Protein AF-A0A956TMH4-F1 (afdb_monomer)

Foldseek 3Di:
DDDDDDDDDDDDDDDDDDDDDDDDDDDDDDDDDDDDDDDDDDDDDDDDDDDDDDDDDDDDDDDDDDYDDDDDDDDDDDDDDDDDDDDDDDDDDDDDDDDDDDDDDDADADPQRQGLEGDPVRLVVLVVQLPDPVHDLVSVVVSLVSCVSNVNQWDDDDQKIKGWDWDDDDQKIKIWIWIAGNDRPDIDTPHIDIDGDDDDDDDDDDDDDDDDDDDDDDDDDDDDDDDDDDDDDALLCLQLDLQHDLLSNQLSLVVCVVVVHQWDQYPVRWIKGWDWDDDDQKIWIWIWTADPVRDIDTQFIFIQHPVRGTHFDADPVRDGDDRGGPCCVPPPCVPSNNNHDNDPPPPPDPDDPDDDPDQQQLVVLLVLLLVLLVVQVVDPVLSVLLNVLLVLLVVLCVVLPHDSSLNSLLSNLLSLLSPQPAALADNVVSSQLSSLLSNCSNPVLQQFPALDLLQLLSLLLSLCSNARSSLLSNQLSCCGHPQWDQFPVRDIQHQDSQLNDDDPQQPDPPGRFNGHHNSSSSSSQHLVSVLQCPDVPRWHWHAADAPDPPQRSIFTDDPPDDSVVGDGDLYDDQQSSQVSSCRRPVDAQLEEADPVPDDDHRHHHCPDLVSLLVSQVVCVVVSNDFGKYKFQCCQVLNPNPDDDSPRIGIWTFGHADSVQQWTWIRGSSGPVSTDTDHSVSSSVGRDDDDPVNVVVD

pLDDT: mean 77.73, std 26.44, range [22.72, 98.94]

Sequence (697 aa):
MAANGQGSEHVENRPPAEVASGGAAADISTHAWSAIGDGALKVEPARTDLSSGTLDLGQGNLYGDNQPRTLAGSVRPDHVASKDLAEPYLSSDRSVQVAQLEPGYTGALDRNGVPTKLDPAGIKATQDIALDETVSATDRTRSLDVLLKNGIQTFQREDQSYRIDTIENGDLKTLSLKKSGPTDTESVELFRSQVENQPSDNPTRSVNPPGEPVSDVIQNEKDGQPTQPEQEKTPQEKLFDPSVSPEDKLKAAEELAKQGTTEVTGPDGKKYQISTQKVGNRDLVSIFGADDAGKSHPMLRGIVNQDGTVSKQKDSKGNEVDYQGTWAQKHAQDNPMVKYEPKPETEERPDQPGEPTEKPDVDKSREHLRESAEQNITDPEARKEFLENMRKFEARARQQGLSEEEIAKTFDQTSRLLDAKEGKVSPENRVLAARGLARELADPSSTDQGYHNTCGATSLGERTFTRNPARAAEMIASVAIDGKWTAPDGKVIEIPPQNLTPGVEERTYPPVDDDRTFATQLLNSAMINDSTQRRMPPEYYVQGRPTGDGDTGERLIYKGQKPEEGRAFDGQTAPELAEEAKRINGDQNAILQDPDIDSGDNVVRITSREDLDRALADAKKNGNMPLIVFVDTADPIFGGDSTGPNRYHFVSITDYDPATGQVKMSNQWGAQNDKTVSLDDLFRAIKHRTPEEKKED

Solvent-accessible surface area (backbone atoms only — not comparable to full-atom values): 42073 Å² total; per-residue (Å²): 140,78,91,83,89,87,83,90,88,91,88,88,83,91,88,88,87,84,90,89,88,86,88,86,88,83,84,90,82,90,82,87,83,86,83,90,82,88,82,88,83,88,84,84,87,84,86,78,90,84,89,87,84,89,83,88,81,79,87,85,87,80,88,86,84,84,89,83,90,82,89,88,83,91,82,85,85,91,86,87,89,80,88,89,87,82,90,87,88,87,87,78,91,77,85,76,85,76,78,82,79,80,92,78,87,87,54,60,57,44,100,77,68,46,55,59,43,63,52,76,67,47,48,49,53,36,53,50,47,47,68,36,86,90,50,54,72,66,59,25,49,52,27,50,52,51,34,46,69,59,71,45,47,62,52,75,58,93,82,35,44,36,35,58,46,77,48,76,62,85,62,36,35,32,45,31,39,30,41,31,53,89,62,87,81,58,71,48,76,79,47,77,49,79,45,78,73,82,91,88,86,87,88,89,88,88,88,86,90,90,90,86,90,89,90,90,87,88,89,89,87,85,89,87,87,90,88,87,91,86,87,88,83,53,50,75,55,43,38,51,35,35,59,41,51,74,56,56,26,47,50,25,48,49,51,39,42,76,74,69,44,44,65,48,73,46,97,86,73,47,61,32,39,48,46,77,44,79,58,86,85,26,37,37,32,35,34,29,36,54,50,98,86,67,50,75,41,51,36,37,39,32,31,38,40,84,87,71,50,66,43,64,40,60,48,101,84,66,47,77,39,67,43,55,21,78,60,27,72,76,76,32,63,86,35,50,76,63,26,66,50,71,59,76,89,69,82,84,63,86,84,72,92,76,81,75,96,60,80,62,48,41,70,59,25,49,50,49,31,51,52,32,38,64,72,60,37,78,52,66,66,61,33,52,50,35,54,51,23,45,52,42,19,52,54,50,39,53,74,73,63,52,51,60,53,49,54,13,44,26,31,44,26,48,25,52,36,48,63,46,89,68,47,65,26,55,71,70,56,31,46,49,22,48,46,31,42,25,46,31,44,41,40,29,77,72,42,21,30,33,85,43,64,37,35,50,42,27,40,50,44,28,34,29,32,68,74,39,38,27,57,47,30,39,45,33,28,34,33,37,38,70,31,28,39,71,45,82,89,68,53,74,34,78,52,50,75,59,52,53,47,66,57,81,54,27,67,43,78,81,54,50,83,26,36,21,35,33,25,51,49,41,39,34,50,51,48,51,20,50,58,35,50,68,42,89,74,45,30,43,58,41,58,48,76,53,87,53,91,94,44,63,20,41,16,40,23,50,89,90,58,52,68,92,76,26,47,76,52,88,50,72,52,69,33,54,51,22,52,44,41,28,56,78,70,66,45,70,59,47,30,37,34,29,67,91,46,88,72,48,68,51,47,35,64,43,84,46,68,68,48,45,52,48,53,47,50,50,28,57,75,68,69,55,55,45,32,36,36,41,31,38,32,41,27,69,96,64,68,42,74,48,79,62,93,72,23,60,46,38,31,25,37,64,46,67,40,85,90,80,37,38,31,35,35,35,31,39,69,12,71,90,58,39,44,78,42,47,51,67,56,51,46,55,24,29,43,84,71,53,81,69,68,63,72,77,116

Nearest PDB structures (foldseek):
  4r80-assembly2_B  TM=4.918E-01  e=2.644E+00  synthetic construct
  7ega-assembly1_R  TM=3.076E-01  e=6.094E-01  Homo sapiens
  5iya-assembly1_M  TM=3.128E-01  e=7.364E-01  Homo sapiens
  7ena-assembly1_BA  TM=2.996E-01  e=1.727E+00  Homo sapiens
  8tqb-assembly1_B  TM=1.406E-01  e=9.953E+00  Rattus norvegicus

Structure (mmCIF, N/CA/C/O backbone):
data_AF-A0A956TMH4-F1
#
_entry.id   AF-A0A956TMH4-F1
#
loop_
_atom_site.group_PDB
_atom_site.id
_atom_site.type_symbol
_atom_site.label_atom_id
_atom_site.label_alt_id
_atom_site.label_comp_id
_atom_site.label_asym_id
_atom_site.label_entity_id
_atom_site.label_seq_id
_atom_site.pdbx_PDB_ins_code
_atom_site.Cartn_x
_atom_site.Cartn_y
_atom_site.Cartn_z
_atom_site.occupancy
_atom_site.B_iso_or_equiv
_atom_site.auth_seq_id
_atom_site.auth_comp_id
_atom_site.auth_asym_id
_atom_site.auth_atom_id
_atom_site.pdbx_PDB_model_num
ATOM 1 N N . MET A 1 1 ? 32.586 -60.293 -0.365 1.00 35.09 1 MET A N 1
ATOM 2 C CA . MET A 1 1 ? 32.339 -61.568 0.350 1.00 35.09 1 MET A CA 1
ATOM 3 C C . MET A 1 1 ? 31.321 -61.270 1.437 1.00 35.09 1 MET A C 1
ATOM 5 O O . MET A 1 1 ? 31.618 -60.394 2.227 1.00 35.09 1 MET A O 1
ATOM 9 N N . ALA A 1 2 ? 30.133 -61.846 1.561 1.00 35.12 2 ALA A N 1
ATOM 10 C CA . ALA A 1 2 ? 29.280 -62.749 0.786 1.00 35.12 2 ALA A CA 1
ATOM 11 C C . ALA A 1 2 ? 27.844 -62.472 1.327 1.00 35.12 2 ALA A C 1
ATOM 13 O O . ALA A 1 2 ? 27.731 -62.120 2.496 1.00 35.12 2 ALA A O 1
ATOM 14 N N . ALA A 1 3 ? 26.825 -62.350 0.462 1.00 39.06 3 ALA A N 1
ATOM 15 C CA . ALA A 1 3 ? 25.704 -63.307 0.285 1.00 39.06 3 ALA A CA 1
ATOM 16 C C . ALA A 1 3 ? 24.756 -63.450 1.507 1.00 39.06 3 ALA A C 1
ATOM 18 O O . ALA A 1 3 ? 25.232 -63.529 2.627 1.00 39.06 3 ALA A O 1
ATOM 19 N N . ASN A 1 4 ? 23.427 -63.590 1.424 1.00 41.44 4 ASN A N 1
ATOM 20 C CA . ASN A 1 4 ? 22.422 -63.717 0.352 1.00 41.44 4 ASN A CA 1
ATOM 21 C C . ASN A 1 4 ? 21.030 -63.539 1.012 1.00 41.44 4 ASN A C 1
ATOM 23 O O . ASN A 1 4 ? 20.870 -63.938 2.161 1.00 41.44 4 ASN A O 1
ATOM 27 N N . GLY A 1 5 ? 20.041 -62.924 0.350 1.00 33.50 5 GLY A N 1
ATOM 28 C CA . GLY A 1 5 ? 18.898 -63.606 -0.309 1.00 33.50 5 GLY A CA 1
ATOM 29 C C . GLY A 1 5 ? 17.586 -63.203 0.401 1.00 33.50 5 GLY A C 1
ATOM 30 O O . GLY A 1 5 ? 17.649 -62.919 1.588 1.00 33.50 5 GLY A O 1
ATOM 31 N N . GLN A 1 6 ? 16.376 -63.092 -0.159 1.00 37.97 6 GLN A N 1
ATOM 32 C CA . GLN A 1 6 ? 15.673 -63.347 -1.439 1.00 37.97 6 GLN A CA 1
ATOM 33 C C . GLN A 1 6 ? 14.461 -62.353 -1.452 1.00 37.97 6 GLN A C 1
ATOM 35 O O . GLN A 1 6 ? 14.150 -61.819 -0.395 1.00 37.97 6 GLN A O 1
ATOM 40 N N . GLY A 1 7 ? 13.682 -62.023 -2.491 1.00 36.75 7 GLY A N 1
ATOM 41 C CA . GLY A 1 7 ? 13.467 -62.487 -3.866 1.00 36.75 7 GLY A CA 1
ATOM 42 C C . GLY A 1 7 ? 12.063 -62.046 -4.361 1.00 36.75 7 GLY A C 1
ATOM 43 O O . GLY A 1 7 ? 11.200 -61.745 -3.540 1.00 36.75 7 GLY A O 1
ATOM 44 N N . SER A 1 8 ? 11.864 -62.114 -5.691 1.00 35.78 8 SER A N 1
ATOM 45 C CA . SER A 1 8 ? 10.626 -62.037 -6.520 1.00 35.78 8 SER A CA 1
ATOM 46 C C . SER A 1 8 ? 10.027 -60.647 -6.840 1.00 35.78 8 SER A C 1
ATOM 48 O O . SER A 1 8 ? 9.998 -59.787 -5.973 1.00 35.78 8 SER A O 1
ATOM 50 N N . GLU A 1 9 ? 9.523 -60.319 -8.043 1.00 36.16 9 GLU A N 1
ATOM 51 C CA . GLU A 1 9 ? 9.438 -60.983 -9.366 1.00 36.16 9 GLU A CA 1
ATOM 52 C C . GLU A 1 9 ? 8.934 -59.954 -10.415 1.00 36.16 9 GLU A C 1
ATOM 54 O O . GLU A 1 9 ? 7.959 -59.259 -10.143 1.00 36.16 9 GLU A O 1
ATOM 59 N N . HIS A 1 10 ? 9.534 -59.875 -11.615 1.00 34.47 10 HIS A N 1
ATOM 60 C CA . HIS A 1 10 ? 8.922 -59.266 -12.819 1.00 34.47 10 HIS A CA 1
ATOM 61 C C . HIS A 1 10 ? 9.770 -59.514 -14.078 1.00 34.47 10 HIS A C 1
ATOM 63 O O . HIS A 1 10 ? 10.866 -58.968 -14.144 1.00 34.47 10 HIS A O 1
ATOM 69 N N . VAL A 1 11 ? 9.261 -60.270 -15.070 1.00 39.56 11 VAL A N 1
ATOM 70 C CA . VAL A 1 11 ? 9.594 -60.179 -16.516 1.00 39.56 11 VAL A CA 1
ATOM 71 C C . VAL A 1 11 ? 8.509 -60.897 -17.342 1.00 39.56 11 VAL A C 1
ATOM 73 O O . VAL A 1 11 ? 8.255 -62.066 -17.085 1.00 39.56 11 VAL A O 1
ATOM 76 N N . GLU A 1 12 ? 7.970 -60.243 -18.380 1.00 39.62 12 GLU A N 1
ATOM 77 C CA . GLU A 1 12 ? 7.501 -60.827 -19.660 1.00 39.62 12 GLU A CA 1
ATOM 78 C C . GLU A 1 12 ? 7.296 -59.691 -20.700 1.00 39.62 12 GLU A C 1
ATOM 80 O O . GLU A 1 12 ? 7.321 -58.516 -20.352 1.00 39.62 12 GLU A O 1
ATOM 85 N N . ASN A 1 13 ? 7.051 -59.982 -21.980 1.00 40.34 13 ASN A N 1
ATOM 86 C CA . ASN A 1 13 ? 8.003 -59.995 -23.100 1.00 40.34 13 ASN A CA 1
ATOM 87 C C . ASN A 1 13 ? 7.284 -59.536 -24.410 1.00 40.34 13 ASN A C 1
ATOM 89 O O . ASN A 1 13 ? 6.204 -60.050 -24.673 1.00 40.34 13 ASN A O 1
ATOM 93 N N . ARG A 1 14 ? 7.945 -58.712 -25.265 1.00 32.03 14 ARG A N 1
ATOM 94 C CA . ARG A 1 14 ? 7.801 -58.530 -26.762 1.00 32.03 14 ARG A CA 1
ATOM 95 C C . ARG A 1 14 ? 6.464 -58.015 -27.393 1.00 32.03 14 ARG A C 1
ATOM 97 O O . ARG A 1 14 ? 5.460 -58.047 -26.699 1.00 32.03 14 ARG A O 1
ATOM 104 N N . PRO A 1 15 ? 6.354 -57.679 -28.723 1.00 50.38 15 PRO A N 1
ATOM 105 C CA . PRO A 1 15 ? 7.294 -57.280 -29.821 1.00 50.38 15 PRO A CA 1
ATOM 106 C C . PRO A 1 15 ? 6.810 -56.027 -30.670 1.00 50.38 15 PRO A C 1
ATOM 108 O O . PRO A 1 15 ? 5.864 -55.368 -30.245 1.00 50.38 15 PRO A O 1
ATOM 111 N N . PRO A 1 16 ? 7.427 -55.653 -31.837 1.00 58.44 16 PRO A N 1
ATOM 112 C CA . PRO A 1 16 ? 7.202 -54.382 -32.566 1.00 58.44 16 PRO A CA 1
ATOM 113 C C . PRO A 1 16 ? 6.290 -54.494 -33.814 1.00 58.44 16 PRO A C 1
ATOM 115 O O . PRO A 1 16 ? 6.018 -55.598 -34.283 1.00 58.44 16 PRO A O 1
ATOM 118 N N . ALA A 1 17 ? 5.875 -53.354 -34.392 1.00 43.38 17 ALA A N 1
ATOM 119 C CA . ALA A 1 17 ? 5.078 -53.276 -35.627 1.00 43.38 17 ALA A CA 1
ATOM 120 C C . ALA A 1 17 ? 5.749 -52.433 -36.735 1.00 43.38 17 ALA A C 1
ATOM 122 O O . ALA A 1 17 ? 6.303 -51.364 -36.476 1.00 43.38 17 ALA A O 1
ATOM 123 N N . GLU A 1 18 ? 5.670 -52.952 -37.964 1.00 40.88 18 GLU A N 1
ATOM 124 C CA . GLU A 1 18 ? 6.159 -52.421 -39.244 1.00 40.88 18 GLU A CA 1
ATOM 125 C C . GLU A 1 18 ? 5.118 -51.561 -40.001 1.00 40.88 18 GLU A C 1
ATOM 127 O O . GLU A 1 18 ? 3.930 -51.863 -39.996 1.00 40.88 18 GLU A O 1
ATOM 132 N N . VAL A 1 19 ? 5.639 -50.545 -40.707 1.00 40.28 19 VAL A N 1
ATOM 133 C CA . VAL A 1 19 ? 5.398 -50.098 -42.106 1.00 40.28 19 VAL A CA 1
ATOM 134 C C . VAL A 1 19 ? 3.966 -49.913 -42.656 1.00 40.28 19 VAL A C 1
ATOM 136 O O . VAL A 1 19 ? 3.251 -50.869 -42.935 1.00 40.28 19 VAL A O 1
ATOM 139 N N . ALA A 1 20 ? 3.678 -48.675 -43.091 1.00 37.34 20 ALA A N 1
ATOM 140 C CA . ALA A 1 20 ? 3.059 -48.398 -44.395 1.00 37.34 20 ALA A CA 1
ATOM 141 C C . ALA A 1 20 ? 3.593 -47.071 -44.971 1.00 37.34 20 ALA A C 1
ATOM 143 O O . ALA A 1 20 ? 3.620 -46.043 -44.296 1.00 37.34 20 ALA A O 1
ATOM 144 N N . SER A 1 21 ? 4.056 -47.131 -46.217 1.00 37.56 21 SER A N 1
ATOM 145 C CA . SER A 1 21 ? 4.696 -46.079 -47.005 1.00 37.56 21 SER A CA 1
ATOM 146 C C . SER A 1 21 ? 3.800 -45.614 -48.160 1.00 37.56 21 SER A C 1
ATOM 148 O O . SER A 1 21 ? 2.957 -46.361 -48.651 1.00 37.56 21 SER A O 1
ATOM 150 N N . GLY A 1 22 ? 4.044 -44.385 -48.624 1.00 29.16 22 GLY A N 1
ATOM 151 C CA . GLY A 1 22 ? 3.494 -43.776 -49.843 1.00 29.16 22 GLY A CA 1
ATOM 152 C C . GLY A 1 22 ? 3.265 -42.280 -49.597 1.00 29.16 22 GLY A C 1
ATOM 153 O O . GLY A 1 22 ? 2.398 -41.931 -48.815 1.00 29.16 22 GLY A O 1
ATOM 154 N N . GLY A 1 23 ? 4.020 -41.313 -50.117 1.00 30.50 23 GLY A N 1
ATOM 155 C CA . GLY A 1 23 ? 4.883 -41.278 -51.291 1.00 30.50 23 GLY A CA 1
ATOM 156 C C . GLY A 1 23 ? 4.253 -40.353 -52.333 1.00 30.50 23 GLY A C 1
ATOM 157 O O . GLY A 1 23 ? 3.359 -40.799 -53.038 1.00 30.50 23 GLY A O 1
ATOM 158 N N . ALA A 1 24 ? 4.705 -39.095 -52.407 1.00 29.52 24 ALA A N 1
ATOM 159 C CA . ALA A 1 24 ? 4.856 -38.304 -53.639 1.00 29.52 24 ALA A CA 1
ATOM 160 C C . ALA A 1 24 ? 5.332 -36.878 -53.305 1.00 29.52 24 ALA A C 1
ATOM 162 O O . ALA A 1 24 ? 4.594 -36.069 -52.749 1.00 29.52 24 ALA A O 1
ATOM 163 N N . ALA A 1 25 ? 6.577 -36.597 -53.680 1.00 32.47 25 ALA A N 1
ATOM 164 C CA . ALA A 1 25 ? 7.134 -35.267 -53.873 1.00 32.47 25 ALA A CA 1
ATOM 165 C C . ALA A 1 25 ? 7.100 -34.928 -55.375 1.00 32.47 25 ALA A C 1
ATOM 167 O O . ALA A 1 25 ? 7.279 -35.829 -56.194 1.00 32.47 25 ALA A O 1
ATOM 168 N N . ALA A 1 26 ? 6.900 -33.651 -55.707 1.00 29.06 26 ALA A N 1
ATOM 169 C CA . ALA A 1 26 ? 7.400 -32.954 -56.903 1.00 29.06 26 ALA A CA 1
ATOM 170 C C . ALA A 1 26 ? 7.076 -31.455 -56.704 1.00 29.06 26 ALA A C 1
ATOM 172 O O . ALA A 1 26 ? 5.916 -31.105 -56.514 1.00 29.06 26 ALA A O 1
ATOM 173 N N . ASP A 1 27 ? 8.040 -30.592 -56.397 1.00 28.00 27 ASP A N 1
ATOM 174 C CA . ASP A 1 27 ? 9.055 -29.960 -57.261 1.00 28.00 27 ASP A CA 1
ATOM 175 C C . ASP A 1 27 ? 8.573 -28.731 -58.063 1.00 28.00 27 ASP A C 1
ATOM 177 O O . ASP A 1 27 ? 7.746 -28.824 -58.962 1.00 28.00 27 ASP A O 1
ATOM 181 N N . ILE A 1 28 ? 9.236 -27.611 -57.732 1.00 26.92 28 ILE A N 1
ATOM 182 C CA . ILE A 1 28 ? 9.815 -26.569 -58.600 1.00 26.92 28 ILE A CA 1
ATOM 183 C C . ILE A 1 28 ? 8.871 -25.670 -59.416 1.00 26.92 28 ILE A C 1
ATOM 185 O O . ILE A 1 28 ? 8.252 -26.090 -60.386 1.00 26.92 28 ILE A O 1
ATOM 189 N N . SER A 1 29 ? 8.952 -24.359 -59.137 1.00 26.00 29 SER A N 1
ATOM 190 C CA . SER A 1 29 ? 9.051 -23.311 -60.171 1.00 26.00 29 SER A CA 1
ATOM 191 C C . SER A 1 29 ? 9.351 -21.936 -59.549 1.00 26.00 29 SER A C 1
ATOM 193 O O . SER A 1 29 ? 8.450 -21.175 -59.203 1.00 26.00 29 SER A O 1
ATOM 195 N N . THR A 1 30 ? 10.631 -21.578 -59.473 1.00 33.06 30 THR A N 1
ATOM 196 C CA . THR A 1 30 ? 11.085 -20.195 -59.678 1.00 33.06 30 THR A CA 1
ATOM 197 C C . THR A 1 30 ? 10.926 -19.854 -61.158 1.00 33.06 30 THR A C 1
ATOM 199 O O . THR A 1 30 ? 11.344 -20.667 -61.970 1.00 33.06 30 THR A O 1
ATOM 202 N N . HIS A 1 31 ? 10.396 -18.676 -61.512 1.00 27.17 31 HIS A N 1
ATOM 203 C CA . HIS A 1 31 ? 10.794 -17.884 -62.692 1.00 27.17 31 HIS A CA 1
ATOM 204 C C . HIS A 1 31 ? 10.298 -16.435 -62.553 1.00 27.17 31 HIS A C 1
ATOM 206 O O . HIS A 1 31 ? 9.140 -16.174 -62.236 1.00 27.17 31 HIS A O 1
ATOM 212 N N . ALA A 1 32 ? 11.224 -15.510 -62.787 1.00 29.52 32 ALA A N 1
ATOM 213 C CA . ALA A 1 32 ? 11.043 -14.068 -62.845 1.00 29.52 32 ALA A CA 1
ATOM 214 C C . ALA A 1 32 ? 10.450 -13.626 -64.189 1.00 29.52 32 ALA A C 1
ATOM 216 O O . ALA A 1 32 ? 10.786 -14.228 -65.204 1.00 29.52 32 ALA A O 1
ATOM 217 N N . TRP A 1 33 ? 9.702 -12.516 -64.207 1.00 25.03 33 TRP A N 1
ATOM 218 C CA . TRP A 1 33 ? 9.629 -11.597 -65.350 1.00 25.03 33 TRP A CA 1
ATOM 219 C C . TRP A 1 33 ? 9.567 -10.146 -64.857 1.00 25.03 33 TRP A C 1
ATOM 221 O O . TRP A 1 33 ? 8.705 -9.762 -64.071 1.00 25.03 33 TRP A O 1
ATOM 231 N N . SER A 1 34 ? 10.522 -9.361 -65.342 1.00 27.64 34 SER A N 1
ATOM 232 C CA . SER A 1 34 ? 10.583 -7.901 -65.318 1.00 27.64 34 SER A CA 1
ATOM 233 C C . SER A 1 34 ? 9.837 -7.346 -66.540 1.00 27.64 34 SER A C 1
ATOM 235 O O . SER A 1 34 ? 9.952 -7.954 -67.601 1.00 27.64 34 SER A O 1
ATOM 237 N N . ALA A 1 35 ? 9.163 -6.190 -66.433 1.00 27.81 35 ALA A N 1
ATOM 238 C CA . ALA A 1 35 ? 9.227 -5.098 -67.426 1.00 27.81 35 ALA A CA 1
ATOM 239 C C . ALA A 1 35 ? 8.286 -3.908 -67.109 1.00 27.81 35 ALA A C 1
ATOM 241 O O . ALA A 1 35 ? 7.071 -4.034 -67.181 1.00 27.81 35 ALA A O 1
ATOM 242 N N . ILE A 1 36 ? 8.928 -2.758 -66.863 1.00 29.31 36 ILE A N 1
ATOM 243 C CA . ILE A 1 36 ? 8.738 -1.433 -67.496 1.00 29.31 36 ILE A CA 1
ATOM 244 C C . ILE A 1 36 ? 7.395 -0.696 -67.329 1.00 29.31 36 ILE A C 1
ATOM 246 O O . ILE A 1 36 ? 6.353 -1.111 -67.824 1.00 29.31 36 ILE A O 1
ATOM 250 N N . GLY A 1 37 ? 7.508 0.525 -66.790 1.00 27.16 37 GLY A N 1
ATOM 251 C CA . GLY A 1 37 ? 6.523 1.599 -66.903 1.00 27.16 37 GLY A CA 1
ATOM 252 C C . GLY A 1 37 ? 6.981 2.883 -66.207 1.00 27.16 37 GLY A C 1
ATOM 253 O O . GLY A 1 37 ? 6.513 3.183 -65.116 1.00 27.16 37 GLY A O 1
ATOM 254 N N . ASP A 1 38 ? 7.919 3.598 -66.836 1.00 29.94 38 ASP A N 1
ATOM 255 C CA . ASP A 1 38 ? 8.410 4.933 -66.468 1.00 29.94 38 ASP A CA 1
ATOM 256 C C . ASP A 1 38 ? 7.298 5.987 -66.317 1.00 29.94 38 ASP A C 1
ATOM 258 O O . ASP A 1 38 ? 6.318 5.998 -67.062 1.00 29.94 38 ASP A O 1
ATOM 262 N N . GLY A 1 39 ? 7.520 6.954 -65.421 1.00 28.06 39 GLY A N 1
ATOM 263 C CA . GLY A 1 39 ? 6.679 8.142 -65.263 1.00 28.06 39 GLY A CA 1
ATOM 264 C C . GLY A 1 39 ? 7.300 9.181 -64.330 1.00 28.06 39 GLY A C 1
ATOM 265 O O . GLY A 1 39 ? 6.846 9.372 -63.209 1.00 28.06 39 GLY A O 1
ATOM 266 N N . ALA A 1 40 ? 8.376 9.815 -64.793 1.00 30.64 40 ALA A N 1
ATOM 267 C CA . ALA A 1 40 ? 9.131 10.858 -64.108 1.00 30.64 40 ALA A CA 1
ATOM 268 C C . ALA A 1 40 ? 8.325 12.140 -63.821 1.00 30.64 40 ALA A C 1
ATOM 270 O O . ALA A 1 40 ? 7.565 12.591 -64.673 1.00 30.64 40 ALA A O 1
ATOM 271 N N . LEU A 1 41 ? 8.637 12.816 -62.708 1.00 29.19 41 LEU A N 1
ATOM 272 C CA . LEU A 1 41 ? 8.698 14.283 -62.649 1.00 29.19 41 LEU A CA 1
ATOM 273 C C . LEU A 1 41 ? 9.683 14.728 -61.555 1.00 29.19 41 LEU A C 1
ATOM 275 O O . LEU A 1 41 ? 9.442 14.590 -60.360 1.00 29.19 41 LEU A O 1
ATOM 279 N N . LYS A 1 42 ? 10.827 15.236 -62.022 1.00 31.92 42 LYS A N 1
ATOM 280 C CA . LYS A 1 42 ? 11.837 15.982 -61.266 1.00 31.92 42 LYS A CA 1
ATOM 281 C C . LYS A 1 42 ? 11.336 17.402 -61.002 1.00 31.92 42 LYS A C 1
ATOM 283 O O . LYS A 1 42 ? 10.875 18.039 -61.946 1.00 31.92 42 LYS A O 1
ATOM 288 N N . VAL A 1 43 ? 11.590 17.940 -59.809 1.00 32.00 43 VAL A N 1
ATOM 289 C CA . VAL A 1 43 ? 11.867 19.374 -59.618 1.00 32.00 43 VAL A CA 1
ATOM 290 C C . VAL A 1 43 ? 13.015 19.506 -58.612 1.00 32.00 43 VAL A C 1
ATOM 292 O O . VAL A 1 43 ? 12.953 18.971 -57.510 1.00 32.00 43 VAL A O 1
ATOM 295 N N . GLU A 1 44 ? 14.089 20.157 -59.055 1.00 33.66 44 GLU A N 1
ATOM 296 C CA . GLU A 1 44 ? 15.317 20.468 -58.312 1.00 33.66 44 GLU A CA 1
ATOM 297 C C . GLU A 1 44 ? 15.194 21.774 -57.491 1.00 33.66 44 GLU A C 1
ATOM 299 O O . GLU A 1 44 ? 14.250 22.541 -57.698 1.00 33.66 44 GLU A O 1
ATOM 304 N N . PRO A 1 45 ? 16.136 22.044 -56.561 1.00 43.50 45 PRO A N 1
ATOM 305 C CA . PRO A 1 45 ? 15.994 23.059 -55.523 1.00 43.50 45 PRO A CA 1
ATOM 306 C C . PRO A 1 45 ? 16.508 24.439 -55.958 1.00 43.50 45 PRO A C 1
ATOM 308 O O . PRO A 1 45 ? 17.525 24.561 -56.640 1.00 43.50 45 PRO A O 1
ATOM 311 N N . ALA A 1 46 ? 15.856 25.500 -55.480 1.00 32.56 46 ALA A N 1
ATOM 312 C CA . ALA A 1 46 ? 16.349 26.866 -55.615 1.00 32.56 46 ALA A CA 1
ATOM 313 C C . ALA A 1 46 ? 17.069 27.311 -54.332 1.00 32.56 46 ALA A C 1
ATOM 315 O O . ALA A 1 46 ? 16.469 27.430 -53.266 1.00 32.56 46 ALA A O 1
ATOM 316 N N . ARG A 1 47 ? 18.371 27.582 -54.471 1.00 33.66 47 ARG A N 1
ATOM 317 C CA . ARG A 1 47 ? 19.152 28.451 -53.583 1.00 33.66 47 ARG A CA 1
ATOM 318 C C . ARG A 1 47 ? 18.842 29.913 -53.899 1.00 33.66 47 ARG A C 1
ATOM 320 O O . ARG A 1 47 ? 18.893 30.289 -55.066 1.00 33.66 47 ARG A O 1
ATOM 327 N N . THR A 1 48 ? 18.736 30.740 -52.864 1.00 31.81 48 THR A N 1
ATOM 328 C CA . THR A 1 48 ? 19.179 32.143 -52.898 1.00 31.81 48 THR A CA 1
ATOM 329 C C . THR A 1 48 ? 19.732 32.528 -51.531 1.00 31.81 48 THR A C 1
ATOM 331 O O . THR A 1 48 ? 19.002 32.529 -50.544 1.00 31.81 48 THR A O 1
ATOM 334 N N . ASP A 1 49 ? 21.026 32.847 -51.508 1.00 33.03 49 ASP A N 1
ATOM 335 C CA . ASP A 1 49 ? 21.655 33.728 -50.523 1.00 33.03 49 ASP A CA 1
ATOM 336 C C . ASP A 1 49 ? 20.992 35.113 -50.559 1.00 33.03 49 ASP A C 1
ATOM 338 O O . ASP A 1 49 ? 20.648 35.590 -51.641 1.00 33.03 49 ASP A O 1
ATOM 342 N N . LEU A 1 50 ? 20.914 35.786 -49.406 1.00 31.00 50 LEU A N 1
ATOM 343 C CA . LEU A 1 50 ? 21.434 37.147 -49.229 1.00 31.00 50 LEU A CA 1
ATOM 344 C C . LEU A 1 50 ? 21.459 37.543 -47.742 1.00 31.00 50 LEU A C 1
ATOM 346 O O . LEU A 1 50 ? 20.534 37.315 -46.970 1.00 31.00 50 LEU A O 1
ATOM 350 N N . SER A 1 51 ? 22.587 38.146 -47.394 1.00 30.83 51 SER A N 1
ATOM 351 C CA . SER A 1 51 ? 23.089 38.621 -46.108 1.00 30.83 51 SER A CA 1
ATOM 352 C C . SER A 1 51 ? 22.298 39.750 -45.435 1.00 30.83 51 SER A C 1
ATOM 354 O O . SER A 1 51 ? 21.803 40.643 -46.120 1.00 30.83 51 SER A O 1
ATOM 356 N N . SER A 1 52 ? 22.397 39.827 -44.102 1.00 31.33 52 SER A N 1
ATOM 357 C CA . SER A 1 52 ? 23.005 40.930 -43.312 1.00 31.33 52 SER A CA 1
ATOM 358 C C . SER A 1 52 ? 22.267 41.163 -41.985 1.00 31.33 52 SER A C 1
ATOM 360 O O . SER A 1 52 ? 21.042 41.187 -41.957 1.00 31.33 52 SER A O 1
ATOM 362 N N . GLY A 1 53 ? 23.009 41.352 -40.886 1.00 27.23 53 GLY A N 1
ATOM 363 C CA . GLY A 1 53 ? 22.423 41.784 -39.611 1.00 27.23 53 GLY A CA 1
ATOM 364 C C . GLY A 1 53 ? 23.146 41.294 -38.361 1.00 27.23 53 GLY A C 1
ATOM 365 O O . GLY A 1 53 ? 22.655 40.431 -37.651 1.00 27.23 53 GLY A O 1
ATOM 366 N N . THR A 1 54 ? 24.319 41.858 -38.119 1.00 29.84 54 THR A N 1
ATOM 367 C CA . THR A 1 54 ? 25.204 41.725 -36.958 1.00 29.84 54 THR A CA 1
ATOM 368 C C . THR A 1 54 ? 24.522 42.028 -35.614 1.00 29.84 54 THR A C 1
ATOM 370 O O . THR A 1 54 ? 23.878 43.066 -35.490 1.00 29.84 54 THR A O 1
ATOM 373 N N . LEU A 1 55 ? 24.792 41.223 -34.579 1.00 27.36 55 LEU A N 1
ATOM 374 C CA . LEU A 1 55 ? 25.095 41.716 -33.225 1.00 27.36 55 LEU A CA 1
ATOM 375 C C . LEU A 1 55 ? 25.841 40.634 -32.431 1.00 27.36 55 LEU A C 1
ATOM 377 O O . LEU A 1 55 ? 25.280 39.663 -31.935 1.00 27.36 55 LEU A O 1
ATOM 381 N N . ASP A 1 56 ? 27.152 40.833 -32.408 1.00 29.72 56 ASP A N 1
ATOM 382 C CA . ASP A 1 56 ? 28.150 40.246 -31.525 1.00 29.72 56 ASP A CA 1
ATOM 383 C C . ASP A 1 56 ? 28.044 40.910 -30.148 1.00 29.72 56 ASP A C 1
ATOM 385 O O . ASP A 1 56 ? 28.020 42.137 -30.098 1.00 29.72 56 ASP A O 1
ATOM 389 N N . LEU A 1 57 ? 28.007 40.120 -29.071 1.00 30.86 57 LEU A N 1
ATOM 390 C CA . LEU A 1 57 ? 28.757 40.391 -27.840 1.00 30.86 57 LEU A CA 1
ATOM 391 C C . LEU A 1 57 ? 29.016 39.074 -27.082 1.00 30.86 57 LEU A C 1
ATOM 393 O O . LEU A 1 57 ? 28.132 38.554 -26.409 1.00 30.86 57 LEU A O 1
ATOM 397 N N . GLY A 1 58 ? 30.260 38.592 -27.197 1.00 26.89 58 GLY A N 1
ATOM 398 C CA . GLY A 1 58 ? 31.127 38.129 -26.092 1.00 26.89 58 GLY A CA 1
ATOM 399 C C . GLY A 1 58 ? 30.682 36.910 -25.271 1.00 26.89 58 GLY A C 1
ATOM 400 O O . GLY A 1 58 ? 29.739 36.975 -24.496 1.00 26.89 58 GLY A O 1
ATOM 401 N N . GLN A 1 59 ? 31.343 35.752 -25.409 1.00 29.69 59 GLN A N 1
ATOM 402 C CA . GLN A 1 59 ? 32.570 35.376 -24.665 1.00 29.69 59 GLN A CA 1
ATOM 403 C C . GLN A 1 59 ? 32.436 35.581 -23.143 1.00 29.69 59 GLN A C 1
ATOM 405 O O . GLN A 1 59 ? 32.270 36.702 -22.689 1.00 29.69 59 GLN A O 1
ATOM 410 N N . GLY A 1 60 ? 32.580 34.594 -22.265 1.00 26.78 60 GLY A N 1
ATOM 411 C CA . GLY A 1 60 ? 32.975 33.194 -22.369 1.00 26.78 60 GLY A CA 1
ATOM 412 C C . GLY A 1 60 ? 33.206 32.657 -20.946 1.00 26.78 60 GLY A C 1
ATOM 413 O O . GLY A 1 60 ? 33.229 33.439 -19.999 1.00 26.78 60 GLY A O 1
ATOM 414 N N . ASN A 1 61 ? 33.381 31.346 -20.780 1.00 28.92 61 ASN A N 1
ATOM 415 C CA . ASN A 1 61 ? 34.507 30.799 -20.015 1.00 28.92 61 ASN A CA 1
ATOM 416 C C . ASN A 1 61 ? 34.574 29.271 -20.089 1.00 28.92 61 ASN A C 1
ATOM 418 O O . ASN A 1 61 ? 33.572 28.563 -20.096 1.00 28.92 61 ASN A O 1
ATOM 422 N N . LEU A 1 62 ? 35.823 28.832 -20.185 1.00 29.81 62 LEU A N 1
ATOM 423 C CA . LEU A 1 62 ? 36.346 27.484 -20.341 1.00 29.81 62 LEU A CA 1
ATOM 424 C C . LEU A 1 62 ? 36.572 26.807 -18.974 1.00 29.81 62 LEU A C 1
ATOM 426 O O . LEU A 1 62 ? 36.945 27.481 -18.022 1.00 29.81 62 LEU A O 1
ATOM 430 N N . TYR A 1 63 ? 36.413 25.476 -18.968 1.00 30.69 63 TYR A N 1
ATOM 431 C CA . TYR A 1 63 ? 37.181 24.419 -18.274 1.00 30.69 63 TYR A CA 1
ATOM 432 C C . TYR A 1 63 ? 37.699 24.584 -16.825 1.00 30.69 63 TYR A C 1
ATOM 434 O O . TYR A 1 63 ? 38.477 25.484 -16.529 1.00 30.69 63 TYR A O 1
ATOM 442 N N . GLY A 1 64 ? 37.509 23.513 -16.031 1.00 27.92 64 GLY A N 1
ATOM 443 C CA . GLY A 1 64 ? 38.655 22.809 -15.420 1.00 27.92 64 GLY A CA 1
ATOM 444 C C . GLY A 1 64 ? 38.580 22.402 -13.936 1.00 27.92 64 GLY A C 1
ATOM 445 O O . GLY A 1 64 ? 38.808 23.228 -13.064 1.00 27.92 64 GLY A O 1
ATOM 446 N N . ASP A 1 65 ? 38.391 21.094 -13.712 1.00 29.20 65 ASP A N 1
ATOM 447 C CA . ASP A 1 65 ? 39.117 20.184 -12.795 1.00 29.20 65 ASP A CA 1
ATOM 448 C C . ASP A 1 65 ? 39.119 20.297 -11.242 1.00 29.20 65 ASP A C 1
ATOM 450 O O . ASP A 1 65 ? 39.703 21.179 -10.626 1.00 29.20 65 ASP A O 1
ATOM 454 N N . ASN A 1 66 ? 38.564 19.234 -10.629 1.00 30.19 66 ASN A N 1
ATOM 455 C CA . ASN A 1 66 ? 39.140 18.271 -9.659 1.00 30.19 66 ASN A CA 1
ATOM 456 C C . ASN A 1 66 ? 40.031 18.684 -8.441 1.00 30.19 66 ASN A C 1
ATOM 458 O O . ASN A 1 66 ? 41.237 18.848 -8.585 1.00 30.19 66 ASN A O 1
ATOM 462 N N . GLN A 1 67 ? 39.443 18.501 -7.231 1.00 27.34 67 GLN A N 1
ATOM 463 C CA . GLN A 1 67 ? 39.946 17.793 -6.003 1.00 27.34 67 GLN A CA 1
ATOM 464 C C . GLN A 1 67 ? 41.158 18.382 -5.192 1.00 27.34 67 GLN A C 1
ATOM 466 O O . GLN A 1 67 ? 41.932 19.161 -5.729 1.00 27.34 67 GLN A O 1
ATOM 471 N N . PRO A 1 68 ? 41.504 17.898 -3.960 1.00 45.59 68 PRO A N 1
ATOM 472 C CA . PRO A 1 68 ? 40.746 17.787 -2.686 1.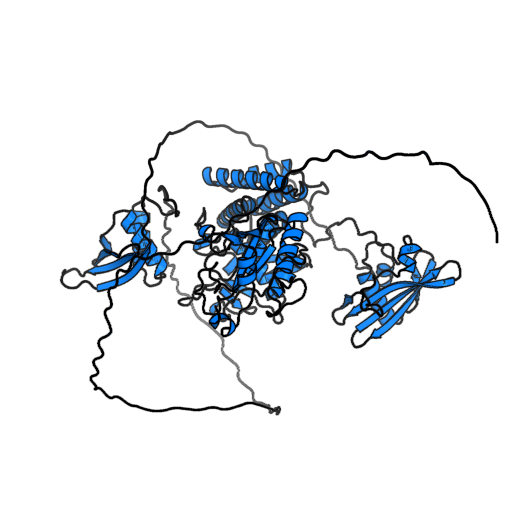00 45.59 68 PRO A CA 1
ATOM 473 C C . PRO A 1 68 ? 41.550 18.196 -1.393 1.00 45.59 68 PRO A C 1
ATOM 475 O O . PRO A 1 68 ? 42.729 18.528 -1.475 1.00 45.59 68 PRO A O 1
ATOM 478 N N . ARG A 1 69 ? 40.944 17.990 -0.190 1.00 31.69 69 ARG A N 1
ATOM 479 C CA . ARG A 1 69 ? 41.519 17.949 1.207 1.00 31.69 69 ARG A CA 1
ATOM 480 C C . ARG A 1 69 ? 41.835 19.326 1.860 1.00 31.69 69 ARG A C 1
ATOM 482 O O . ARG A 1 69 ? 42.221 20.244 1.166 1.00 31.69 69 ARG A O 1
ATOM 489 N N . THR A 1 70 ? 41.703 19.610 3.171 1.00 28.20 70 THR A N 1
ATOM 490 C CA . THR A 1 70 ? 41.755 18.811 4.419 1.00 28.20 70 THR A CA 1
ATOM 491 C C . THR A 1 70 ? 41.241 19.604 5.647 1.00 28.20 70 THR A C 1
ATOM 493 O O . THR A 1 70 ? 41.260 20.828 5.660 1.00 28.20 70 THR A O 1
ATOM 496 N N . LEU A 1 71 ? 40.874 18.834 6.678 1.00 30.25 71 LEU A N 1
ATOM 497 C CA . LEU A 1 71 ? 40.662 19.068 8.122 1.00 30.25 71 LEU A CA 1
ATOM 498 C C . LEU A 1 71 ? 41.344 20.246 8.868 1.00 30.25 71 LEU A C 1
ATOM 500 O O . LEU A 1 71 ? 42.527 20.511 8.679 1.00 30.25 71 LEU A O 1
ATOM 504 N N . ALA A 1 72 ? 40.614 20.694 9.909 1.00 29.36 72 ALA A N 1
ATOM 505 C CA . ALA A 1 72 ? 41.022 20.908 11.318 1.00 29.36 72 ALA A CA 1
ATOM 506 C C . ALA A 1 72 ? 40.950 22.344 11.875 1.00 29.36 72 ALA A C 1
ATOM 508 O O . ALA A 1 72 ? 41.509 23.276 11.309 1.00 29.36 72 ALA A O 1
ATOM 509 N N . GLY A 1 73 ? 40.395 22.461 13.093 1.00 27.59 73 GLY A N 1
ATOM 510 C CA . GLY A 1 73 ? 40.918 23.398 14.096 1.00 27.59 73 GLY A CA 1
ATOM 511 C C . GLY A 1 73 ? 39.905 24.239 14.871 1.00 27.59 73 GLY A C 1
ATOM 512 O O . GLY A 1 73 ? 39.641 25.377 14.510 1.00 27.59 73 GLY A O 1
ATOM 513 N N . SER A 1 74 ? 39.418 23.696 15.988 1.00 30.47 74 SER A N 1
ATOM 514 C CA . SER A 1 74 ? 38.709 24.374 17.084 1.00 30.47 74 SER A CA 1
ATOM 515 C C . SER A 1 74 ? 39.351 25.680 17.564 1.00 30.47 74 SER A C 1
ATOM 517 O O . SER A 1 74 ? 40.552 25.669 17.803 1.00 30.47 74 SER A O 1
ATOM 519 N N . VAL A 1 75 ? 38.533 26.687 17.916 1.00 30.52 75 VAL A N 1
ATOM 520 C CA . VAL A 1 75 ? 38.688 27.520 19.135 1.00 30.52 75 VAL A CA 1
ATOM 521 C C . VAL A 1 75 ? 37.308 28.054 19.588 1.00 30.52 75 VAL A C 1
ATOM 523 O O . VAL A 1 75 ? 36.656 28.812 18.879 1.00 30.52 75 VAL A O 1
ATOM 526 N N . ARG A 1 76 ? 36.877 27.663 20.794 1.00 32.78 76 ARG A N 1
ATOM 527 C CA . ARG A 1 76 ? 36.037 28.437 21.747 1.00 32.78 76 ARG A CA 1
ATOM 528 C C . ARG A 1 76 ? 37.011 29.004 22.822 1.00 32.78 76 ARG A C 1
ATOM 530 O O . ARG A 1 76 ? 38.109 28.441 22.870 1.00 32.78 76 ARG A O 1
ATOM 537 N N . PRO A 1 77 ? 36.696 29.981 23.718 1.00 47.62 77 PRO A N 1
ATOM 538 C CA . PRO A 1 77 ? 35.370 30.207 24.322 1.00 47.62 77 PRO A CA 1
ATOM 539 C C . PRO A 1 77 ? 35.022 31.649 24.836 1.00 47.62 77 PRO A C 1
ATOM 541 O O . PRO A 1 77 ? 35.804 32.584 24.717 1.00 47.62 77 PRO A O 1
ATOM 544 N N . ASP A 1 78 ? 33.828 31.738 25.448 1.00 29.92 78 ASP A N 1
ATOM 545 C CA . ASP A 1 78 ? 33.371 32.583 26.582 1.00 29.92 78 ASP A CA 1
ATOM 546 C C . ASP A 1 78 ? 33.065 34.098 26.471 1.00 29.92 78 ASP A C 1
ATOM 548 O O . ASP A 1 78 ? 33.948 34.930 26.297 1.00 29.92 78 ASP A O 1
ATOM 552 N N . HIS A 1 79 ? 31.785 34.448 26.718 1.00 30.36 79 HIS A N 1
ATOM 553 C CA . HIS A 1 79 ? 31.250 35.268 27.845 1.00 30.36 79 HIS A CA 1
ATOM 554 C C . HIS A 1 79 ? 29.761 35.626 27.571 1.00 30.36 79 HIS A C 1
ATOM 556 O O . HIS A 1 79 ? 29.453 36.152 26.512 1.00 30.36 79 HIS A O 1
ATOM 562 N N . VAL A 1 80 ? 28.756 35.125 28.312 1.00 29.81 80 VAL A N 1
ATOM 563 C CA . VAL A 1 80 ? 28.200 35.486 29.649 1.00 29.81 80 VAL A CA 1
ATOM 564 C C . VAL A 1 80 ? 27.302 36.749 29.694 1.00 29.81 80 VAL A C 1
ATOM 566 O O . VAL A 1 80 ? 27.773 37.848 29.437 1.00 29.81 80 VAL A O 1
ATOM 569 N N . ALA A 1 81 ? 26.071 36.525 30.210 1.00 29.83 81 ALA A N 1
ATOM 570 C CA . ALA A 1 81 ? 25.054 37.435 30.801 1.00 29.83 81 ALA A CA 1
ATOM 571 C C . ALA A 1 81 ? 24.272 38.355 29.835 1.00 29.83 81 ALA A C 1
ATOM 573 O O . ALA A 1 81 ? 24.834 38.837 28.868 1.00 29.83 81 ALA A O 1
ATOM 574 N N . SER A 1 82 ? 22.971 38.648 29.984 1.00 28.84 82 SER A N 1
ATOM 575 C CA . SER A 1 82 ? 22.005 38.693 31.112 1.00 28.84 82 SER A CA 1
ATOM 576 C C . SER A 1 82 ? 20.570 38.526 30.553 1.00 28.84 82 SER A C 1
ATOM 578 O O . SER A 1 82 ? 20.311 38.982 29.447 1.00 28.84 82 SER A O 1
ATOM 580 N N . LYS A 1 83 ? 19.656 37.731 31.123 1.00 29.84 83 LYS A N 1
ATOM 581 C CA . LYS A 1 83 ? 18.720 37.976 32.248 1.00 29.84 83 LYS A CA 1
ATOM 582 C C . LYS A 1 83 ? 17.764 39.191 32.156 1.00 29.84 83 LYS A C 1
ATOM 584 O O . LYS A 1 83 ? 18.212 40.324 32.045 1.00 29.84 83 LYS A O 1
ATOM 589 N N . ASP A 1 84 ? 16.487 38.848 32.374 1.00 30.08 84 ASP A N 1
ATOM 590 C CA . ASP A 1 84 ? 15.317 39.611 32.849 1.00 30.08 84 ASP A CA 1
ATOM 591 C C . ASP A 1 84 ? 14.522 40.488 31.855 1.00 30.08 84 ASP A C 1
ATOM 593 O O . ASP A 1 84 ? 14.983 41.530 31.405 1.00 30.08 84 ASP A O 1
ATOM 597 N N . LEU A 1 85 ? 13.258 40.115 31.591 1.00 29.77 85 LEU A N 1
ATOM 598 C CA . LEU A 1 85 ? 12.079 40.687 32.273 1.00 29.77 85 LEU A CA 1
ATOM 599 C C . LEU A 1 85 ? 10.771 40.016 31.808 1.00 29.77 85 LEU A C 1
ATOM 601 O O . LEU A 1 85 ? 10.571 39.732 30.630 1.00 29.77 85 LEU A O 1
ATOM 605 N N . ALA A 1 86 ? 9.893 39.765 32.777 1.00 28.72 86 ALA A N 1
ATOM 606 C CA . ALA A 1 86 ? 8.594 39.124 32.635 1.00 28.72 86 ALA A CA 1
ATOM 607 C C . ALA A 1 86 ? 7.441 40.148 32.660 1.00 28.72 86 ALA A C 1
ATOM 609 O O . ALA A 1 86 ? 7.486 41.080 33.460 1.00 28.72 86 ALA A O 1
ATOM 610 N N . GLU A 1 87 ? 6.405 39.842 31.861 1.00 29.06 87 GLU A N 1
ATOM 611 C CA . GLU A 1 87 ? 4.959 40.081 32.079 1.00 29.06 87 GLU A CA 1
ATOM 612 C C . GLU A 1 87 ? 4.383 41.522 32.085 1.00 29.06 87 GLU A C 1
ATOM 614 O O . GLU A 1 87 ? 5.102 42.492 32.305 1.00 29.06 87 GLU A O 1
ATOM 619 N N . PRO A 1 88 ? 3.040 41.698 32.008 1.00 53.38 88 PRO A N 1
ATOM 620 C CA . PRO A 1 88 ? 2.023 41.089 31.121 1.00 53.38 88 PRO A CA 1
ATOM 621 C C . PRO A 1 88 ? 1.078 42.182 30.527 1.00 53.38 88 PRO A C 1
ATOM 623 O O . PRO A 1 88 ? 1.206 43.339 30.909 1.00 53.38 88 PRO A O 1
ATOM 626 N N . TYR A 1 89 ? 0.116 41.858 29.637 1.00 26.36 89 TYR A N 1
ATOM 627 C CA . TYR A 1 89 ? -1.293 42.351 29.672 1.00 26.36 89 TYR A CA 1
ATOM 628 C C . TYR A 1 89 ? -2.122 42.096 28.384 1.00 26.36 89 TYR A C 1
ATOM 630 O O . TYR A 1 89 ? -1.758 42.501 27.287 1.00 26.36 89 TYR A O 1
ATOM 638 N N . LEU A 1 90 ? -3.314 41.544 28.646 1.00 27.47 90 LEU A N 1
ATOM 639 C CA . LEU A 1 90 ? -4.657 41.771 28.087 1.00 27.47 90 LEU A CA 1
ATOM 640 C C . LEU A 1 90 ? -5.090 41.386 26.658 1.00 27.47 90 LEU A C 1
ATOM 642 O O . LEU A 1 90 ? -4.631 41.873 25.631 1.00 27.47 90 LEU A O 1
ATOM 646 N N . SER A 1 91 ? -6.176 40.611 26.718 1.00 30.53 91 SER A N 1
ATOM 647 C CA . SER A 1 91 ? -7.240 40.325 25.766 1.00 30.53 91 SER A CA 1
ATOM 648 C C . SER A 1 91 ? -7.683 41.475 24.861 1.00 30.53 91 SER A C 1
ATOM 650 O O . SER A 1 91 ? -7.943 42.585 25.329 1.00 30.53 91 SER A O 1
ATOM 652 N N . SER A 1 92 ? -8.024 41.124 23.623 1.00 29.81 92 SER A N 1
ATOM 653 C CA . SER A 1 92 ? -9.261 41.625 23.024 1.00 29.81 92 SER A CA 1
ATOM 654 C C . SER A 1 92 ? -9.894 40.565 22.124 1.00 29.81 92 SER A C 1
ATOM 656 O O . SER A 1 92 ? -9.243 39.981 21.261 1.00 29.81 92 SER A O 1
ATOM 658 N N . ASP A 1 93 ? -11.173 40.326 22.400 1.00 31.03 93 ASP A N 1
ATOM 659 C CA . ASP A 1 93 ? -12.151 39.640 21.569 1.00 31.03 93 ASP A CA 1
ATOM 660 C C . ASP A 1 93 ? -12.106 40.101 20.111 1.00 31.03 93 ASP A C 1
ATOM 662 O O . ASP A 1 93 ? -12.281 41.287 19.822 1.00 31.03 93 ASP A O 1
ATOM 666 N N . ARG A 1 94 ? -12.033 39.136 19.191 1.00 27.33 94 ARG A N 1
ATOM 667 C CA . ARG A 1 94 ? -12.756 39.189 17.916 1.00 27.33 94 ARG A CA 1
ATOM 668 C C . ARG A 1 94 ? -13.237 37.789 17.560 1.00 27.33 94 ARG A C 1
ATOM 670 O O . ARG A 1 94 ? -12.523 37.002 16.947 1.00 27.33 94 ARG A O 1
ATOM 677 N N . SER A 1 95 ? -14.475 37.503 17.939 1.00 25.70 95 SER A N 1
ATOM 678 C CA . SER A 1 95 ? -15.281 36.455 17.329 1.00 25.70 95 SER A CA 1
ATOM 679 C C . SER A 1 95 ? -15.531 36.814 15.861 1.00 25.70 95 SER A C 1
ATOM 681 O O . SER A 1 95 ? -16.302 37.715 15.539 1.00 25.70 95 SER A O 1
ATOM 683 N N . VAL A 1 96 ? -14.855 36.119 14.949 1.00 25.91 96 VAL A N 1
ATOM 684 C CA . VAL A 1 96 ? -15.264 36.067 13.544 1.00 25.91 96 VAL A CA 1
ATOM 685 C C . VAL A 1 96 ? -16.291 34.945 13.445 1.00 25.91 96 VAL A C 1
ATOM 687 O O . VAL A 1 96 ? -15.952 33.771 13.563 1.00 25.91 96 VAL A O 1
ATOM 690 N N . GLN A 1 97 ? -17.563 35.315 13.294 1.00 24.09 97 GLN A N 1
ATOM 691 C CA . GLN A 1 97 ? -18.607 34.380 12.887 1.00 24.09 97 GLN A CA 1
ATOM 692 C C . GLN A 1 97 ? -18.287 33.905 11.467 1.00 24.09 97 GLN A C 1
ATOM 694 O O . GLN A 1 97 ? -18.412 34.665 10.509 1.00 24.09 97 GLN A O 1
ATOM 699 N N . VAL A 1 98 ? -17.855 32.653 11.337 1.00 26.89 98 VAL A N 1
ATOM 700 C CA . VAL A 1 98 ? -17.854 31.948 10.055 1.00 26.89 98 VAL A CA 1
ATOM 701 C C . VAL A 1 98 ? -19.304 31.574 9.773 1.00 26.89 98 VAL A C 1
ATOM 703 O O . VAL A 1 98 ? -19.923 30.843 10.545 1.00 26.89 98 VAL A O 1
ATOM 706 N N . ALA A 1 99 ? -19.868 32.136 8.706 1.00 25.25 99 ALA A N 1
ATOM 707 C CA . ALA A 1 99 ? -21.186 31.759 8.223 1.00 25.25 99 ALA A CA 1
ATOM 708 C C . ALA A 1 99 ? -21.161 30.276 7.821 1.00 25.25 99 ALA A C 1
ATOM 710 O O . ALA A 1 99 ? -20.367 29.872 6.972 1.00 25.25 99 ALA A O 1
ATOM 711 N N . GLN A 1 100 ? -22.015 29.476 8.458 1.00 24.92 100 GLN A N 1
ATOM 712 C CA . GLN A 1 100 ? -22.319 28.114 8.036 1.00 24.92 100 GLN A CA 1
ATOM 713 C C . GLN A 1 100 ? -22.888 28.160 6.612 1.00 24.92 100 GLN A C 1
ATOM 715 O O . GLN A 1 100 ? -23.906 28.807 6.367 1.00 24.92 100 GLN A O 1
ATOM 720 N N . LEU A 1 101 ? -22.213 27.500 5.673 1.00 27.92 101 LEU A N 1
ATOM 721 C CA . LEU A 1 101 ? -22.774 27.162 4.370 1.00 27.92 101 LEU A CA 1
ATOM 722 C C . LEU A 1 101 ? -23.489 25.813 4.524 1.00 27.92 101 LEU A C 1
ATOM 724 O O . LEU A 1 101 ? -22.875 24.826 4.920 1.00 27.92 101 LEU A O 1
ATOM 728 N N . GLU A 1 102 ? -24.794 25.805 4.265 1.00 28.00 102 GLU A N 1
ATOM 729 C CA . GLU A 1 102 ? -25.646 24.609 4.239 1.00 28.00 102 GLU A CA 1
ATOM 730 C C . GLU A 1 102 ? -25.270 23.691 3.053 1.00 28.00 102 GLU A C 1
ATOM 732 O O . GLU A 1 102 ? -24.947 24.205 1.976 1.00 28.00 102 GLU A O 1
ATOM 737 N N . PRO A 1 103 ? -25.336 22.352 3.195 1.00 34.78 103 PRO A N 1
ATOM 738 C CA . PRO A 1 103 ? -25.033 21.430 2.110 1.00 34.78 103 PRO A CA 1
ATOM 739 C C . PRO A 1 103 ? -26.259 21.207 1.215 1.00 34.78 103 PRO A C 1
ATOM 741 O O . PRO A 1 103 ? -27.300 20.723 1.655 1.00 34.78 103 PRO A O 1
ATOM 744 N N . GLY A 1 104 ? -26.115 21.511 -0.073 1.00 33.56 104 GLY A N 1
ATOM 745 C CA . GLY A 1 104 ? -27.083 21.151 -1.104 1.00 33.56 104 GLY A CA 1
ATOM 746 C C . GLY A 1 104 ? -26.373 20.931 -2.432 1.00 33.56 104 GLY A C 1
ATOM 747 O O . GLY A 1 104 ? -25.941 21.886 -3.060 1.00 33.56 104 GLY A O 1
ATOM 748 N N . TYR A 1 105 ? -26.237 19.673 -2.844 1.00 40.53 105 TYR A N 1
ATOM 749 C CA . TYR A 1 105 ? -25.921 19.294 -4.219 1.00 40.53 105 TYR A CA 1
ATOM 750 C C . TYR A 1 105 ? -26.894 18.184 -4.615 1.00 40.53 105 TYR A C 1
ATOM 752 O O . TYR A 1 105 ? -26.863 17.092 -4.055 1.00 40.53 105 TYR A O 1
ATOM 760 N N . THR A 1 106 ? -27.791 18.467 -5.561 1.00 35.66 106 THR A N 1
ATOM 761 C CA . THR A 1 106 ? -28.692 17.467 -6.158 1.00 35.66 106 THR A CA 1
ATOM 762 C C . THR A 1 106 ? -28.703 17.649 -7.677 1.00 35.66 106 THR A C 1
ATOM 764 O O . THR A 1 106 ? -29.501 18.397 -8.232 1.00 35.66 106 THR A O 1
ATOM 767 N N . GLY A 1 107 ? -27.770 17.003 -8.379 1.00 38.12 107 GLY A N 1
ATOM 768 C CA . GLY A 1 107 ? -27.665 17.090 -9.838 1.00 38.12 107 GLY A CA 1
ATOM 769 C C . GLY A 1 107 ? -27.073 15.822 -10.446 1.00 38.12 107 GLY A C 1
ATOM 770 O O . GLY A 1 107 ? -26.219 15.183 -9.841 1.00 38.12 107 GLY A O 1
ATOM 771 N N . ALA A 1 108 ? -27.544 15.437 -11.636 1.00 38.69 108 ALA A N 1
ATOM 772 C CA . ALA A 1 108 ? -27.011 14.288 -12.368 1.00 38.69 108 ALA A CA 1
ATOM 773 C C . ALA A 1 108 ? -25.574 14.572 -12.837 1.00 38.69 108 ALA A C 1
ATOM 775 O O . ALA A 1 108 ? -25.321 15.643 -13.386 1.00 38.69 108 ALA A O 1
ATOM 776 N N . LEU A 1 109 ? -24.653 13.631 -12.647 1.00 44.25 109 LEU A N 1
ATOM 777 C CA . LEU A 1 109 ? -23.247 13.754 -13.050 1.00 44.25 109 LEU A CA 1
ATOM 778 C C . LEU A 1 109 ? -23.036 13.235 -14.489 1.00 44.25 109 LEU A C 1
ATOM 780 O O . LEU A 1 109 ? -23.748 12.327 -14.926 1.00 44.25 109 LEU A O 1
ATOM 784 N N . ASP A 1 110 ? -22.094 13.816 -15.240 1.00 50.28 110 ASP A N 1
ATOM 785 C CA . ASP A 1 110 ? -21.601 13.252 -16.504 1.00 50.28 110 ASP A CA 1
ATOM 786 C C . ASP A 1 110 ? -20.572 12.134 -16.245 1.00 50.28 110 ASP A C 1
ATOM 788 O O . ASP A 1 110 ? -20.289 11.781 -15.099 1.00 50.28 110 ASP A O 1
ATOM 792 N N . ARG A 1 111 ? -20.028 11.534 -17.316 1.00 33.72 111 ARG A N 1
ATOM 793 C CA . ARG A 1 111 ? -19.060 10.423 -17.220 1.00 33.72 111 ARG A CA 1
ATOM 794 C C . ARG A 1 111 ? -17.756 10.790 -16.496 1.00 33.72 111 ARG A C 1
ATOM 796 O O . ARG A 1 111 ? -17.038 9.876 -16.119 1.00 33.72 111 ARG A O 1
ATOM 803 N N . ASN A 1 112 ? -17.497 12.078 -16.265 1.00 46.34 112 ASN A N 1
ATOM 804 C CA . ASN A 1 112 ? -16.315 12.581 -15.568 1.00 46.34 112 ASN A CA 1
ATOM 805 C C . ASN A 1 112 ? -16.663 13.086 -14.155 1.00 46.34 112 ASN A C 1
ATOM 807 O O . ASN A 1 112 ? -15.916 13.873 -13.582 1.00 46.34 112 ASN A O 1
ATOM 811 N N . GLY A 1 113 ? -17.830 12.716 -13.612 1.00 47.09 113 GLY A N 1
ATOM 812 C CA . GLY A 1 113 ? -18.252 13.142 -12.275 1.00 47.09 113 GLY A CA 1
ATOM 813 C C . GLY A 1 113 ? -18.654 14.618 -12.189 1.00 47.09 113 GLY A C 1
ATOM 814 O O . GLY A 1 113 ? -18.865 15.132 -11.093 1.00 47.09 113 GLY A O 1
ATOM 815 N N . VAL A 1 114 ? -18.803 15.317 -13.322 1.00 51.31 114 VAL A N 1
ATOM 816 C CA . VAL A 1 114 ? -19.180 16.734 -13.339 1.00 51.31 114 VAL A CA 1
ATOM 817 C C . VAL A 1 114 ? -20.704 16.867 -13.326 1.00 51.31 114 VAL A C 1
ATOM 819 O O . VAL A 1 114 ? -21.363 16.289 -14.193 1.00 51.31 114 VAL A O 1
ATOM 822 N N . PRO A 1 115 ? -21.311 17.653 -12.416 1.00 57.75 115 PRO A N 1
ATOM 823 C CA . PRO A 1 115 ? -22.747 17.909 -12.454 1.00 57.75 115 PRO A CA 1
ATOM 824 C C . PRO A 1 115 ? -23.180 18.499 -13.806 1.00 57.75 115 PRO A C 1
ATOM 826 O O . PRO A 1 115 ? -22.835 19.627 -14.158 1.00 57.75 115 PRO A O 1
ATOM 829 N N . THR A 1 116 ? -23.988 17.747 -14.558 1.00 59.81 116 THR A N 1
ATOM 830 C CA . THR A 1 116 ? -24.583 18.174 -15.841 1.00 59.81 116 THR A CA 1
ATOM 831 C C . THR A 1 116 ? -25.557 19.337 -15.676 1.00 59.81 116 THR A C 1
ATOM 833 O O . THR A 1 116 ? -25.819 20.061 -16.636 1.00 59.81 116 THR A O 1
ATOM 836 N N . LYS A 1 117 ? -26.087 19.523 -14.459 1.00 80.75 117 LYS A N 1
ATOM 837 C CA . LYS A 1 117 ? -26.825 20.711 -14.026 1.00 80.75 117 LYS A CA 1
ATOM 838 C C . LYS A 1 117 ? -26.483 21.052 -12.581 1.00 80.75 117 LYS A C 1
ATOM 840 O O . LYS A 1 117 ? -26.791 20.281 -11.676 1.00 80.75 117 LYS A O 1
ATOM 845 N N . LEU A 1 118 ? -25.882 22.216 -12.387 1.00 81.88 118 LEU A N 1
ATOM 846 C CA . LEU A 1 118 ? -25.677 22.850 -11.097 1.00 81.88 118 LEU A CA 1
ATOM 847 C C . LEU A 1 118 ? -26.953 23.591 -10.683 1.00 81.88 118 LEU A C 1
ATOM 849 O O . LEU A 1 118 ? -27.621 24.225 -11.505 1.00 81.88 118 LEU A O 1
ATOM 853 N N . ASP A 1 119 ? -27.284 23.527 -9.397 1.00 83.75 119 ASP A N 1
ATOM 854 C CA . ASP A 1 119 ? -28.271 24.430 -8.812 1.00 83.75 119 ASP A CA 1
ATOM 855 C C . ASP A 1 119 ? -27.673 25.852 -8.659 1.00 83.75 119 ASP A C 1
ATOM 857 O O . ASP A 1 119 ? -26.482 26.066 -8.919 1.00 83.75 119 ASP A O 1
ATOM 861 N N . PRO A 1 120 ? -28.461 26.869 -8.264 1.00 89.56 120 PRO A N 1
ATOM 862 C CA . PRO A 1 120 ? -27.943 28.229 -8.122 1.00 89.56 120 PRO A CA 1
ATOM 863 C C . PRO A 1 120 ? -26.777 28.372 -7.128 1.00 89.56 120 PRO A C 1
ATOM 865 O O . PRO A 1 120 ? -25.943 29.261 -7.308 1.00 89.56 120 PRO A O 1
ATOM 868 N N . ALA A 1 121 ? -26.704 27.527 -6.094 1.00 77.38 121 ALA A N 1
ATOM 869 C CA . ALA A 1 121 ? -25.622 27.563 -5.113 1.00 77.38 121 ALA A CA 1
ATOM 870 C C . ALA A 1 121 ? -24.336 26.962 -5.696 1.00 77.38 121 ALA A C 1
ATOM 872 O O . ALA A 1 121 ? -23.273 27.574 -5.577 1.00 77.38 121 ALA A O 1
ATOM 873 N N . GLY A 1 122 ? -24.448 25.838 -6.407 1.00 77.94 122 GLY A N 1
ATOM 874 C CA . GLY A 1 122 ? -23.359 25.225 -7.161 1.00 77.94 122 GLY A CA 1
ATOM 875 C C . GLY A 1 122 ? -22.816 26.158 -8.242 1.00 77.94 122 GLY A C 1
ATOM 876 O O . GLY A 1 122 ? -21.611 26.371 -8.308 1.00 77.94 122 GLY A O 1
ATOM 877 N N . ILE A 1 123 ? -23.692 26.817 -9.014 1.00 89.62 123 ILE A N 1
ATOM 878 C CA . ILE A 1 123 ? -23.292 27.835 -10.003 1.00 89.62 123 ILE A CA 1
ATOM 879 C C . ILE A 1 123 ? -22.454 28.930 -9.341 1.00 89.62 123 ILE A C 1
ATOM 881 O O . ILE A 1 123 ? -21.399 29.299 -9.857 1.00 89.62 123 ILE A O 1
ATOM 885 N N . LYS A 1 124 ? -22.910 29.444 -8.195 1.00 89.06 124 LYS A N 1
ATOM 886 C CA . LYS A 1 124 ? -22.211 30.506 -7.470 1.00 89.06 124 LYS A CA 1
ATOM 887 C C . LYS A 1 124 ? -20.851 30.038 -6.946 1.00 89.06 124 LYS A C 1
ATOM 889 O O . LYS A 1 124 ? -19.873 30.754 -7.119 1.00 89.06 124 LYS A O 1
ATOM 894 N N . ALA A 1 125 ? -20.769 28.838 -6.373 1.00 82.50 125 ALA A N 1
ATOM 895 C CA . ALA A 1 125 ? -19.506 28.266 -5.911 1.00 82.50 125 ALA A CA 1
ATOM 896 C C . ALA A 1 125 ? -18.511 28.073 -7.068 1.00 82.50 125 ALA A C 1
ATOM 898 O O . ALA A 1 125 ? -17.350 28.455 -6.955 1.00 82.50 125 ALA A O 1
ATOM 899 N N . THR A 1 126 ? -18.964 27.565 -8.217 1.00 87.00 126 THR A N 1
ATOM 900 C CA . THR A 1 126 ? -18.115 27.406 -9.407 1.00 87.00 126 THR A CA 1
ATOM 901 C C . THR A 1 126 ? -17.658 28.756 -9.978 1.00 87.00 126 THR A C 1
ATOM 903 O O . THR A 1 126 ? -16.511 28.884 -10.402 1.00 87.00 126 THR A O 1
ATOM 906 N N . GLN A 1 127 ? -18.508 29.791 -9.952 1.00 94.06 127 GLN A N 1
ATOM 907 C CA . GLN A 1 127 ? -18.111 31.165 -10.300 1.00 94.06 127 GLN A CA 1
ATOM 908 C C . GLN A 1 127 ? -17.063 31.724 -9.330 1.00 94.06 127 GLN A C 1
ATOM 910 O O . GLN A 1 127 ? -16.120 32.383 -9.769 1.00 94.06 127 GLN A O 1
ATOM 915 N N . ASP A 1 128 ? -17.214 31.458 -8.028 1.00 90.31 128 ASP A N 1
ATOM 916 C CA . ASP A 1 128 ? -16.267 31.886 -6.999 1.00 90.31 128 ASP A CA 1
ATOM 917 C C . ASP A 1 128 ? -14.886 31.238 -7.235 1.00 90.31 128 ASP A C 1
ATOM 919 O O . ASP A 1 128 ? -13.892 31.962 -7.250 1.00 90.31 128 ASP A O 1
ATOM 923 N N . ILE A 1 129 ? -14.832 29.932 -7.535 1.00 82.62 129 ILE A N 1
ATOM 924 C CA . ILE A 1 129 ? -13.592 29.197 -7.859 1.00 82.62 129 ILE A CA 1
ATOM 925 C C . ILE A 1 129 ? -12.951 29.717 -9.154 1.00 82.62 129 ILE A C 1
ATOM 927 O O . ILE A 1 129 ? -11.751 29.969 -9.188 1.00 82.62 129 ILE A O 1
ATOM 931 N N . ALA A 1 130 ? -13.732 29.940 -10.219 1.00 89.88 130 ALA A N 1
ATOM 932 C CA . ALA A 1 130 ? -13.209 30.438 -11.498 1.00 89.88 130 ALA A CA 1
ATOM 933 C C . ALA A 1 130 ? -12.521 31.818 -11.379 1.00 89.88 130 ALA A C 1
ATOM 935 O O . ALA A 1 130 ? -11.614 32.145 -12.159 1.00 89.88 130 ALA A O 1
ATOM 936 N N . LEU A 1 131 ? -12.957 32.625 -10.406 1.00 93.19 131 LEU A N 1
ATOM 937 C CA . LEU A 1 131 ? -12.453 33.971 -10.132 1.00 93.19 131 LEU A CA 1
ATOM 938 C C . LEU A 1 131 ? -11.401 34.045 -9.023 1.00 93.19 131 LEU A C 1
ATOM 940 O O . LEU A 1 131 ? -10.807 35.107 -8.851 1.00 93.19 131 LEU A O 1
ATOM 944 N N . ASP A 1 132 ? -11.179 32.974 -8.267 1.00 86.25 132 ASP A N 1
ATOM 945 C CA . ASP A 1 132 ? -10.212 32.968 -7.176 1.00 86.25 132 ASP A CA 1
ATOM 946 C C . ASP A 1 132 ? -8.790 32.799 -7.728 1.00 86.25 132 ASP A C 1
ATOM 948 O O . ASP A 1 132 ? -8.382 31.717 -8.140 1.00 86.25 132 ASP A O 1
ATOM 952 N N . GLU A 1 133 ? -8.014 33.885 -7.744 1.00 82.00 133 GLU A N 1
ATOM 953 C CA . GLU A 1 133 ? -6.615 33.872 -8.196 1.00 82.00 133 GLU A CA 1
ATOM 954 C C . GLU A 1 133 ? -5.692 33.038 -7.292 1.00 82.00 133 GLU A C 1
ATOM 956 O O . GLU A 1 133 ? -4.552 32.774 -7.666 1.00 82.00 133 GLU A O 1
ATOM 961 N N . THR A 1 134 ? -6.168 32.609 -6.119 1.00 69.06 134 THR A N 1
ATOM 962 C CA . THR A 1 134 ? -5.430 31.717 -5.215 1.00 69.06 134 THR A CA 1
ATOM 963 C C . THR A 1 134 ? -5.660 30.231 -5.507 1.00 69.06 134 THR A C 1
ATOM 965 O O . THR A 1 134 ? -4.976 29.387 -4.920 1.00 69.06 134 THR A O 1
ATOM 968 N N . VAL A 1 135 ? -6.594 29.918 -6.413 1.00 69.75 135 VAL A N 1
ATOM 969 C CA . VAL A 1 135 ? -6.869 28.575 -6.937 1.00 69.75 135 VAL A CA 1
ATOM 970 C C . VAL A 1 135 ? -6.013 28.311 -8.183 1.00 69.75 135 VAL A C 1
ATOM 972 O O . VAL A 1 135 ? -5.720 29.225 -8.958 1.00 69.75 135 VAL A O 1
ATOM 975 N N . SER A 1 136 ? -5.613 27.050 -8.388 1.00 74.19 136 SER A N 1
ATOM 976 C CA . SER A 1 136 ? -4.762 26.640 -9.510 1.00 74.19 136 SER A CA 1
ATOM 977 C C . SER A 1 136 ? -5.369 27.000 -10.877 1.00 74.19 136 SER A C 1
ATOM 979 O O . SER A 1 136 ? -6.589 27.026 -11.067 1.00 74.19 136 SER A O 1
ATOM 981 N N . ALA A 1 137 ? -4.513 27.240 -11.874 1.00 74.25 137 ALA A N 1
ATOM 982 C CA . ALA A 1 137 ? -4.937 27.476 -13.257 1.00 74.25 137 ALA A CA 1
ATOM 983 C C . ALA A 1 137 ? -5.820 26.333 -13.802 1.00 74.25 137 ALA A C 1
ATOM 985 O O . ALA A 1 137 ? -6.804 26.575 -14.508 1.00 74.25 137 ALA A O 1
ATOM 986 N N . THR A 1 138 ? -5.501 25.090 -13.443 1.00 73.56 138 THR A N 1
ATOM 987 C CA . THR A 1 138 ? -6.241 23.892 -13.853 1.00 73.56 138 THR A CA 1
ATOM 988 C C . THR A 1 138 ? -7.655 23.878 -13.276 1.00 73.56 138 THR A C 1
ATOM 990 O O . THR A 1 138 ? -8.616 23.723 -14.028 1.00 73.56 138 THR A O 1
ATOM 993 N N . ASP A 1 139 ? -7.818 24.131 -11.977 1.00 71.19 139 ASP A N 1
ATOM 994 C CA . ASP A 1 139 ? -9.135 24.121 -11.323 1.00 71.19 139 ASP A CA 1
ATOM 995 C C . ASP A 1 139 ? -10.012 25.288 -11.776 1.00 71.19 139 ASP A C 1
ATOM 997 O O . ASP A 1 139 ? -11.227 25.144 -11.960 1.00 71.19 139 ASP A O 1
ATOM 1001 N N . ARG A 1 140 ? -9.392 26.440 -12.051 1.00 88.56 140 ARG A N 1
ATOM 1002 C CA . ARG A 1 140 ? -10.071 27.563 -12.703 1.00 88.56 140 ARG A CA 1
ATOM 1003 C C . ARG A 1 140 ? -10.539 27.179 -14.106 1.00 88.56 140 ARG A C 1
ATOM 1005 O O . ARG A 1 140 ? -11.687 27.448 -14.445 1.00 88.56 140 ARG A O 1
ATOM 1012 N N . THR A 1 141 ? -9.707 26.494 -14.897 1.00 85.19 141 THR A N 1
ATOM 1013 C CA . THR A 1 141 ? -10.083 25.988 -16.234 1.00 85.19 141 THR A CA 1
ATOM 1014 C C . THR A 1 141 ? -11.256 25.014 -16.156 1.00 85.19 141 THR A C 1
ATOM 1016 O O . THR A 1 141 ? -12.232 25.174 -16.888 1.00 85.19 141 THR A O 1
ATOM 1019 N N . ARG A 1 142 ? -11.191 24.039 -15.241 1.00 81.44 142 ARG A N 1
ATOM 1020 C CA . ARG A 1 142 ? -12.269 23.069 -15.004 1.00 81.44 142 ARG A CA 1
ATOM 1021 C C . ARG A 1 142 ? -13.561 23.783 -14.620 1.00 81.44 142 ARG A C 1
ATOM 1023 O O . ARG A 1 142 ? -14.601 23.511 -15.206 1.00 81.44 142 ARG A O 1
ATOM 1030 N N . SER A 1 143 ? -13.491 24.768 -13.727 1.00 86.19 143 SER A N 1
ATOM 1031 C CA . SER A 1 143 ? -14.650 25.576 -13.328 1.00 86.19 143 SER A CA 1
ATOM 1032 C C . SER A 1 143 ? -15.268 26.340 -14.505 1.00 86.19 143 SER A C 1
ATOM 1034 O O . SER A 1 143 ? -16.491 26.387 -14.632 1.00 86.19 143 SER A O 1
ATOM 1036 N N . LEU A 1 144 ? -14.451 26.895 -15.409 1.00 92.06 144 LEU A N 1
ATOM 1037 C CA . LEU A 1 144 ? -14.944 27.539 -16.632 1.00 92.06 144 LEU A CA 1
ATOM 1038 C C . LEU A 1 144 ? -15.649 26.546 -17.566 1.00 92.06 144 LEU A C 1
ATOM 1040 O O . LEU A 1 144 ? -16.707 26.872 -18.105 1.00 92.06 144 LEU A O 1
ATOM 1044 N N . ASP A 1 145 ? -15.110 25.336 -17.736 1.00 86.88 145 ASP A N 1
ATOM 1045 C CA . ASP A 1 145 ? -15.756 24.302 -18.552 1.00 86.88 145 ASP A CA 1
ATOM 1046 C C . ASP A 1 145 ? -17.090 23.841 -17.939 1.00 86.88 145 ASP A C 1
ATOM 1048 O O . ASP A 1 145 ? -18.097 23.741 -18.643 1.00 86.88 145 ASP A O 1
ATOM 1052 N N . VAL A 1 146 ? -17.141 23.668 -16.613 1.00 85.38 146 VAL A N 1
ATOM 1053 C CA . VAL A 1 146 ? -18.368 23.339 -15.867 1.00 85.38 146 VAL A CA 1
ATOM 1054 C C . VAL A 1 146 ? -19.441 24.417 -16.066 1.00 85.38 146 VAL A C 1
ATOM 1056 O O . VAL A 1 146 ? -20.601 24.090 -16.333 1.00 85.38 146 VAL A O 1
ATOM 1059 N N . LEU A 1 147 ? -19.079 25.704 -15.987 1.00 91.62 147 LEU A N 1
ATOM 1060 C CA . LEU A 1 147 ? -20.005 26.817 -16.234 1.00 91.62 147 LEU A CA 1
ATOM 1061 C C . LEU A 1 147 ? -20.546 26.798 -17.671 1.00 91.62 147 LEU A C 1
ATOM 1063 O O . LEU A 1 147 ? -21.753 26.952 -17.872 1.00 91.62 147 LEU A O 1
ATOM 1067 N N . LEU A 1 148 ? -19.693 26.531 -18.664 1.00 91.94 148 LEU A N 1
ATOM 1068 C CA . LEU A 1 148 ? -20.107 26.417 -20.065 1.00 91.94 148 LEU A CA 1
ATOM 1069 C C . LEU A 1 148 ? -21.051 25.234 -20.306 1.00 91.94 148 LEU A C 1
ATOM 1071 O O . LEU A 1 148 ? -22.066 25.406 -20.984 1.00 91.94 148 LEU A O 1
ATOM 1075 N N . LYS A 1 149 ? -20.776 24.065 -19.713 1.00 86.50 149 LYS A N 1
ATOM 1076 C CA . LYS A 1 149 ? -21.676 22.895 -19.747 1.00 86.50 149 LYS A CA 1
ATOM 1077 C C . LYS A 1 149 ? -23.047 23.198 -19.125 1.00 86.50 149 LYS A C 1
ATOM 1079 O O . LYS A 1 149 ? -24.054 22.639 -19.549 1.00 86.50 149 LYS A O 1
ATOM 1084 N N . ASN A 1 150 ? -23.097 24.142 -18.184 1.00 89.88 150 ASN A N 1
ATOM 1085 C CA . ASN A 1 150 ? -24.320 24.654 -17.562 1.00 89.88 150 ASN A CA 1
ATOM 1086 C C . ASN A 1 150 ? -24.971 25.828 -18.323 1.00 89.88 150 ASN A C 1
ATOM 1088 O O . ASN A 1 150 ? -25.936 26.423 -17.843 1.00 89.88 150 ASN A O 1
ATOM 1092 N N . GLY A 1 151 ? -24.473 26.167 -19.518 1.00 92.88 151 GLY A N 1
ATOM 1093 C CA . GLY A 1 151 ? -25.008 27.243 -20.355 1.00 92.88 151 GLY A CA 1
ATOM 1094 C C . GLY A 1 151 ? -24.652 28.655 -19.880 1.00 92.88 151 GLY A C 1
ATOM 1095 O O . GLY A 1 151 ? -25.261 29.623 -20.335 1.00 92.88 151 GLY A O 1
ATOM 1096 N N . ILE A 1 152 ? -23.678 28.798 -18.978 1.00 94.94 152 ILE A N 1
ATOM 1097 C CA . ILE A 1 152 ? -23.253 30.081 -18.412 1.00 94.94 152 ILE A CA 1
ATOM 1098 C C . ILE A 1 152 ? -22.026 30.577 -19.173 1.00 94.94 152 ILE A C 1
ATOM 1100 O O . ILE A 1 152 ? -20.892 30.236 -18.855 1.00 94.94 152 ILE A O 1
ATOM 1104 N N . GLN A 1 153 ? -22.260 31.405 -20.190 1.00 95.25 153 GLN A N 1
ATOM 1105 C CA . GLN A 1 153 ? -21.190 32.085 -20.935 1.00 95.25 153 GLN A CA 1
ATOM 1106 C C . GLN A 1 153 ? -20.840 33.454 -20.347 1.00 95.25 153 GLN A C 1
ATOM 1108 O O . GLN A 1 153 ? -19.740 33.960 -20.561 1.00 95.25 153 GLN A O 1
ATOM 1113 N N . THR A 1 154 ? -21.766 34.070 -19.612 1.00 94.62 154 THR A N 1
ATOM 1114 C CA . THR A 1 154 ? -21.562 35.354 -18.942 1.00 94.62 154 THR A CA 1
ATOM 1115 C C . THR A 1 154 ? -22.135 35.317 -17.535 1.00 94.62 154 THR A C 1
ATOM 1117 O O . THR A 1 154 ? -23.152 34.671 -17.281 1.00 94.62 154 THR A O 1
ATOM 1120 N N . PHE A 1 155 ? -21.484 36.013 -16.608 1.00 95.06 155 PHE A N 1
ATOM 1121 C CA . PHE A 1 155 ? -21.976 36.174 -15.243 1.00 95.06 155 PHE A CA 1
ATOM 1122 C C . PHE A 1 155 ? -21.506 37.497 -14.630 1.00 95.06 155 PHE A C 1
ATOM 1124 O O . PHE A 1 155 ? -20.565 38.124 -15.116 1.00 95.06 155 PHE A O 1
ATOM 1131 N N . GLN A 1 156 ? -22.206 37.942 -13.587 1.00 92.44 156 GLN A N 1
ATOM 1132 C CA . GLN A 1 156 ? -21.906 39.175 -12.859 1.00 92.44 156 GLN A CA 1
ATOM 1133 C C . GLN A 1 156 ? -21.379 38.832 -11.474 1.00 92.44 156 GLN A C 1
ATOM 1135 O O . GLN A 1 156 ? -21.949 37.977 -10.792 1.00 92.44 156 GLN A O 1
ATOM 1140 N N . ARG A 1 157 ? -20.353 39.552 -11.029 1.00 89.50 157 ARG A N 1
ATOM 1141 C CA . ARG A 1 157 ? -19.957 39.582 -9.621 1.00 89.50 157 ARG A CA 1
ATOM 1142 C C . ARG A 1 157 ? -19.706 41.032 -9.252 1.00 89.50 157 ARG A C 1
ATOM 1144 O O . ARG A 1 157 ? -18.885 41.689 -9.882 1.00 89.50 157 ARG A O 1
ATOM 1151 N N . GLU A 1 158 ? -20.450 41.511 -8.261 1.00 87.44 158 GLU A N 1
ATOM 1152 C CA . GLU A 1 158 ? -20.450 42.922 -7.862 1.00 87.44 158 GLU A CA 1
ATOM 1153 C C . GLU A 1 158 ? -20.843 43.841 -9.036 1.00 87.44 158 GLU A C 1
ATOM 1155 O O . GLU A 1 158 ? -21.932 43.686 -9.586 1.00 87.44 158 GLU A O 1
ATOM 1160 N N . ASP A 1 159 ? -19.989 44.792 -9.413 1.00 87.00 159 ASP A N 1
ATOM 1161 C CA . ASP A 1 159 ? -20.185 45.747 -10.508 1.00 87.00 159 ASP A CA 1
ATOM 1162 C C . ASP A 1 159 ? -19.456 45.344 -11.805 1.00 87.00 159 ASP A C 1
ATOM 1164 O O . ASP A 1 159 ? -19.287 46.162 -12.712 1.00 87.00 159 ASP A O 1
ATOM 1168 N N . GLN A 1 160 ? -19.014 44.085 -11.901 1.00 88.25 160 GLN A N 1
ATOM 1169 C CA . GLN A 1 160 ? -18.167 43.591 -12.985 1.00 88.25 160 GLN A CA 1
ATOM 1170 C C . GLN A 1 160 ? -18.813 42.439 -13.749 1.00 88.25 160 GLN A C 1
ATOM 1172 O O . GLN A 1 160 ? -19.314 41.470 -13.171 1.00 88.25 160 GLN A O 1
ATOM 1177 N N . SER A 1 161 ? -18.721 42.535 -15.076 1.00 89.62 161 SER A N 1
ATOM 1178 C CA . SER A 1 161 ? -19.172 41.508 -16.009 1.00 89.62 161 SER A CA 1
ATOM 1179 C C . SER A 1 161 ? -18.017 40.602 -16.406 1.00 89.62 161 SER A C 1
ATOM 1181 O O . SER A 1 161 ? -16.949 41.070 -16.809 1.00 89.62 161 SER A O 1
ATOM 1183 N N . TYR A 1 162 ? -18.259 39.299 -16.345 1.00 94.81 162 TYR A N 1
ATOM 1184 C CA . TYR A 1 162 ? -17.328 38.269 -16.775 1.00 94.81 162 TYR A CA 1
ATOM 1185 C C . TYR A 1 162 ? -17.916 37.512 -17.959 1.00 94.81 162 TYR A C 1
ATOM 1187 O O . TYR A 1 162 ? -19.106 37.191 -17.978 1.00 94.81 162 TYR A O 1
ATOM 1195 N N . ARG A 1 163 ? -17.078 37.227 -18.953 1.00 94.69 163 ARG A N 1
ATOM 1196 C CA . ARG A 1 163 ? -17.435 36.473 -20.153 1.00 94.69 163 ARG A CA 1
ATOM 1197 C C . ARG A 1 163 ? -16.420 35.366 -20.387 1.00 94.69 163 ARG A C 1
ATOM 1199 O O . ARG A 1 163 ? -15.220 35.627 -20.415 1.00 94.69 163 ARG A O 1
ATOM 1206 N N . ILE A 1 164 ? -16.918 34.152 -20.576 1.00 95.00 164 ILE A N 1
ATOM 1207 C CA . ILE A 1 164 ? -16.126 32.989 -20.954 1.00 95.00 164 ILE A CA 1
ATOM 1208 C C . ILE A 1 164 ? -16.135 32.909 -22.480 1.00 95.00 164 ILE A C 1
ATOM 1210 O O . ILE A 1 164 ? -17.185 32.710 -23.090 1.00 95.00 164 ILE A O 1
ATOM 1214 N N . ASP A 1 165 ? -14.977 33.092 -23.100 1.00 90.12 165 ASP A N 1
ATOM 1215 C CA . ASP A 1 165 ? -14.782 32.873 -24.526 1.00 90.12 165 ASP A CA 1
ATOM 1216 C C . ASP A 1 165 ? -14.218 31.468 -24.760 1.00 90.12 165 ASP A C 1
ATOM 1218 O O . ASP A 1 165 ? -13.408 30.952 -23.990 1.00 90.12 165 ASP A O 1
ATOM 1222 N N . THR A 1 166 ? -14.663 30.839 -25.844 1.00 90.31 166 THR A N 1
ATOM 1223 C CA . THR A 1 166 ? -14.162 29.543 -26.306 1.00 90.31 166 THR A CA 1
ATOM 1224 C C . THR A 1 166 ? -13.595 29.713 -27.708 1.00 90.31 166 THR A C 1
ATOM 1226 O O . THR A 1 166 ? -14.257 30.283 -28.575 1.00 90.31 166 THR A O 1
ATOM 1229 N N . ILE A 1 167 ? -12.373 29.234 -27.933 1.00 86.75 167 ILE A N 1
ATOM 1230 C CA . ILE A 1 167 ? -11.734 29.188 -29.250 1.00 86.75 167 ILE A CA 1
ATOM 1231 C C . ILE A 1 167 ? -11.437 27.725 -29.561 1.00 86.75 167 ILE A C 1
ATOM 1233 O O . ILE A 1 167 ? -10.595 27.113 -28.909 1.00 86.75 167 ILE A O 1
ATOM 1237 N N . GLU A 1 168 ? -12.127 27.166 -30.547 1.00 84.12 168 GLU A N 1
ATOM 1238 C CA . GLU A 1 168 ? -11.880 25.806 -31.029 1.00 84.12 168 GLU A CA 1
ATOM 1239 C C . GLU A 1 168 ? -10.798 25.828 -32.118 1.00 84.12 168 GLU A C 1
ATOM 1241 O O . GLU A 1 168 ? -10.910 26.558 -33.102 1.00 84.12 168 GLU A O 1
ATOM 1246 N N . ASN A 1 169 ? -9.749 25.028 -31.935 1.00 71.62 169 ASN A N 1
ATOM 1247 C CA . ASN A 1 169 ? -8.635 24.841 -32.860 1.00 71.62 169 ASN A CA 1
ATOM 1248 C C . ASN A 1 169 ? -8.416 23.333 -33.078 1.00 71.62 169 ASN A C 1
ATOM 1250 O O . ASN A 1 169 ? -7.510 22.735 -32.498 1.00 71.62 169 ASN A O 1
ATOM 1254 N N . GLY A 1 170 ? -9.258 22.713 -33.908 1.00 82.12 170 GLY A N 1
ATOM 1255 C CA . GLY A 1 170 ? -9.228 21.262 -34.128 1.00 82.12 170 GLY A CA 1
ATOM 1256 C C . GLY A 1 170 ? -9.704 20.498 -32.890 1.00 82.12 170 GLY A C 1
ATOM 1257 O O . GLY A 1 170 ? -10.780 20.791 -32.369 1.00 82.12 170 GLY A O 1
ATOM 1258 N N . ASP A 1 171 ? -8.892 19.553 -32.413 1.00 70.88 171 ASP A N 1
ATOM 1259 C CA . ASP A 1 171 ? -9.203 18.734 -31.230 1.00 70.88 171 ASP A CA 1
ATOM 1260 C C . ASP A 1 171 ? -9.025 19.503 -29.908 1.00 70.88 171 ASP A C 1
ATOM 1262 O O . ASP A 1 171 ? -9.471 19.050 -28.856 1.00 70.88 171 ASP A O 1
ATOM 1266 N N . LEU A 1 172 ? -8.434 20.704 -29.963 1.00 54.62 172 LEU A N 1
ATOM 1267 C CA . LEU A 1 172 ? -8.182 21.560 -28.808 1.00 54.62 172 LEU A CA 1
ATOM 1268 C C . LEU A 1 172 ? -9.199 22.705 -28.713 1.00 54.62 172 LEU A C 1
ATOM 1270 O O . LEU A 1 172 ? -9.387 23.500 -29.633 1.00 54.62 172 LEU A O 1
ATOM 1274 N N . LYS A 1 173 ? -9.791 22.851 -27.536 1.00 82.44 173 LYS A N 1
ATOM 1275 C CA . LYS A 1 173 ? -10.703 23.905 -27.099 1.00 82.44 173 LYS A CA 1
ATOM 1276 C C . LYS A 1 173 ? -9.976 24.814 -26.112 1.00 82.44 173 LYS A C 1
ATOM 1278 O O . LYS A 1 173 ? -9.649 24.415 -25.004 1.00 82.44 173 LYS A O 1
ATOM 1283 N N . THR A 1 174 ? -9.714 26.058 -26.492 1.00 83.44 174 THR A N 1
ATOM 1284 C CA . THR A 1 174 ? -9.145 27.060 -25.582 1.00 83.44 174 THR A CA 1
ATOM 1285 C C . THR A 1 174 ? -10.262 27.810 -24.862 1.00 83.44 174 THR A C 1
ATOM 1287 O O . THR A 1 174 ? -11.127 28.384 -25.520 1.00 83.44 174 THR A O 1
ATOM 1290 N N . LEU A 1 175 ? -10.228 27.849 -23.531 1.00 87.44 175 LEU A N 1
ATOM 1291 C CA . LEU A 1 175 ? -11.119 28.650 -22.692 1.00 87.44 175 LEU A CA 1
ATOM 1292 C C . LEU A 1 175 ? -10.396 29.911 -22.224 1.00 87.44 175 LEU A C 1
ATOM 1294 O O . LEU A 1 175 ? -9.276 29.823 -21.717 1.00 87.44 175 LEU A O 1
ATOM 1298 N N . SER A 1 176 ? -11.030 31.075 -22.359 1.00 86.81 176 SER A N 1
ATOM 1299 C CA . SER A 1 176 ? -10.540 32.312 -21.751 1.00 86.81 176 SER A CA 1
ATOM 1300 C C . SER A 1 176 ? -11.617 33.054 -20.979 1.00 86.81 176 SER A C 1
ATOM 1302 O O . SER A 1 176 ? -12.782 33.084 -21.369 1.00 86.81 176 SER A O 1
ATOM 1304 N N . LEU A 1 177 ? -11.228 33.656 -19.856 1.00 92.19 177 LEU A N 1
ATOM 1305 C CA . LEU A 1 177 ? -12.116 34.475 -19.037 1.00 92.19 177 LEU A CA 1
ATOM 1306 C C . LEU A 1 177 ? -11.765 35.945 -19.231 1.00 92.19 177 LEU A C 1
ATOM 1308 O O . LEU A 1 177 ? -10.654 36.376 -18.917 1.00 92.19 177 LEU A O 1
ATOM 1312 N N . LYS A 1 178 ? -12.719 36.724 -19.731 1.00 90.94 178 LYS A N 1
ATOM 1313 C CA . LYS A 1 178 ? -12.582 38.167 -19.917 1.00 90.94 178 LYS A CA 1
ATOM 1314 C C . LYS A 1 178 ? -13.435 38.920 -18.920 1.00 90.94 178 LYS A C 1
ATOM 1316 O O . LYS A 1 178 ? -14.577 38.548 -18.660 1.00 90.94 178 LYS A O 1
ATOM 1321 N N . LYS A 1 179 ? -12.879 40.011 -18.415 1.00 91.38 179 LYS A N 1
ATOM 1322 C CA . LYS A 1 179 ? -13.552 40.955 -17.528 1.00 91.38 179 LYS A CA 1
ATOM 1323 C C . LYS A 1 179 ? -13.804 42.258 -18.278 1.00 91.38 179 LYS A C 1
ATOM 1325 O O . LYS A 1 179 ? -12.861 42.803 -18.855 1.00 91.38 179 LYS A O 1
ATOM 1330 N N . SER A 1 180 ? -15.039 42.756 -18.264 1.00 81.50 180 SER A N 1
ATOM 1331 C CA . SER A 1 180 ? -15.377 44.102 -18.739 1.00 81.50 180 SER A CA 1
ATOM 1332 C C . SER A 1 180 ? -15.805 44.998 -17.576 1.00 81.50 180 SER A C 1
ATOM 1334 O O . SER A 1 180 ? -16.482 44.569 -16.637 1.00 81.50 180 SER A O 1
ATOM 1336 N N . GLY A 1 181 ? -15.351 46.253 -17.621 1.00 68.06 181 GLY A N 1
ATOM 1337 C CA . GLY A 1 181 ? -15.818 47.300 -16.715 1.00 68.06 181 GLY A CA 1
ATOM 1338 C C . GLY A 1 181 ? -17.229 47.791 -17.079 1.00 68.06 181 GLY A C 1
ATOM 1339 O O . GLY A 1 181 ? -17.745 47.445 -18.139 1.00 68.06 181 GLY A O 1
ATOM 1340 N N . PRO A 1 182 ? -17.842 48.653 -16.248 1.00 57.03 182 PRO A N 1
ATOM 1341 C CA . PRO A 1 182 ? -19.213 49.152 -16.440 1.00 57.03 182 PRO A CA 1
ATOM 1342 C C . PRO A 1 182 ? -19.417 49.994 -17.715 1.00 57.03 182 PRO A C 1
ATOM 1344 O O . PRO A 1 182 ? -20.547 50.301 -18.088 1.00 57.03 182 PRO A O 1
ATOM 1347 N N . THR A 1 183 ? -18.334 50.378 -18.391 1.00 54.91 183 THR A N 1
ATOM 1348 C CA . THR A 1 183 ? -18.339 51.023 -19.704 1.00 54.91 183 THR A CA 1
ATOM 1349 C C . THR A 1 183 ? -17.549 50.129 -20.661 1.00 54.91 183 THR A C 1
ATOM 1351 O O . THR A 1 183 ? -16.329 50.062 -20.539 1.00 54.91 183 THR A O 1
ATOM 1354 N N . ASP A 1 184 ? -18.246 49.433 -21.563 1.00 53.69 184 ASP A N 1
ATOM 1355 C CA . ASP A 1 184 ? -17.825 48.336 -22.468 1.00 53.69 184 ASP A CA 1
ATOM 1356 C C . ASP A 1 184 ? -16.596 48.568 -23.396 1.00 53.69 184 ASP A C 1
ATOM 1358 O O . ASP A 1 184 ? -16.449 47.906 -24.422 1.00 53.69 184 ASP A O 1
ATOM 1362 N N . THR A 1 185 ? -15.691 49.504 -23.106 1.00 43.97 185 THR A N 1
ATOM 1363 C CA . THR A 1 185 ? -14.615 49.898 -24.031 1.00 43.97 185 THR A CA 1
ATOM 1364 C C . THR A 1 185 ? -13.293 49.142 -23.883 1.00 43.97 185 THR A C 1
ATOM 1366 O O . THR A 1 185 ? -12.509 49.179 -24.826 1.00 43.97 185 THR A O 1
ATOM 1369 N N . GLU A 1 186 ? -13.039 48.412 -22.790 1.00 48.38 186 GLU A N 1
ATOM 1370 C CA . GLU A 1 186 ? -11.829 47.579 -22.645 1.00 48.38 186 GLU A CA 1
ATOM 1371 C C . GLU A 1 186 ? -12.134 46.261 -21.911 1.00 48.38 186 GLU A C 1
ATOM 1373 O O . GLU A 1 186 ? -12.622 46.261 -20.779 1.00 48.38 186 GLU A O 1
ATOM 1378 N N . SER A 1 187 ? -11.853 45.126 -22.562 1.00 51.69 187 SER A N 1
ATOM 1379 C CA . SER A 1 187 ? -11.911 43.795 -21.946 1.00 51.69 187 SER A CA 1
ATOM 1380 C C . SER A 1 187 ? -10.500 43.300 -21.637 1.00 51.69 187 SER A C 1
ATOM 1382 O O . SER A 1 187 ? -9.683 43.206 -22.555 1.00 51.69 187 SER A O 1
ATOM 1384 N N . VAL A 1 188 ? -10.228 42.937 -20.384 1.00 56.91 188 VAL A N 1
ATOM 1385 C CA . VAL A 1 188 ? -8.947 42.343 -19.966 1.00 56.91 188 VAL A CA 1
ATOM 1386 C C . VAL A 1 188 ? -9.105 40.824 -19.902 1.00 56.91 188 VAL A C 1
ATOM 1388 O O . VAL A 1 188 ? -10.029 40.325 -19.257 1.00 56.91 188 VAL A O 1
ATOM 1391 N N . GLU A 1 189 ? -8.230 40.088 -20.594 1.00 72.75 189 GLU A N 1
ATOM 1392 C CA . GLU A 1 189 ? -8.145 38.625 -20.501 1.00 72.75 189 GLU A CA 1
ATOM 1393 C C . GLU A 1 189 ? -7.455 38.267 -19.181 1.00 72.75 189 GLU A C 1
ATOM 1395 O O . GLU A 1 189 ? -6.287 38.586 -18.979 1.00 72.75 189 GLU A O 1
ATOM 1400 N N . LEU A 1 190 ? -8.203 37.659 -18.262 1.00 55.41 190 LEU A N 1
ATOM 1401 C CA . LEU A 1 190 ? -7.703 37.279 -16.941 1.00 55.41 190 LEU A CA 1
ATOM 1402 C C . LEU A 1 190 ? -6.974 35.936 -16.972 1.00 55.41 190 LEU A C 1
ATOM 1404 O O . LEU A 1 190 ? -6.143 35.666 -16.109 1.00 55.41 190 LEU A O 1
ATOM 1408 N N . PHE A 1 191 ? -7.341 35.066 -17.915 1.00 70.06 191 PHE A N 1
ATOM 1409 C CA . PHE A 1 191 ? -6.909 33.674 -17.932 1.00 70.06 191 PHE A CA 1
ATOM 1410 C C . PHE A 1 191 ? -7.161 33.015 -19.301 1.00 70.06 191 PHE A C 1
ATOM 1412 O O . PHE A 1 191 ? -8.195 33.301 -19.909 1.00 70.06 191 PHE A O 1
ATOM 1419 N N . ARG A 1 192 ? -6.257 32.128 -19.760 1.00 63.94 192 ARG A N 1
ATOM 1420 C CA . ARG A 1 192 ? -6.371 31.316 -20.993 1.00 63.94 192 ARG A CA 1
ATOM 1421 C C . ARG A 1 192 ? -5.813 29.901 -20.777 1.00 63.94 192 ARG A C 1
ATOM 1423 O O . ARG A 1 192 ? -4.692 29.782 -20.297 1.00 63.94 192 ARG A O 1
ATOM 1430 N N . SER A 1 193 ? -6.541 28.858 -21.188 1.00 68.44 193 SER A N 1
ATOM 1431 C CA . SER A 1 193 ? -6.121 27.445 -21.058 1.00 68.44 193 SER A CA 1
ATOM 1432 C C . SER A 1 193 ? -6.728 26.535 -22.143 1.00 68.44 193 SER A C 1
ATOM 1434 O O . SER A 1 193 ? -7.737 26.919 -22.729 1.00 68.44 193 SER A O 1
ATOM 1436 N N . GLN A 1 194 ? -6.134 25.369 -22.441 1.00 62.69 194 GLN A N 1
ATOM 1437 C CA . GLN A 1 194 ? -6.561 24.417 -23.492 1.00 62.69 194 GLN A CA 1
ATOM 1438 C C . GLN A 1 194 ? -7.191 23.134 -22.906 1.00 62.69 194 GLN A C 1
ATOM 1440 O O . GLN A 1 194 ? -6.754 22.660 -21.865 1.00 62.69 194 GLN A O 1
ATOM 1445 N N . VAL A 1 195 ? -8.206 22.576 -23.578 1.00 63.84 195 VAL A N 1
ATOM 1446 C CA . VAL A 1 195 ? -8.986 21.377 -23.194 1.00 63.84 195 VAL A CA 1
ATOM 1447 C C . VAL A 1 195 ? -9.306 20.549 -24.450 1.00 63.84 195 VAL A C 1
ATOM 1449 O O . VAL A 1 195 ? -9.526 21.135 -25.499 1.00 63.84 195 VAL A O 1
ATOM 1452 N N . GLU A 1 196 ? -9.355 19.218 -24.397 1.00 56.31 196 GLU A N 1
ATOM 1453 C CA . GLU A 1 196 ? -9.626 18.359 -25.571 1.00 56.31 196 GLU A CA 1
ATOM 1454 C C . GLU A 1 196 ? -11.143 18.131 -25.813 1.00 56.31 196 GLU A C 1
ATOM 1456 O O . GLU A 1 196 ? -11.927 18.054 -24.864 1.00 56.31 196 GLU A O 1
ATOM 1461 N N . ASN A 1 197 ? -11.591 18.060 -27.075 1.00 43.38 197 ASN A N 1
ATOM 1462 C CA . ASN A 1 197 ? -13.017 17.965 -27.455 1.00 43.38 197 ASN A CA 1
ATOM 1463 C C . ASN A 1 197 ? -13.570 16.515 -27.437 1.00 43.38 197 ASN A C 1
ATOM 1465 O O . ASN A 1 197 ? -13.022 15.643 -28.105 1.00 43.38 197 ASN A O 1
ATOM 1469 N N . GLN A 1 198 ? -14.722 16.258 -26.784 1.00 44.03 198 GLN A N 1
ATOM 1470 C CA . GLN A 1 198 ? -15.436 14.957 -26.821 1.00 44.03 198 GLN A CA 1
ATOM 1471 C C . GLN A 1 198 ? -16.951 15.092 -27.136 1.00 44.03 198 GLN A C 1
ATOM 1473 O O . GLN A 1 198 ? -17.609 15.978 -26.585 1.00 44.03 198 GLN A O 1
ATOM 1478 N N . PRO A 1 199 ? -17.545 14.217 -27.982 1.00 33.12 199 PRO A N 1
ATOM 1479 C CA . PRO A 1 199 ? -18.971 14.258 -28.341 1.00 33.12 199 PRO A CA 1
ATOM 1480 C C . PRO A 1 199 ? -19.888 13.538 -27.324 1.00 33.12 199 PRO A C 1
ATOM 1482 O O . PRO A 1 199 ? -19.565 12.451 -26.847 1.00 33.12 199 PRO A O 1
ATOM 1485 N N . SER A 1 200 ? -21.066 14.111 -27.018 1.00 31.50 200 SER A N 1
ATOM 1486 C CA . SER A 1 200 ? -22.026 13.575 -26.030 1.00 31.50 200 SER A CA 1
ATOM 1487 C C . SER A 1 200 ? -23.280 12.959 -26.666 1.00 31.50 200 SER A C 1
ATOM 1489 O O . SER A 1 200 ? -23.978 13.662 -27.392 1.00 31.50 200 SER A O 1
ATOM 1491 N N . ASP A 1 201 ? -23.647 11.731 -26.286 1.00 29.91 201 ASP A N 1
ATOM 1492 C CA . ASP A 1 201 ? -24.985 11.161 -26.517 1.00 29.91 201 ASP A CA 1
ATOM 1493 C C . ASP A 1 201 ? -25.463 10.372 -25.283 1.00 29.91 201 ASP A C 1
ATOM 1495 O O . ASP A 1 201 ? -24.755 9.493 -24.789 1.00 29.91 201 ASP A O 1
ATOM 1499 N N . ASN A 1 202 ? -26.671 10.670 -24.780 1.00 25.30 202 ASN A N 1
ATOM 1500 C CA . ASN A 1 202 ? -27.373 9.848 -23.779 1.00 25.30 202 ASN A CA 1
ATOM 1501 C C . ASN A 1 202 ? -28.887 10.172 -23.707 1.00 25.30 202 ASN A C 1
ATOM 1503 O O . ASN A 1 202 ? -29.242 11.352 -23.682 1.00 25.30 202 ASN A O 1
ATOM 1507 N N . PRO A 1 203 ? -29.786 9.171 -23.561 1.00 27.92 203 PRO A N 1
ATOM 1508 C CA . PRO A 1 203 ? -31.161 9.386 -23.102 1.00 27.92 203 PRO A CA 1
ATOM 1509 C C . PRO A 1 203 ? -31.468 8.688 -21.757 1.00 27.92 203 PRO A C 1
ATOM 1511 O O . PRO A 1 203 ? -31.114 7.535 -21.522 1.00 27.92 203 PRO A O 1
ATOM 1514 N N . THR A 1 204 ? -32.187 9.392 -20.879 1.00 26.64 204 THR A N 1
ATOM 1515 C CA . THR A 1 204 ? -32.598 8.994 -19.518 1.00 26.64 204 THR A CA 1
ATOM 1516 C C . THR A 1 204 ? -33.994 8.352 -19.463 1.00 26.64 204 THR A C 1
ATOM 1518 O O . THR A 1 204 ? -34.884 8.701 -20.241 1.00 26.64 204 THR A O 1
ATOM 1521 N N . ARG A 1 205 ? -34.243 7.469 -18.476 1.00 22.72 205 ARG A N 1
ATOM 1522 C CA . ARG A 1 205 ? -35.605 7.057 -18.076 1.00 22.72 205 ARG A CA 1
ATOM 1523 C C . ARG A 1 205 ? -35.736 6.888 -16.554 1.00 22.72 205 ARG A C 1
ATOM 1525 O O . ARG A 1 205 ? -34.882 6.288 -15.917 1.00 22.72 205 ARG A O 1
ATOM 1532 N N . SER A 1 206 ? -36.830 7.429 -16.014 1.00 24.94 206 SER A N 1
ATOM 1533 C CA . SER A 1 206 ? -37.197 7.579 -14.594 1.00 24.94 206 SER A CA 1
ATOM 1534 C C . SER A 1 206 ? -38.342 6.633 -14.198 1.00 24.94 206 SER A C 1
ATOM 1536 O O . SER A 1 206 ? -39.247 6.454 -15.016 1.00 24.94 206 SER A O 1
ATOM 1538 N N . VAL A 1 207 ? -38.347 6.104 -12.957 1.00 25.38 207 VAL A N 1
ATOM 1539 C CA . VAL A 1 207 ? -39.561 5.650 -12.229 1.00 25.38 207 VAL A CA 1
ATOM 1540 C C . VAL A 1 207 ? -39.381 5.778 -10.695 1.00 25.38 207 VAL A C 1
ATOM 1542 O O . VAL A 1 207 ? -38.292 5.542 -10.185 1.00 25.38 207 VAL A O 1
ATOM 1545 N N . ASN A 1 208 ? -40.465 6.146 -9.993 1.00 25.12 208 ASN A N 1
ATOM 1546 C CA . ASN A 1 208 ? -40.615 6.443 -8.551 1.00 25.12 208 ASN A CA 1
ATOM 1547 C C . ASN A 1 208 ? -41.094 5.239 -7.673 1.00 25.12 208 ASN A C 1
ATOM 1549 O O . ASN A 1 208 ? -41.583 4.259 -8.239 1.00 25.12 208 ASN A O 1
ATOM 1553 N N . PRO A 1 209 ? -41.019 5.335 -6.315 1.00 42.03 209 PRO A N 1
ATOM 1554 C CA . PRO A 1 209 ? -41.220 4.265 -5.299 1.00 42.03 209 PRO A CA 1
ATOM 1555 C C . PRO A 1 209 ? -42.655 4.319 -4.671 1.00 42.03 209 PRO A C 1
ATOM 1557 O O . PRO A 1 209 ? -43.416 5.145 -5.191 1.00 42.03 209 PRO A O 1
ATOM 1560 N N . PRO A 1 210 ? -43.125 3.527 -3.643 1.00 38.78 210 PRO A N 1
ATOM 1561 C CA . PRO A 1 210 ? -42.609 3.471 -2.236 1.00 38.78 210 PRO A CA 1
ATOM 1562 C C . PRO A 1 210 ? -42.964 2.221 -1.346 1.00 38.78 210 PRO A C 1
ATOM 1564 O O . PRO A 1 210 ? -43.714 1.339 -1.762 1.00 38.78 210 PRO A O 1
ATOM 1567 N N . GLY A 1 211 ? -42.512 2.200 -0.071 1.00 25.64 211 GLY A N 1
ATOM 1568 C CA . GLY A 1 211 ? -43.198 1.496 1.042 1.00 25.64 211 GLY A CA 1
ATOM 1569 C C . GLY A 1 211 ? -42.336 1.038 2.244 1.00 25.64 211 GLY A C 1
ATOM 1570 O O . GLY A 1 211 ? -41.544 0.118 2.106 1.00 25.64 211 GLY A O 1
ATOM 1571 N N . GLU A 1 212 ? -42.572 1.620 3.425 1.00 26.80 212 GLU A N 1
ATOM 1572 C CA . GLU A 1 212 ? -42.041 1.316 4.786 1.00 26.80 212 GLU A CA 1
ATOM 1573 C C . GLU A 1 212 ? -43.246 1.032 5.741 1.00 26.80 212 GLU A C 1
ATOM 1575 O O . GLU A 1 212 ? -44.377 1.208 5.264 1.00 26.80 212 GLU A O 1
ATOM 1580 N N . PRO A 1 213 ? -43.137 0.780 7.080 1.00 48.53 213 PRO A N 1
ATOM 1581 C CA . PRO A 1 213 ? -42.042 0.298 7.971 1.00 48.53 213 PRO A CA 1
ATOM 1582 C C . PRO A 1 213 ? -42.500 -0.747 9.062 1.00 48.53 213 PRO A C 1
ATOM 1584 O O . PRO A 1 213 ? -43.628 -1.238 9.002 1.00 48.53 213 PRO A O 1
ATOM 1587 N N . VAL A 1 214 ? -41.642 -1.057 10.072 1.00 26.69 214 VAL A N 1
ATOM 1588 C CA . VAL A 1 214 ? -41.859 -0.978 11.568 1.00 26.69 214 VAL A CA 1
ATOM 1589 C C . VAL A 1 214 ? -41.129 -2.075 12.423 1.00 26.69 214 VAL A C 1
ATOM 1591 O O . VAL A 1 214 ? -41.469 -3.250 12.337 1.00 26.69 214 VAL A O 1
ATOM 1594 N N . SER A 1 215 ? -40.189 -1.604 13.278 1.00 27.27 215 SER A N 1
ATOM 1595 C CA . SER A 1 215 ? -39.756 -1.898 14.691 1.00 27.27 215 SER A CA 1
ATOM 1596 C C . SER A 1 215 ? -39.555 -3.300 15.323 1.00 27.27 215 SER A C 1
ATOM 1598 O O . SER A 1 215 ? -40.471 -4.112 15.312 1.00 27.27 215 SER A O 1
ATOM 1600 N N . ASP A 1 216 ? -38.444 -3.496 16.075 1.00 26.56 216 ASP A N 1
ATOM 1601 C CA . ASP A 1 216 ? -38.418 -3.489 17.569 1.00 26.56 216 ASP A CA 1
ATOM 1602 C C . ASP A 1 216 ? -37.009 -3.662 18.219 1.00 26.56 216 ASP A C 1
ATOM 1604 O O . ASP A 1 216 ? -36.084 -4.214 17.634 1.00 26.56 216 ASP A O 1
ATOM 1608 N N . VAL A 1 217 ? -36.881 -3.140 19.451 1.00 26.52 217 VAL A N 1
ATOM 1609 C CA . VAL A 1 217 ? -35.687 -2.867 20.295 1.00 26.52 217 VAL A CA 1
ATOM 1610 C C . VAL A 1 217 ? -35.461 -3.938 21.374 1.00 26.52 217 VAL A C 1
ATOM 1612 O O . VAL A 1 217 ? -36.441 -4.244 22.043 1.00 26.52 217 VAL A O 1
ATOM 1615 N N . ILE A 1 218 ? -34.212 -4.357 21.688 1.00 27.03 218 ILE A N 1
ATOM 1616 C CA . ILE A 1 218 ? -33.776 -4.794 23.051 1.00 27.03 218 ILE A CA 1
ATOM 1617 C C . ILE A 1 218 ? -32.277 -4.477 23.315 1.00 27.03 218 ILE A C 1
ATOM 1619 O O . ILE A 1 218 ? -31.414 -4.798 22.507 1.00 27.03 218 ILE A O 1
ATOM 1623 N N . GLN A 1 219 ? -31.988 -3.885 24.485 1.00 27.80 219 GLN A N 1
ATOM 1624 C CA . GLN A 1 219 ? -30.668 -3.565 25.071 1.00 27.80 219 GLN A CA 1
ATOM 1625 C C . GLN A 1 219 ? -30.107 -4.713 25.940 1.00 27.80 219 GLN A C 1
ATOM 1627 O O . GLN A 1 219 ? -30.902 -5.443 26.528 1.00 27.80 219 GLN A O 1
ATOM 1632 N N . ASN A 1 220 ? -28.776 -4.787 26.135 1.00 26.36 220 ASN A N 1
ATOM 1633 C CA . ASN A 1 220 ? -28.142 -5.086 27.440 1.00 26.36 220 ASN A CA 1
ATOM 1634 C C . ASN A 1 220 ? -26.610 -4.864 27.437 1.00 26.36 220 ASN A C 1
ATOM 1636 O O . ASN A 1 220 ? -25.897 -5.410 26.602 1.00 26.36 220 ASN A O 1
ATOM 1640 N N . GLU A 1 221 ? -26.122 -4.113 28.430 1.00 28.56 221 GLU A N 1
ATOM 1641 C CA . GLU A 1 221 ? -24.707 -3.861 28.765 1.00 28.56 221 GLU A CA 1
ATOM 1642 C C . GLU A 1 221 ? -24.184 -4.843 29.836 1.00 28.56 221 GLU A C 1
ATOM 1644 O O . GLU A 1 221 ? -24.974 -5.330 30.654 1.00 28.56 221 GLU A O 1
ATOM 1649 N N . LYS A 1 222 ? -22.853 -5.056 29.906 1.00 27.52 222 LYS A N 1
ATOM 1650 C CA . LYS A 1 222 ? -22.120 -5.305 31.171 1.00 27.52 222 LYS A CA 1
ATOM 1651 C C . LYS A 1 222 ? -20.588 -5.174 31.057 1.00 27.52 222 LYS A C 1
ATOM 1653 O O . LYS A 1 222 ? -19.979 -5.738 30.156 1.00 27.52 222 LYS A O 1
ATOM 1658 N N . ASP A 1 223 ? -20.017 -4.476 32.043 1.00 31.44 223 ASP A N 1
ATOM 1659 C CA . ASP A 1 223 ? -18.609 -4.080 32.242 1.00 31.44 223 ASP A CA 1
ATOM 1660 C C . ASP A 1 223 ? -17.635 -5.194 32.698 1.00 31.44 223 ASP A C 1
ATOM 1662 O O . ASP A 1 223 ? -18.038 -6.149 33.369 1.00 31.44 223 ASP A O 1
ATOM 1666 N N . GLY A 1 224 ? -16.325 -4.985 32.466 1.00 27.45 224 GLY A N 1
ATOM 1667 C CA . GLY A 1 224 ? -15.210 -5.748 33.059 1.00 27.45 224 GLY A CA 1
ATOM 1668 C C . GLY A 1 224 ? -13.910 -4.930 33.240 1.00 27.45 224 GLY A C 1
ATOM 1669 O O . GLY A 1 224 ? -13.497 -4.203 32.344 1.00 27.45 224 GLY A O 1
ATOM 1670 N N . GLN A 1 225 ? -13.284 -5.046 34.423 1.00 27.08 225 GLN A N 1
ATOM 1671 C CA . GLN A 1 225 ? -12.065 -4.354 34.915 1.00 27.08 225 GLN A CA 1
ATOM 1672 C C . GLN A 1 225 ? -10.738 -5.129 34.634 1.00 27.08 225 GLN A C 1
ATOM 1674 O O . GLN A 1 225 ? -10.808 -6.325 34.365 1.00 27.08 225 GLN A O 1
ATOM 1679 N N . PRO A 1 226 ? -9.535 -4.500 34.755 1.00 34.62 226 PRO A N 1
ATOM 1680 C CA . PRO A 1 226 ? -8.264 -4.964 34.149 1.00 34.62 226 PRO A CA 1
ATOM 1681 C C . PRO A 1 226 ? -7.290 -5.782 35.046 1.00 34.62 226 PRO A C 1
ATOM 1683 O O . PRO A 1 226 ? -7.348 -5.712 36.276 1.00 34.62 226 PRO A O 1
ATOM 1686 N N . THR A 1 227 ? -6.348 -6.499 34.403 1.00 29.47 227 THR A N 1
ATOM 1687 C CA . THR A 1 227 ? -5.290 -7.402 34.949 1.00 29.47 227 THR A CA 1
ATOM 1688 C C . THR A 1 227 ? -3.846 -6.832 34.885 1.00 29.47 227 THR A C 1
ATOM 1690 O O . THR A 1 227 ? -3.601 -5.846 34.204 1.00 29.47 227 THR A O 1
ATOM 1693 N N . GLN A 1 228 ? -2.901 -7.424 35.645 1.00 34.31 228 GLN A N 1
ATOM 1694 C CA . GLN A 1 228 ? -1.505 -6.981 35.925 1.00 34.31 228 GLN A CA 1
ATOM 1695 C C . GLN A 1 228 ? -0.403 -7.689 35.070 1.00 34.31 228 GLN A C 1
ATOM 1697 O O . GLN A 1 228 ? -0.676 -8.784 34.588 1.00 34.31 228 GLN A O 1
ATOM 1702 N N . PRO A 1 229 ? 0.841 -7.142 34.949 1.00 41.38 229 PRO A N 1
ATOM 1703 C CA . PRO A 1 229 ? 1.893 -7.610 34.011 1.00 41.38 229 PRO A CA 1
ATOM 1704 C C . PRO A 1 229 ? 2.835 -8.746 34.500 1.00 41.38 229 PRO A C 1
ATOM 1706 O O . PRO A 1 229 ? 3.074 -8.903 35.699 1.00 41.38 229 PRO A O 1
ATOM 1709 N N . GLU A 1 230 ? 3.414 -9.490 33.540 1.00 42.00 230 GLU A N 1
ATOM 1710 C CA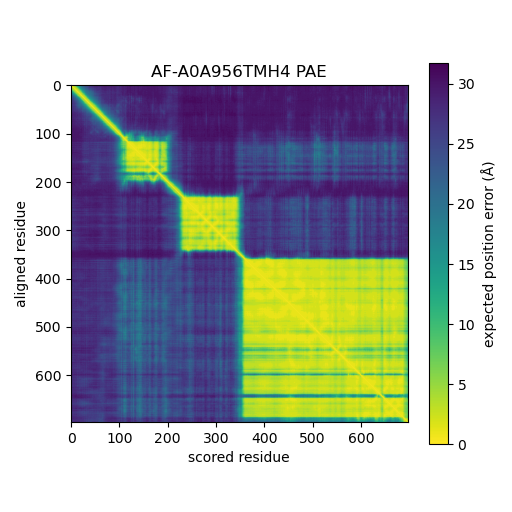 . GLU A 1 230 ? 4.237 -10.723 33.662 1.00 42.00 230 GLU A CA 1
ATOM 1711 C C . GLU A 1 230 ? 5.781 -10.473 33.674 1.00 42.00 230 GLU A C 1
ATOM 1713 O O . GLU A 1 230 ? 6.249 -9.431 33.219 1.00 42.00 230 GLU A O 1
ATOM 1718 N N . GLN A 1 231 ? 6.594 -11.399 34.225 1.00 53.97 231 GLN A N 1
ATOM 1719 C CA . GLN A 1 231 ? 8.067 -11.292 34.420 1.00 53.97 231 GLN A CA 1
ATOM 1720 C C . GLN A 1 231 ? 8.908 -11.880 33.256 1.00 53.97 231 GLN A C 1
ATOM 1722 O O . GLN A 1 231 ? 8.604 -12.959 32.757 1.00 53.97 231 GLN A O 1
ATOM 1727 N N . GLU A 1 232 ? 10.030 -11.237 32.884 1.00 76.38 232 GLU A N 1
ATOM 1728 C CA . GLU A 1 232 ? 10.960 -11.700 31.826 1.00 76.38 232 GLU A CA 1
ATOM 1729 C C . GLU A 1 232 ? 11.808 -12.942 32.206 1.00 76.38 232 GLU A C 1
ATOM 1731 O O . GLU A 1 232 ? 12.349 -13.031 33.310 1.00 76.38 232 GLU A O 1
ATOM 1736 N N . LYS A 1 233 ? 11.996 -13.869 31.247 1.00 87.06 233 LYS A N 1
ATOM 1737 C CA . LYS A 1 233 ? 12.829 -15.092 31.359 1.00 87.06 233 LYS A CA 1
ATOM 1738 C C . LYS A 1 233 ? 14.336 -14.815 31.230 1.00 87.06 233 LYS A C 1
ATOM 1740 O O . LYS A 1 233 ? 14.761 -13.992 30.416 1.00 87.06 233 LYS A O 1
ATOM 1745 N N . THR A 1 234 ? 15.157 -15.585 31.943 1.00 93.62 234 THR A N 1
ATOM 1746 C CA . THR A 1 234 ? 16.632 -15.516 31.921 1.00 93.62 234 THR A CA 1
ATOM 1747 C C . THR A 1 234 ? 17.252 -16.093 30.631 1.00 93.62 234 THR A C 1
ATOM 1749 O O . THR A 1 234 ? 16.637 -16.934 29.968 1.00 93.62 234 THR A O 1
ATOM 1752 N N . PRO A 1 235 ? 18.502 -15.728 30.266 1.00 92.50 235 PRO A N 1
ATOM 1753 C CA . PRO A 1 235 ? 19.185 -16.282 29.087 1.00 92.50 235 PRO A CA 1
ATOM 1754 C C . PRO A 1 235 ? 19.319 -17.813 29.105 1.00 92.50 235 PRO A C 1
ATOM 1756 O O . PRO A 1 235 ? 19.182 -18.463 28.071 1.00 92.50 235 PRO A O 1
ATOM 1759 N N . GLN A 1 236 ? 19.537 -18.415 30.279 1.00 93.00 236 GLN A N 1
ATOM 1760 C CA . GLN A 1 236 ? 19.626 -19.872 30.401 1.00 93.00 236 GLN A CA 1
ATOM 1761 C C . GLN A 1 236 ? 18.273 -20.557 30.166 1.00 93.00 236 GLN A C 1
ATOM 1763 O O . GLN A 1 236 ? 18.237 -21.612 29.539 1.00 93.00 236 GLN A O 1
ATOM 1768 N N . GLU A 1 237 ? 17.166 -19.963 30.618 1.00 92.50 237 GLU A N 1
ATOM 1769 C CA . GLU A 1 237 ? 15.819 -20.483 30.344 1.00 92.50 237 GLU A CA 1
ATOM 1770 C C . GLU A 1 237 ? 15.491 -20.400 28.851 1.00 92.50 237 GLU A C 1
ATOM 1772 O O . GLU A 1 237 ? 14.982 -21.364 28.281 1.00 92.50 237 GLU A O 1
ATOM 1777 N N . LYS A 1 238 ? 15.877 -19.299 28.191 1.00 92.88 238 LYS A N 1
ATOM 1778 C CA . LYS A 1 238 ? 15.682 -19.112 26.745 1.00 92.88 238 LYS A CA 1
ATOM 1779 C C . LYS A 1 238 ? 16.372 -20.191 25.901 1.00 92.88 238 LYS A C 1
ATOM 1781 O O . LYS A 1 238 ? 15.817 -20.591 24.883 1.00 92.88 238 LYS A O 1
ATOM 1786 N N . LEU A 1 239 ? 17.535 -20.708 26.319 1.00 95.19 239 LEU A N 1
ATOM 1787 C CA . LEU A 1 239 ? 18.260 -21.751 25.570 1.00 95.19 239 LEU A CA 1
ATOM 1788 C C . LEU A 1 239 ? 17.474 -23.053 25.386 1.00 95.19 239 LEU A C 1
ATOM 1790 O O . LEU A 1 239 ? 17.652 -23.742 24.381 1.00 95.19 239 LEU A O 1
ATOM 1794 N N . PHE A 1 240 ? 16.631 -23.405 26.353 1.00 95.75 240 PHE A N 1
ATOM 1795 C CA . PHE A 1 240 ? 15.931 -24.692 26.382 1.00 95.75 240 PHE A CA 1
ATOM 1796 C C . PHE A 1 240 ? 14.420 -24.559 26.219 1.00 95.75 240 PHE A C 1
ATOM 1798 O O . PHE A 1 240 ? 13.712 -25.565 26.237 1.00 95.75 240 PHE A O 1
ATOM 1805 N N . ASP A 1 241 ? 13.926 -23.335 26.056 1.00 91.19 241 ASP A N 1
ATOM 1806 C CA . ASP A 1 241 ? 12.524 -23.077 25.794 1.00 91.19 241 ASP A CA 1
ATOM 1807 C C . ASP A 1 241 ? 12.197 -23.472 24.341 1.00 91.19 241 ASP A C 1
ATOM 1809 O O . ASP A 1 241 ? 12.804 -22.940 23.402 1.00 91.19 241 ASP A O 1
ATOM 1813 N N . PRO A 1 242 ? 11.273 -24.425 24.118 1.00 90.31 242 PRO A N 1
ATOM 1814 C CA . PRO A 1 242 ? 10.915 -24.853 22.772 1.00 90.31 242 PRO A CA 1
ATOM 1815 C C . PRO A 1 242 ? 10.208 -23.751 21.971 1.00 90.31 242 PRO A C 1
ATOM 1817 O O . PRO A 1 242 ? 10.198 -23.841 20.750 1.00 90.31 242 PRO A O 1
ATOM 1820 N N . SER A 1 243 ? 9.677 -22.703 22.613 1.00 85.62 243 SER A N 1
ATOM 1821 C CA . SER A 1 243 ? 9.053 -21.560 21.930 1.00 85.62 243 SER A CA 1
ATOM 1822 C C . SER A 1 243 ? 10.051 -20.519 21.412 1.00 85.62 243 SER A C 1
ATOM 1824 O O . SER A 1 243 ? 9.675 -19.653 20.624 1.00 85.62 243 SER A O 1
ATOM 1826 N N . VAL A 1 244 ? 11.320 -20.595 21.828 1.00 89.88 244 VAL A N 1
ATOM 1827 C CA . VAL A 1 244 ? 12.359 -19.628 21.451 1.00 89.88 244 VAL A CA 1
ATOM 1828 C C . VAL A 1 244 ? 13.026 -20.057 20.146 1.00 89.88 244 VAL A C 1
ATOM 1830 O O . VAL A 1 244 ? 13.447 -21.207 19.996 1.00 89.88 244 VAL A O 1
ATOM 1833 N N . SER A 1 245 ? 13.137 -19.116 19.205 1.00 92.81 245 SER A N 1
ATOM 1834 C CA . SER A 1 245 ? 13.761 -19.333 17.897 1.00 92.81 245 SER A CA 1
ATOM 1835 C C . SER A 1 245 ? 15.238 -19.759 18.024 1.00 92.81 245 SER A C 1
ATOM 1837 O O . SER A 1 245 ? 15.913 -19.383 18.991 1.00 92.81 245 SER A O 1
ATOM 1839 N N . PRO A 1 246 ? 15.796 -20.525 17.066 1.00 94.31 246 PRO A N 1
ATOM 1840 C CA . PRO A 1 246 ? 17.231 -20.828 17.030 1.00 94.31 246 PRO A CA 1
ATOM 1841 C C . PRO A 1 246 ? 18.128 -19.582 17.112 1.00 94.31 246 PRO A C 1
ATOM 1843 O O . PRO A 1 246 ? 19.184 -19.614 17.744 1.00 94.31 246 PRO A O 1
ATOM 1846 N N . GLU A 1 247 ? 17.703 -18.482 16.502 1.00 94.56 247 GLU A N 1
ATOM 1847 C CA . GLU A 1 247 ? 18.369 -17.186 16.498 1.00 94.56 247 GLU A CA 1
ATOM 1848 C C . GLU A 1 247 ? 18.426 -16.590 17.906 1.00 94.56 247 GLU A C 1
ATOM 1850 O O . GLU A 1 247 ? 19.499 -16.210 18.375 1.00 94.56 247 GLU A O 1
ATOM 1855 N N . ASP A 1 248 ? 17.304 -16.556 18.624 1.00 93.12 248 ASP A N 1
ATOM 1856 C CA . ASP A 1 248 ? 17.262 -16.018 19.985 1.00 93.12 248 ASP A CA 1
ATOM 1857 C C . ASP A 1 248 ? 17.963 -16.938 20.992 1.00 93.12 248 ASP A C 1
ATOM 1859 O O . ASP A 1 248 ? 18.590 -16.447 21.934 1.00 93.12 248 ASP A O 1
ATOM 1863 N N . LYS A 1 249 ? 17.978 -18.259 20.754 1.00 96.31 249 LYS A N 1
ATOM 1864 C CA . LYS A 1 249 ? 18.849 -19.192 21.491 1.00 96.31 249 LYS A CA 1
ATOM 1865 C C . LYS A 1 249 ? 20.328 -18.871 21.259 1.00 96.31 249 LYS A C 1
ATOM 1867 O O . LYS A 1 249 ? 21.114 -18.885 22.203 1.00 96.31 249 LYS A O 1
ATOM 1872 N N . LEU A 1 250 ? 20.730 -18.530 20.033 1.00 96.62 250 LEU A N 1
ATOM 1873 C CA . LEU A 1 250 ? 22.109 -18.128 19.731 1.00 96.62 250 LEU A CA 1
ATOM 1874 C C . LEU A 1 250 ? 22.482 -16.783 20.373 1.00 96.62 250 LEU A C 1
ATOM 1876 O O . LEU A 1 250 ? 23.601 -16.658 20.868 1.00 96.62 250 LEU A O 1
ATOM 1880 N N . LYS A 1 251 ? 21.558 -15.816 20.451 1.00 95.62 251 LYS A N 1
ATOM 1881 C CA . LYS A 1 251 ? 21.767 -14.570 21.219 1.00 95.62 251 LYS A CA 1
ATOM 1882 C C . LYS A 1 251 ? 21.909 -14.848 22.714 1.00 95.62 251 LYS A C 1
ATOM 1884 O O . LYS A 1 251 ? 22.837 -14.350 23.343 1.00 95.62 251 LYS A O 1
ATOM 1889 N N . ALA A 1 252 ? 21.041 -15.687 23.278 1.00 95.62 252 ALA A N 1
ATOM 1890 C CA . ALA A 1 252 ? 21.127 -16.079 24.682 1.00 95.62 252 ALA A CA 1
ATOM 1891 C C . ALA A 1 252 ? 22.448 -16.809 24.993 1.00 95.62 252 ALA A C 1
ATOM 1893 O O . ALA A 1 252 ? 23.063 -16.572 26.032 1.00 95.62 252 ALA A O 1
ATOM 1894 N N . ALA A 1 253 ? 22.932 -17.648 24.071 1.00 96.94 253 ALA A N 1
ATOM 1895 C CA . ALA A 1 253 ? 24.240 -18.292 24.184 1.00 96.94 253 ALA A CA 1
ATOM 1896 C C . ALA A 1 253 ? 25.398 -17.284 24.118 1.00 96.94 253 ALA A C 1
ATOM 1898 O O . ALA A 1 253 ? 26.351 -17.400 24.887 1.00 96.94 253 ALA A O 1
ATOM 1899 N N . GLU A 1 254 ? 25.321 -16.290 23.231 1.00 97.12 254 GLU A N 1
ATOM 1900 C CA . GLU A 1 254 ? 26.297 -15.199 23.157 1.00 97.12 254 GLU A CA 1
ATOM 1901 C C . GLU A 1 254 ? 26.342 -14.393 24.466 1.00 97.12 254 GLU A C 1
ATOM 1903 O O . GLU A 1 254 ? 27.421 -14.103 24.986 1.00 97.12 254 GLU A O 1
ATOM 1908 N N . GLU A 1 255 ? 25.177 -14.080 25.037 1.00 95.31 255 GLU A N 1
ATOM 1909 C CA . GLU A 1 255 ? 25.053 -13.363 26.306 1.00 95.31 255 GLU A CA 1
ATOM 1910 C C . GLU A 1 255 ? 25.666 -14.159 27.466 1.00 95.31 255 GLU A C 1
ATOM 1912 O O . GLU A 1 255 ? 26.479 -13.631 28.228 1.00 95.31 255 GLU A O 1
ATOM 1917 N N . LEU A 1 256 ? 25.357 -15.454 27.557 1.00 95.88 256 LEU A N 1
ATOM 1918 C CA . LEU A 1 256 ? 25.946 -16.355 28.548 1.00 95.88 256 LEU A CA 1
ATOM 1919 C C . LEU A 1 256 ? 27.469 -16.448 28.401 1.00 95.88 256 LEU A C 1
ATOM 1921 O O . LEU A 1 256 ? 28.188 -16.379 29.401 1.00 95.88 256 LEU A O 1
ATOM 1925 N N . ALA A 1 257 ? 27.979 -16.529 27.172 1.00 95.62 257 ALA A N 1
ATOM 1926 C CA . ALA A 1 257 ? 29.415 -16.531 26.913 1.00 95.62 257 ALA A CA 1
ATOM 1927 C C . ALA A 1 257 ? 30.083 -15.209 27.326 1.00 95.62 257 ALA A C 1
ATOM 1929 O O . ALA A 1 257 ? 31.155 -15.230 27.935 1.00 95.62 257 ALA A O 1
ATOM 1930 N N . LYS A 1 258 ? 29.435 -14.058 27.083 1.00 92.62 258 LYS A N 1
ATOM 1931 C CA . LYS A 1 258 ? 29.889 -12.735 27.563 1.00 92.62 258 LYS A CA 1
ATOM 1932 C C . LYS A 1 258 ? 29.915 -12.650 29.094 1.00 92.62 258 LYS A C 1
ATOM 1934 O O . LYS A 1 258 ? 30.770 -11.962 29.646 1.00 92.62 258 LYS A O 1
ATOM 1939 N N . GLN A 1 259 ? 29.039 -13.390 29.775 1.00 95.12 259 GLN A N 1
ATOM 1940 C CA . GLN A 1 259 ? 29.027 -13.549 31.235 1.00 95.12 259 GLN A CA 1
ATOM 1941 C C . GLN A 1 259 ? 30.041 -14.596 31.748 1.00 95.12 259 GLN A C 1
ATOM 1943 O O . GLN A 1 259 ? 30.142 -14.820 32.953 1.00 95.12 259 GLN A O 1
ATOM 1948 N N . GLY A 1 260 ? 30.812 -15.234 30.860 1.00 96.19 260 GLY A N 1
ATOM 1949 C CA . GLY A 1 260 ? 31.821 -16.241 31.206 1.00 96.19 260 GLY A CA 1
ATOM 1950 C C . GLY A 1 260 ? 31.290 -17.674 31.314 1.00 96.19 260 GLY A C 1
ATOM 1951 O O . GLY A 1 260 ? 32.036 -18.570 31.709 1.00 96.19 260 GLY A O 1
ATOM 1952 N N . THR A 1 261 ? 30.030 -17.916 30.947 1.00 96.31 261 THR A N 1
ATOM 1953 C CA . THR A 1 261 ? 29.424 -19.252 30.935 1.00 96.31 261 THR A CA 1
ATOM 1954 C C . THR A 1 261 ? 29.728 -19.953 29.614 1.00 96.31 261 THR A C 1
ATOM 1956 O O . THR A 1 261 ? 29.252 -19.550 28.557 1.00 96.31 261 THR A O 1
ATOM 1959 N N . THR A 1 262 ? 30.513 -21.029 29.669 1.00 96.31 262 THR A N 1
ATOM 1960 C CA . THR A 1 262 ? 30.896 -21.839 28.495 1.00 96.31 262 THR A CA 1
ATOM 1961 C C . THR A 1 262 ? 30.254 -23.226 28.481 1.00 96.31 262 THR A C 1
ATOM 1963 O O . THR A 1 262 ? 30.403 -23.970 27.515 1.00 96.31 262 THR A O 1
ATOM 1966 N N . GLU A 1 263 ? 29.526 -23.589 29.536 1.00 97.00 263 GLU A N 1
ATOM 1967 C CA . GLU A 1 263 ? 28.801 -24.851 29.650 1.00 97.00 263 GLU A CA 1
ATOM 1968 C C . GLU A 1 263 ? 27.480 -24.616 30.388 1.00 97.00 263 GLU A C 1
ATOM 1970 O O . GLU A 1 263 ? 27.454 -23.961 31.428 1.00 97.00 263 GLU A O 1
ATOM 1975 N N . VAL A 1 264 ? 26.391 -25.176 29.866 1.00 95.75 264 VAL A N 1
ATOM 1976 C CA . VAL A 1 264 ? 25.071 -25.176 30.506 1.00 95.75 264 VAL A CA 1
ATOM 1977 C C . VAL A 1 264 ? 24.534 -26.601 30.591 1.00 95.75 264 VAL A C 1
ATOM 1979 O O . VAL A 1 264 ? 24.804 -27.434 29.726 1.00 95.75 264 VAL A O 1
ATOM 1982 N N . THR A 1 265 ? 23.780 -26.906 31.645 1.00 95.94 265 THR A N 1
ATOM 1983 C CA . THR A 1 265 ? 23.087 -28.198 31.777 1.00 95.94 265 THR A CA 1
ATOM 1984 C C . THR A 1 265 ? 21.635 -28.018 31.360 1.00 95.94 265 THR A C 1
ATOM 1986 O O . THR A 1 265 ? 20.959 -27.134 31.886 1.00 95.94 265 THR A O 1
ATOM 1989 N N . GLY A 1 266 ? 21.183 -28.821 30.397 1.00 92.50 266 GLY A N 1
ATOM 1990 C CA . GLY A 1 266 ? 19.810 -28.792 29.907 1.00 92.50 266 GLY A CA 1
ATOM 1991 C C . GLY A 1 266 ? 18.828 -29.537 30.810 1.00 92.50 266 GLY A C 1
ATOM 1992 O O . GLY A 1 266 ? 19.238 -30.256 31.726 1.00 92.50 266 GLY A O 1
ATOM 1993 N N . PRO A 1 267 ? 17.516 -29.400 30.548 1.00 90.50 267 PRO A N 1
ATOM 1994 C CA . PRO A 1 267 ? 16.467 -30.091 31.304 1.00 90.50 267 PRO A CA 1
ATOM 1995 C C . PRO A 1 267 ? 16.511 -31.617 31.128 1.00 90.50 267 PRO A C 1
ATOM 1997 O O . PRO A 1 267 ? 15.987 -32.357 31.953 1.00 90.50 267 PRO A O 1
ATOM 2000 N N . ASP A 1 268 ? 17.179 -32.096 30.080 1.00 89.81 268 ASP A N 1
ATOM 2001 C CA . ASP A 1 268 ? 17.482 -33.507 29.841 1.00 89.81 268 ASP A CA 1
ATOM 2002 C C . ASP A 1 268 ? 18.668 -34.029 30.677 1.00 89.81 268 ASP A C 1
ATOM 2004 O O . ASP A 1 268 ? 19.068 -35.185 30.540 1.00 89.81 268 ASP A O 1
ATOM 2008 N N . GLY A 1 269 ? 19.265 -33.181 31.522 1.00 91.00 269 GLY A N 1
ATOM 2009 C CA . GLY A 1 269 ? 20.448 -33.497 32.319 1.00 91.00 269 GLY A CA 1
ATOM 2010 C C . GLY A 1 269 ? 21.745 -33.582 31.507 1.00 91.00 269 GLY A C 1
ATOM 2011 O O . GLY A 1 269 ? 22.795 -33.886 32.080 1.00 91.00 269 GLY A O 1
ATOM 2012 N N . LYS A 1 270 ? 21.709 -33.316 30.192 1.00 92.69 270 LYS A N 1
ATOM 2013 C CA . LYS A 1 270 ? 22.901 -33.309 29.337 1.00 92.69 270 LYS A CA 1
ATOM 2014 C C . LYS A 1 270 ? 23.607 -31.956 29.420 1.00 92.69 270 LYS A C 1
ATOM 2016 O O . LYS A 1 270 ? 22.997 -30.913 29.653 1.00 92.69 270 LYS A O 1
ATOM 2021 N N . LYS A 1 271 ? 24.926 -31.980 29.231 1.00 94.62 271 LYS A N 1
ATOM 2022 C CA . LYS A 1 271 ? 25.768 -30.780 29.190 1.00 94.62 271 LYS A CA 1
ATOM 2023 C C . LYS A 1 271 ? 25.914 -30.285 27.758 1.00 94.62 271 LYS A C 1
ATOM 2025 O O . LYS A 1 271 ? 26.197 -31.078 26.858 1.00 94.62 271 LYS A O 1
ATOM 2030 N N . TYR A 1 272 ? 25.777 -28.977 27.584 1.00 97.25 272 TYR A N 1
ATOM 2031 C CA . TYR A 1 272 ? 25.935 -28.285 26.315 1.00 97.25 272 TYR A CA 1
ATOM 2032 C C . TYR A 1 272 ? 27.058 -27.264 26.430 1.00 97.25 272 TYR A C 1
ATOM 2034 O O . TYR A 1 272 ? 27.057 -26.440 27.342 1.00 97.25 272 TYR A O 1
ATOM 2042 N N . GLN A 1 273 ? 28.019 -27.320 25.513 1.00 97.88 273 GLN A N 1
ATOM 2043 C CA . GLN A 1 273 ? 29.155 -26.404 25.483 1.00 97.88 273 GLN A CA 1
ATOM 2044 C C . GLN A 1 273 ? 28.862 -25.236 24.551 1.00 97.88 273 GLN A C 1
ATOM 2046 O O . GLN A 1 273 ? 28.510 -25.442 23.391 1.00 97.88 273 GLN A O 1
ATOM 2051 N N . ILE A 1 274 ? 29.045 -24.020 25.050 1.00 97.81 274 ILE A N 1
ATOM 2052 C CA . ILE A 1 274 ? 28.926 -22.782 24.285 1.00 97.81 274 ILE A CA 1
ATOM 2053 C C . ILE A 1 274 ? 30.328 -22.367 23.845 1.00 97.81 274 ILE A C 1
ATOM 205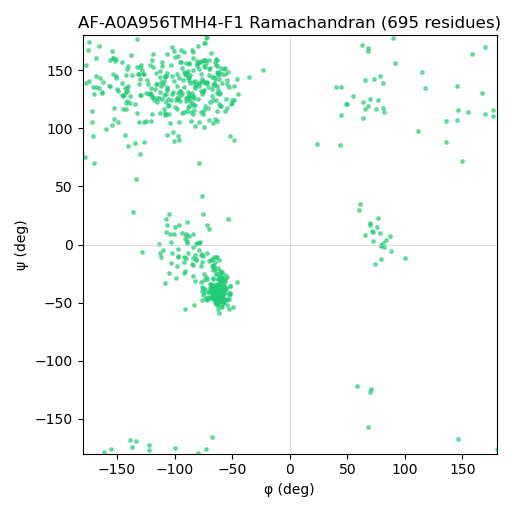5 O O . ILE A 1 274 ? 31.247 -22.242 24.655 1.00 97.81 274 ILE A O 1
ATOM 2059 N N . SER A 1 275 ? 30.493 -22.147 22.546 1.00 96.50 275 SER A N 1
ATOM 2060 C CA . SER A 1 275 ? 31.722 -21.652 21.944 1.00 96.50 275 SER A CA 1
ATOM 2061 C C . SER A 1 275 ? 31.435 -20.369 21.182 1.00 96.50 275 SER A C 1
ATOM 2063 O O . SER A 1 275 ? 30.528 -20.321 20.352 1.00 96.50 275 SER A O 1
ATOM 2065 N N . THR A 1 276 ? 32.227 -19.337 21.453 1.00 96.19 276 THR A N 1
ATOM 2066 C CA . THR A 1 276 ? 32.186 -18.064 20.734 1.00 96.19 276 THR A CA 1
ATOM 2067 C C . THR A 1 276 ? 33.547 -17.778 20.123 1.00 96.19 276 THR A C 1
ATOM 2069 O O . THR A 1 276 ? 34.566 -17.832 20.817 1.00 96.19 276 THR A O 1
ATOM 2072 N N . GLN A 1 277 ? 33.574 -17.435 18.840 1.00 95.75 277 GLN A N 1
ATOM 2073 C CA . GLN A 1 277 ? 34.785 -17.062 18.121 1.00 95.75 277 GLN A CA 1
ATOM 2074 C C . GLN A 1 277 ? 34.573 -15.736 17.392 1.00 95.75 277 GLN A C 1
ATOM 2076 O O . GLN A 1 277 ? 33.649 -15.601 16.596 1.00 95.75 277 GLN A O 1
ATOM 2081 N N . LYS A 1 278 ? 35.479 -14.775 17.589 1.00 93.19 278 LYS A N 1
ATOM 2082 C CA . LYS A 1 278 ? 35.446 -13.521 16.828 1.00 93.19 278 LYS A CA 1
ATOM 2083 C C . LYS A 1 278 ? 35.772 -13.764 15.355 1.00 93.19 278 LYS A C 1
ATOM 2085 O O . LYS A 1 278 ? 36.820 -14.329 15.036 1.00 93.19 278 LYS A O 1
ATOM 2090 N N . VAL A 1 279 ? 34.914 -13.279 14.462 1.00 86.44 279 VAL A N 1
ATOM 2091 C CA . VAL A 1 279 ? 35.104 -13.281 13.005 1.00 86.44 279 VAL A CA 1
ATOM 2092 C C . VAL A 1 279 ? 34.916 -11.854 12.489 1.00 86.44 279 VAL A C 1
ATOM 2094 O O . VAL A 1 279 ? 33.819 -11.422 12.130 1.00 86.44 279 VAL A O 1
ATOM 2097 N N . GLY A 1 280 ? 36.013 -11.095 12.476 1.00 89.69 280 GLY A N 1
ATOM 2098 C CA . GLY A 1 280 ? 35.974 -9.655 12.225 1.00 89.69 280 GLY A CA 1
ATOM 2099 C C . GLY A 1 280 ? 35.345 -8.914 13.405 1.00 89.69 280 GLY A C 1
ATOM 2100 O O . GLY A 1 280 ? 35.799 -9.053 14.539 1.00 89.69 280 GLY A O 1
ATOM 2101 N N . ASN A 1 281 ? 34.303 -8.133 13.134 1.00 88.75 281 ASN A N 1
ATOM 2102 C CA . ASN A 1 281 ? 33.516 -7.406 14.133 1.00 88.75 281 ASN A CA 1
ATOM 2103 C C . ASN A 1 281 ? 32.275 -8.180 14.622 1.00 88.75 281 ASN A C 1
ATOM 2105 O O . ASN A 1 281 ? 31.437 -7.593 15.300 1.00 88.75 281 ASN A O 1
ATOM 2109 N N . ARG A 1 282 ? 32.153 -9.463 14.268 1.00 91.94 282 ARG A N 1
ATOM 2110 C CA . ARG A 1 282 ? 31.007 -10.330 14.570 1.00 91.94 282 ARG A CA 1
ATOM 2111 C C . ARG A 1 282 ? 31.442 -11.524 15.407 1.00 91.94 282 ARG A C 1
ATOM 2113 O O . ARG A 1 282 ? 32.610 -11.921 15.336 1.00 91.94 282 ARG A O 1
ATOM 2120 N N . ASP A 1 283 ? 30.500 -12.135 16.110 1.00 94.00 283 ASP A N 1
ATOM 2121 C CA . ASP A 1 283 ? 30.750 -13.311 16.937 1.00 94.00 283 ASP A CA 1
ATOM 2122 C C . ASP A 1 283 ? 30.110 -14.551 16.293 1.00 94.00 283 ASP A C 1
ATOM 2124 O O . ASP A 1 283 ? 28.899 -14.641 16.114 1.00 94.00 283 ASP A O 1
ATOM 2128 N N . LEU A 1 284 ? 30.937 -15.525 15.906 1.00 95.69 284 LEU A N 1
ATOM 2129 C CA . LEU A 1 284 ? 30.475 -16.860 15.536 1.00 95.69 284 LEU A CA 1
ATOM 2130 C C . LEU A 1 284 ? 30.147 -17.611 16.825 1.00 95.69 284 LEU A C 1
ATOM 2132 O O . LEU A 1 284 ? 31.046 -17.915 17.608 1.00 95.69 284 LEU A O 1
ATOM 2136 N N . VAL A 1 285 ? 28.872 -17.921 17.026 1.00 97.25 285 VAL A N 1
ATOM 2137 C CA . VAL A 1 285 ? 28.364 -18.622 18.206 1.00 97.25 285 VAL A CA 1
ATOM 2138 C C . VAL A 1 285 ? 28.001 -20.043 17.807 1.00 97.25 285 VAL A C 1
ATOM 2140 O O . VAL A 1 285 ? 27.395 -20.275 16.762 1.00 97.25 285 VAL A O 1
ATOM 2143 N N . SER A 1 286 ? 28.409 -21.022 18.607 1.00 96.94 286 SER A N 1
ATOM 2144 C CA . SER A 1 286 ? 28.097 -22.436 18.402 1.00 96.94 286 SER A CA 1
ATOM 2145 C C . SER A 1 286 ? 27.792 -23.114 19.730 1.00 96.94 286 SER A C 1
ATOM 2147 O O . SER A 1 286 ? 28.509 -22.920 20.709 1.00 96.94 286 SER A O 1
ATOM 2149 N N . ILE A 1 287 ? 26.748 -23.937 19.750 1.00 97.62 287 ILE A N 1
ATOM 2150 C CA . ILE A 1 287 ? 26.360 -24.752 20.900 1.00 97.62 287 ILE A CA 1
ATOM 2151 C C . ILE A 1 287 ? 26.560 -26.215 20.529 1.00 97.62 287 ILE A C 1
ATOM 2153 O O . ILE A 1 287 ? 26.026 -26.683 19.522 1.00 97.62 287 ILE A O 1
ATOM 2157 N N . PHE A 1 288 ? 27.316 -26.945 21.339 1.00 97.44 288 PHE A N 1
ATOM 2158 C CA . PHE A 1 288 ? 27.626 -28.354 21.136 1.00 97.44 288 PHE A CA 1
ATOM 2159 C C . PHE A 1 288 ? 26.968 -29.212 22.207 1.00 97.44 288 PHE A C 1
ATOM 2161 O O . PHE A 1 288 ? 26.922 -28.816 23.367 1.00 97.44 288 PHE A O 1
ATOM 2168 N N . GLY A 1 289 ? 26.515 -30.408 21.845 1.00 95.38 289 GLY A N 1
ATOM 2169 C CA . GLY A 1 289 ? 26.047 -31.410 22.800 1.00 95.38 289 GLY A CA 1
ATOM 2170 C C . GLY A 1 289 ? 26.657 -32.774 22.503 1.00 95.38 289 GLY A C 1
ATOM 2171 O O . GLY A 1 289 ? 27.029 -33.065 21.365 1.00 95.38 289 GLY A O 1
ATOM 2172 N N . ALA A 1 290 ? 26.794 -33.598 23.538 1.00 93.12 290 ALA A N 1
ATOM 2173 C CA . ALA A 1 290 ? 27.340 -34.942 23.404 1.00 93.12 290 ALA A CA 1
ATOM 2174 C C . ALA A 1 290 ? 26.249 -35.966 23.048 1.00 93.12 290 ALA A C 1
ATOM 2176 O O . ALA A 1 290 ? 25.147 -35.938 23.605 1.00 93.12 290 ALA A O 1
ATOM 2177 N N . ASP A 1 291 ? 26.569 -36.889 22.141 1.00 89.56 291 ASP A N 1
ATOM 2178 C CA . ASP A 1 291 ? 25.777 -38.103 21.939 1.00 89.56 291 ASP A CA 1
ATOM 2179 C C . ASP A 1 291 ? 25.962 -39.096 23.103 1.00 89.56 291 ASP A C 1
ATOM 2181 O O . ASP A 1 291 ? 26.736 -38.864 24.035 1.00 89.56 291 ASP A O 1
ATOM 2185 N N . ASP A 1 292 ? 25.250 -40.222 23.063 1.00 87.69 292 ASP A N 1
ATOM 2186 C CA . ASP A 1 292 ? 25.292 -41.219 24.142 1.00 87.69 292 ASP A CA 1
ATOM 2187 C C . ASP A 1 292 ? 26.654 -41.938 24.249 1.00 87.69 292 ASP A C 1
ATOM 2189 O O . ASP A 1 292 ? 26.949 -42.568 25.264 1.00 87.69 292 ASP A O 1
ATOM 2193 N N . ALA A 1 293 ? 27.517 -41.810 23.232 1.00 89.44 293 ALA A N 1
ATOM 2194 C CA . ALA A 1 293 ? 28.906 -42.267 23.260 1.00 89.44 293 ALA A CA 1
ATOM 2195 C C . ALA A 1 293 ? 29.877 -41.190 23.791 1.00 89.44 293 ALA A C 1
ATOM 2197 O O . ALA A 1 293 ? 31.091 -41.407 23.812 1.00 89.44 293 ALA A O 1
ATOM 2198 N N . GLY A 1 294 ? 29.364 -40.030 24.214 1.00 88.62 294 GLY A N 1
ATOM 2199 C CA . GLY A 1 294 ? 30.149 -38.905 24.718 1.00 88.62 294 GLY A CA 1
ATOM 2200 C C . GLY A 1 294 ? 30.819 -38.070 23.624 1.00 88.62 294 GLY A C 1
ATOM 2201 O O . GLY A 1 294 ? 31.654 -37.218 23.934 1.00 88.62 294 GLY A O 1
ATOM 2202 N N . LYS A 1 295 ? 30.493 -38.290 22.343 1.00 92.94 295 LYS A N 1
ATOM 2203 C CA . LYS A 1 295 ? 31.070 -37.527 21.233 1.00 92.94 295 LYS A CA 1
ATOM 2204 C C . LYS A 1 295 ? 30.299 -36.223 21.039 1.00 92.94 295 LYS A C 1
ATOM 2206 O O . LYS A 1 295 ? 29.082 -36.227 20.901 1.00 92.94 295 LYS A O 1
ATOM 2211 N N . SER A 1 296 ? 31.032 -35.113 21.005 1.00 94.81 296 SER A N 1
ATOM 2212 C CA . SER A 1 296 ? 30.478 -33.765 20.841 1.00 94.81 296 SER A CA 1
ATOM 2213 C C . SER A 1 296 ? 30.086 -33.477 19.387 1.00 94.81 296 SER A C 1
ATOM 2215 O O . SER A 1 296 ? 30.882 -33.711 18.472 1.00 94.81 296 SER A O 1
ATOM 2217 N N . HIS A 1 297 ? 28.879 -32.944 19.181 1.00 95.56 297 HIS A N 1
ATOM 2218 C CA . HIS A 1 297 ? 28.333 -32.545 17.880 1.00 95.56 297 HIS A CA 1
ATOM 2219 C C . HIS A 1 297 ? 27.727 -31.135 17.946 1.00 95.56 297 HIS A C 1
ATOM 2221 O O . HIS A 1 297 ? 27.173 -30.762 18.983 1.00 95.56 297 HIS A O 1
ATOM 2227 N N . PRO A 1 298 ? 27.797 -30.343 16.857 1.00 94.88 298 PRO A N 1
ATOM 2228 C CA . PRO A 1 298 ? 27.162 -29.031 16.808 1.00 94.88 298 PRO A CA 1
ATOM 2229 C C . PRO A 1 298 ? 25.637 -29.180 16.792 1.00 94.88 298 PRO A C 1
ATOM 2231 O O . PRO A 1 298 ? 25.077 -29.826 15.901 1.00 94.88 298 PRO A O 1
ATOM 2234 N N . MET A 1 299 ? 24.984 -28.562 17.772 1.00 96.31 299 MET A N 1
ATOM 2235 C CA . MET A 1 299 ? 23.530 -28.494 17.904 1.00 96.31 299 MET A CA 1
ATOM 2236 C C . MET A 1 299 ? 22.995 -27.254 17.194 1.00 96.31 299 MET A C 1
ATOM 2238 O O . MET A 1 299 ? 22.199 -27.385 16.266 1.00 96.31 299 MET A O 1
ATOM 2242 N N . LEU A 1 300 ? 23.507 -26.076 17.567 1.00 96.62 300 LEU A N 1
ATOM 2243 C CA . LEU A 1 300 ? 23.183 -24.785 16.955 1.00 96.62 300 LEU A CA 1
ATOM 2244 C C . LEU A 1 300 ? 24.457 -24.023 16.567 1.00 96.62 300 LEU A C 1
ATOM 2246 O O . LEU A 1 300 ? 25.489 -24.169 17.225 1.00 96.62 300 LEU A O 1
ATOM 2250 N N . ARG A 1 301 ? 24.390 -23.200 15.519 1.00 96.44 301 ARG A N 1
ATOM 2251 C CA . ARG A 1 301 ? 25.465 -22.294 15.090 1.00 96.44 301 ARG A CA 1
ATOM 2252 C C . ARG A 1 301 ? 24.929 -21.081 14.336 1.00 96.44 301 ARG A C 1
ATOM 2254 O O . ARG A 1 301 ? 23.990 -21.211 13.566 1.00 96.44 301 ARG A O 1
ATOM 2261 N N . GLY A 1 302 ? 25.569 -19.929 14.475 1.00 96.12 302 GLY A N 1
ATOM 2262 C CA . GLY A 1 302 ? 25.246 -18.734 13.693 1.00 96.12 302 GLY A CA 1
ATOM 2263 C C . GLY A 1 302 ? 26.226 -17.598 13.949 1.00 96.12 302 GLY A C 1
ATOM 2264 O O . GLY A 1 302 ? 27.113 -17.713 14.794 1.00 96.12 302 GLY A O 1
ATOM 2265 N N . ILE A 1 303 ? 26.092 -16.512 13.195 1.00 95.62 303 ILE A N 1
ATOM 2266 C CA . ILE A 1 303 ? 26.924 -15.315 13.326 1.00 95.62 303 ILE A CA 1
ATOM 2267 C C . ILE A 1 303 ? 26.071 -14.209 13.941 1.00 95.62 303 ILE A C 1
ATOM 2269 O O . ILE A 1 303 ? 25.143 -13.728 13.292 1.00 95.62 303 ILE A O 1
ATOM 2273 N N . VAL A 1 304 ? 26.397 -13.799 15.164 1.00 94.25 304 VAL A N 1
ATOM 2274 C CA . VAL A 1 304 ? 25.774 -12.651 15.829 1.00 94.25 304 VAL A CA 1
ATOM 2275 C C . VAL A 1 304 ? 26.485 -11.375 15.376 1.00 94.25 304 VAL A C 1
ATOM 2277 O O . VAL A 1 304 ? 27.707 -11.230 15.503 1.00 94.25 304 VAL A O 1
ATOM 2280 N N . ASN A 1 305 ? 25.718 -10.474 14.771 1.00 90.62 305 ASN A N 1
ATOM 2281 C CA . ASN A 1 305 ? 26.167 -9.187 14.257 1.00 90.62 305 ASN A CA 1
ATOM 2282 C C . ASN A 1 305 ? 26.185 -8.126 15.373 1.00 90.62 305 ASN A C 1
ATOM 2284 O O . ASN A 1 305 ? 25.596 -8.303 16.437 1.00 90.62 305 ASN A O 1
ATOM 2288 N N . GLN A 1 306 ? 26.848 -6.990 15.132 1.00 87.94 306 GLN A N 1
ATOM 2289 C CA . GLN A 1 306 ? 26.950 -5.911 16.131 1.00 87.94 306 GLN A CA 1
ATOM 2290 C C . GLN A 1 306 ? 25.605 -5.268 16.489 1.00 87.94 306 GLN A C 1
ATOM 2292 O O . GLN A 1 306 ? 25.466 -4.724 17.580 1.00 87.94 306 GLN A O 1
ATOM 2297 N N . ASP A 1 307 ? 24.636 -5.328 15.578 1.00 79.00 307 ASP A N 1
ATOM 2298 C CA . ASP A 1 307 ? 23.262 -4.860 15.774 1.00 79.00 307 ASP A CA 1
ATOM 2299 C C . ASP A 1 307 ? 22.388 -5.869 16.546 1.00 79.00 307 ASP A C 1
ATOM 2301 O O . ASP A 1 307 ? 21.204 -5.627 16.762 1.00 79.00 307 ASP A O 1
ATOM 2305 N N . GLY A 1 308 ? 22.962 -7.002 16.966 1.00 83.12 308 GLY A N 1
ATOM 2306 C CA . GLY A 1 308 ? 22.263 -8.071 17.669 1.00 83.12 308 GLY A CA 1
ATOM 2307 C C . GLY A 1 308 ? 21.484 -9.019 16.757 1.00 83.12 308 GLY A C 1
ATOM 2308 O O . GLY A 1 308 ? 20.871 -9.955 17.265 1.00 83.12 308 GLY A O 1
ATOM 2309 N N . THR A 1 309 ? 21.501 -8.837 15.432 1.00 88.38 309 THR A N 1
ATOM 2310 C CA . THR A 1 309 ? 20.892 -9.789 14.489 1.00 88.38 309 THR A CA 1
ATOM 2311 C C . THR A 1 309 ? 21.738 -11.057 14.362 1.00 88.38 309 THR A C 1
ATOM 2313 O O . THR A 1 309 ? 22.955 -11.033 14.559 1.00 88.38 309 THR A O 1
ATOM 2316 N N . VAL A 1 310 ? 21.110 -12.189 14.028 1.00 92.62 310 VAL A N 1
ATOM 2317 C CA . VAL A 1 310 ? 21.809 -13.472 13.851 1.00 92.62 310 VAL A CA 1
ATOM 2318 C C . VAL A 1 310 ? 21.689 -13.921 12.403 1.00 92.62 310 VAL A C 1
ATOM 2320 O O . VAL A 1 310 ? 20.589 -14.110 11.899 1.00 92.62 310 VAL A O 1
ATOM 2323 N N . SER A 1 311 ? 22.818 -14.132 11.735 1.00 91.06 311 SER A N 1
ATOM 2324 C CA . SER A 1 311 ? 22.888 -14.573 10.336 1.00 91.06 311 SER A CA 1
ATOM 2325 C C . SER A 1 311 ? 23.425 -16.000 10.210 1.00 91.06 311 SER A C 1
ATOM 2327 O O . SER A 1 311 ? 24.170 -16.484 11.072 1.00 91.06 311 SER A O 1
ATOM 2329 N N . LYS A 1 312 ? 23.046 -16.694 9.130 1.00 93.31 312 LYS A N 1
ATOM 2330 C CA . LYS A 1 312 ? 23.541 -18.042 8.832 1.00 93.31 312 LYS A CA 1
ATOM 2331 C C . LYS A 1 312 ? 25.041 -18.024 8.533 1.00 93.31 312 LYS A C 1
ATOM 2333 O O . LYS A 1 312 ? 25.574 -17.106 7.905 1.00 93.31 312 LYS A O 1
ATOM 2338 N N . GLN A 1 313 ? 25.739 -19.074 8.960 1.00 90.62 313 GLN A N 1
ATOM 2339 C CA . GLN A 1 313 ? 27.128 -19.286 8.558 1.00 90.62 313 GLN A CA 1
ATOM 2340 C C . GLN A 1 313 ? 27.175 -19.659 7.071 1.00 90.62 313 GLN A C 1
ATOM 2342 O O . GLN A 1 313 ? 26.299 -20.371 6.594 1.00 90.62 313 GLN A O 1
ATOM 2347 N N . LYS A 1 314 ? 28.224 -19.245 6.352 1.00 86.19 314 LYS A N 1
ATOM 2348 C CA . LYS A 1 314 ? 28.519 -19.756 5.006 1.00 86.19 314 LYS A CA 1
ATOM 2349 C C . LYS A 1 314 ? 29.580 -20.857 5.065 1.00 86.19 314 LYS A C 1
ATOM 2351 O O . LYS A 1 314 ? 30.560 -20.733 5.804 1.00 86.19 314 LYS A O 1
ATOM 2356 N N . ASP A 1 315 ? 29.377 -21.942 4.325 1.00 83.25 315 ASP A N 1
ATOM 2357 C CA . ASP A 1 315 ? 30.360 -23.015 4.172 1.00 83.25 315 ASP A CA 1
ATOM 2358 C C . ASP A 1 315 ? 31.550 -22.573 3.296 1.00 83.25 315 ASP A C 1
ATOM 2360 O O . ASP A 1 315 ? 31.599 -21.459 2.771 1.00 83.25 315 ASP A O 1
ATOM 2364 N N . SER A 1 316 ? 32.535 -23.456 3.104 1.00 77.38 316 SER A N 1
ATOM 2365 C CA . SER A 1 316 ? 33.717 -23.164 2.277 1.00 77.38 316 SER A CA 1
ATOM 2366 C C . SER A 1 316 ? 33.407 -22.931 0.792 1.00 77.38 316 SER A C 1
ATOM 2368 O O . SER A 1 316 ? 34.301 -22.553 0.041 1.00 77.38 316 SER A O 1
ATOM 2370 N N . LYS A 1 317 ? 32.179 -23.215 0.349 1.00 81.94 317 LYS A N 1
ATOM 2371 C CA . LYS A 1 317 ? 31.686 -22.997 -1.014 1.00 81.94 317 LYS A CA 1
ATOM 2372 C C . LYS A 1 317 ? 30.783 -21.759 -1.103 1.00 81.94 317 LYS A C 1
ATOM 2374 O O . LYS A 1 317 ? 30.289 -21.463 -2.183 1.00 81.94 317 LYS A O 1
ATOM 2379 N N . GLY A 1 318 ? 30.591 -21.038 0.004 1.00 79.81 318 GLY A N 1
ATOM 2380 C CA . GLY A 1 318 ? 29.750 -19.848 0.081 1.00 79.81 318 GLY A CA 1
ATOM 2381 C C . GLY A 1 318 ? 28.263 -20.131 0.296 1.00 79.81 318 GLY A C 1
ATOM 2382 O O . GLY A 1 318 ? 27.490 -19.175 0.330 1.00 79.81 318 GLY A O 1
ATOM 2383 N N . ASN A 1 319 ? 27.854 -21.392 0.470 1.00 81.12 319 ASN A N 1
ATOM 2384 C CA . ASN A 1 319 ? 26.454 -21.732 0.717 1.00 81.12 319 ASN A CA 1
ATOM 2385 C C . ASN A 1 319 ? 26.097 -21.455 2.170 1.00 81.12 319 ASN A C 1
ATOM 2387 O O . ASN A 1 319 ? 26.872 -21.777 3.072 1.00 81.12 319 ASN A O 1
ATOM 2391 N N . GLU A 1 320 ? 24.911 -20.909 2.401 1.00 85.69 320 GLU A N 1
ATOM 2392 C CA . GLU A 1 320 ? 24.389 -20.767 3.752 1.00 85.69 320 GLU A CA 1
ATOM 2393 C C . GLU A 1 320 ? 24.138 -22.128 4.388 1.00 85.69 320 GLU A C 1
ATOM 2395 O O . GLU A 1 320 ? 23.697 -23.082 3.746 1.00 85.69 320 GLU A O 1
ATOM 2400 N N . VAL A 1 321 ? 24.428 -22.203 5.678 1.00 87.56 321 VAL A N 1
ATOM 2401 C CA . VAL A 1 321 ? 24.243 -23.394 6.482 1.00 87.56 321 VAL A CA 1
ATOM 2402 C C . VAL A 1 321 ? 23.223 -23.093 7.560 1.00 87.56 321 VAL A C 1
ATOM 2404 O O . VAL A 1 321 ? 23.303 -22.055 8.217 1.00 87.56 321 VAL A O 1
ATOM 2407 N N . ASP A 1 322 ? 22.270 -24.002 7.743 1.00 90.81 322 ASP A N 1
ATOM 2408 C CA . ASP A 1 322 ? 21.217 -23.836 8.738 1.00 90.81 322 ASP A CA 1
ATOM 2409 C C . ASP A 1 322 ? 21.771 -23.630 10.148 1.00 90.81 322 ASP A C 1
ATOM 2411 O O . ASP A 1 322 ? 22.851 -24.129 10.504 1.00 90.81 322 ASP A O 1
ATOM 2415 N N . TYR A 1 323 ? 20.976 -22.921 10.957 1.00 93.50 323 TYR A N 1
ATOM 2416 C CA . TYR A 1 323 ? 21.280 -22.697 12.364 1.00 93.50 323 TYR A CA 1
ATOM 2417 C C . TYR A 1 323 ? 21.417 -24.019 13.110 1.00 93.50 323 TYR A C 1
ATOM 2419 O O . TYR A 1 323 ? 22.320 -24.175 13.927 1.00 93.50 323 TYR A O 1
ATOM 2427 N N . GLN A 1 324 ? 20.583 -25.007 12.781 1.00 94.56 324 GLN A N 1
ATOM 2428 C CA . GLN A 1 324 ? 20.712 -26.355 13.312 1.00 94.56 324 GLN A CA 1
ATOM 2429 C C . GLN A 1 324 ? 21.855 -27.114 12.625 1.00 94.56 324 GLN A C 1
ATOM 2431 O O . GLN A 1 324 ? 21.936 -27.206 11.399 1.00 94.56 324 GLN A O 1
ATOM 2436 N N . GLY A 1 325 ? 22.748 -27.705 13.420 1.00 90.12 325 GLY A N 1
ATOM 2437 C CA . GLY A 1 325 ? 23.831 -28.532 12.898 1.00 90.12 325 GLY A CA 1
ATOM 2438 C C . GLY A 1 325 ? 23.301 -29.756 12.143 1.00 90.12 325 GLY A C 1
ATOM 2439 O O . GLY A 1 325 ? 22.334 -30.391 12.556 1.00 90.12 325 GLY A O 1
ATOM 2440 N N . THR A 1 326 ? 23.970 -30.145 11.053 1.00 89.31 326 THR A N 1
ATOM 2441 C CA . THR A 1 326 ? 23.534 -31.258 10.183 1.00 89.31 326 THR A CA 1
ATOM 2442 C C . THR A 1 326 ? 23.385 -32.588 10.928 1.00 89.31 326 THR A C 1
ATOM 2444 O O . THR A 1 326 ? 22.559 -33.421 10.561 1.00 89.31 326 THR A O 1
ATOM 2447 N N . TRP A 1 327 ? 24.187 -32.807 11.976 1.00 91.31 327 TRP A N 1
ATOM 2448 C CA . TRP A 1 327 ? 24.028 -33.973 12.844 1.00 91.31 327 TRP A CA 1
ATOM 2449 C C . TRP A 1 327 ? 22.741 -33.872 13.672 1.00 91.31 327 TRP A C 1
ATOM 2451 O O . TRP A 1 327 ? 21.955 -34.816 13.693 1.00 91.31 327 TRP A O 1
ATOM 2461 N N . ALA A 1 328 ? 22.479 -32.712 14.279 1.00 90.88 328 ALA A N 1
ATOM 2462 C CA . ALA A 1 328 ? 21.297 -32.491 15.102 1.00 90.88 328 ALA A CA 1
ATOM 2463 C C . ALA A 1 328 ? 19.990 -32.593 14.299 1.00 90.88 328 ALA A C 1
ATOM 2465 O O . ALA A 1 328 ? 19.038 -33.201 14.781 1.00 90.88 328 ALA A O 1
ATOM 2466 N N . GLN A 1 329 ? 19.975 -32.116 13.047 1.00 88.19 329 GLN A N 1
ATOM 2467 C CA . GLN A 1 329 ? 18.836 -32.277 12.127 1.00 88.19 329 GLN A CA 1
ATOM 2468 C C . GLN A 1 329 ? 18.442 -33.750 11.915 1.00 88.19 329 GLN A C 1
ATOM 2470 O O . GLN A 1 329 ? 17.272 -34.056 11.692 1.00 88.19 329 GLN A O 1
ATOM 2475 N N . LYS A 1 330 ? 19.413 -34.671 11.976 1.00 90.06 330 LYS A N 1
ATOM 2476 C CA . LYS A 1 330 ? 19.207 -36.105 11.712 1.00 90.06 330 LYS A CA 1
ATOM 2477 C C . LYS A 1 330 ? 19.040 -36.949 12.971 1.00 90.06 330 LYS A C 1
ATOM 2479 O O . LYS A 1 330 ? 18.422 -38.005 12.902 1.00 90.06 330 LYS A O 1
ATOM 2484 N N . HIS A 1 331 ? 19.634 -36.527 14.086 1.00 91.00 331 HIS A N 1
ATOM 2485 C CA . HIS A 1 331 ? 19.813 -37.379 15.265 1.00 91.00 331 HIS A CA 1
ATOM 2486 C C . HIS A 1 331 ? 19.315 -36.764 16.575 1.00 91.00 331 HIS A C 1
ATOM 2488 O O . HIS A 1 331 ? 19.331 -37.449 17.593 1.00 91.00 331 HIS A O 1
ATOM 2494 N N . ALA A 1 332 ? 18.889 -35.499 16.577 1.00 88.88 332 ALA A N 1
ATOM 2495 C CA . ALA A 1 332 ? 18.557 -34.776 17.802 1.00 88.88 332 ALA A CA 1
ATOM 2496 C C . ALA A 1 332 ? 17.261 -33.961 17.689 1.00 88.88 332 ALA A C 1
ATOM 2498 O O . ALA A 1 332 ? 17.128 -32.962 18.376 1.00 88.88 332 ALA A O 1
ATOM 2499 N N . GLN A 1 333 ? 16.309 -34.363 16.845 1.00 84.38 333 GLN A N 1
ATOM 2500 C CA . GLN A 1 333 ? 15.060 -33.614 16.622 1.00 84.38 333 GLN A CA 1
ATOM 2501 C C . GLN A 1 333 ? 14.265 -33.380 17.922 1.00 84.38 333 GLN A C 1
ATOM 2503 O O . GLN A 1 333 ? 13.710 -32.303 18.114 1.00 84.38 333 GLN A O 1
ATOM 2508 N N . ASP A 1 334 ? 14.312 -34.339 18.852 1.00 86.38 334 ASP A N 1
ATOM 2509 C CA . ASP A 1 334 ? 13.660 -34.251 20.165 1.00 86.38 334 ASP A CA 1
ATOM 2510 C C . ASP A 1 334 ? 14.538 -33.612 21.261 1.00 86.38 334 ASP A C 1
ATOM 2512 O O . ASP A 1 334 ? 14.137 -33.533 22.423 1.00 86.38 334 ASP A O 1
ATOM 2516 N N . ASN A 1 335 ? 15.761 -33.179 20.936 1.00 91.06 335 ASN A N 1
ATOM 2517 C CA . ASN A 1 335 ? 16.674 -32.594 21.914 1.00 91.06 335 ASN A CA 1
ATOM 2518 C C . ASN A 1 335 ? 16.240 -31.155 22.263 1.00 91.06 335 ASN A C 1
ATOM 2520 O O . ASN A 1 335 ? 16.058 -30.352 21.348 1.00 91.06 335 ASN A O 1
ATOM 2524 N N . PRO A 1 336 ? 16.145 -30.778 23.554 1.00 90.12 336 PRO A N 1
ATOM 2525 C CA . PRO A 1 336 ? 15.610 -29.476 23.976 1.00 90.12 336 PRO A CA 1
ATOM 2526 C C . PRO A 1 336 ? 16.382 -28.267 23.419 1.00 90.12 336 PRO A C 1
ATOM 2528 O O . PRO A 1 336 ? 15.818 -27.183 23.277 1.00 90.12 336 PRO A O 1
ATOM 2531 N N . MET A 1 337 ? 17.659 -28.439 23.060 1.00 92.50 337 MET A N 1
ATOM 2532 C CA . MET A 1 337 ? 18.467 -27.380 22.454 1.00 92.50 337 MET A CA 1
ATOM 2533 C C . MET A 1 337 ? 17.992 -27.011 21.044 1.00 92.50 337 MET A C 1
ATOM 2535 O O . MET A 1 337 ? 18.024 -25.844 20.669 1.00 92.50 337 MET A O 1
ATOM 2539 N N . VAL A 1 338 ? 17.550 -27.992 20.253 1.00 90.56 338 VAL A N 1
ATOM 2540 C CA . VAL A 1 338 ? 17.162 -27.787 18.843 1.00 90.56 338 VAL A CA 1
ATOM 2541 C C . VAL A 1 338 ? 15.670 -27.961 18.598 1.00 90.56 338 VAL A C 1
ATOM 2543 O O . VAL A 1 338 ? 15.188 -27.593 17.531 1.00 90.56 338 VAL A O 1
ATOM 2546 N N . LYS A 1 339 ? 14.937 -28.486 19.583 1.00 88.06 339 LYS A N 1
ATOM 2547 C CA . LYS A 1 339 ? 13.484 -28.527 19.565 1.00 88.06 339 LYS A CA 1
ATOM 2548 C C . LYS A 1 339 ? 12.967 -27.093 19.501 1.00 88.06 339 LYS A C 1
ATOM 2550 O O . LYS A 1 339 ? 13.257 -26.277 20.381 1.00 88.06 339 LYS A O 1
ATOM 2555 N N . TYR A 1 340 ? 12.236 -26.814 18.435 1.00 84.69 340 TYR A N 1
ATOM 2556 C CA . TYR A 1 340 ? 11.518 -25.573 18.226 1.00 84.69 340 TYR A CA 1
ATOM 2557 C C . TYR A 1 340 ? 10.070 -25.939 17.922 1.00 84.69 340 TYR A C 1
ATOM 2559 O O . TYR A 1 340 ? 9.758 -26.481 16.863 1.00 84.69 340 TYR A O 1
ATOM 2567 N N . GLU A 1 341 ? 9.211 -25.717 18.905 1.00 82.62 341 GLU A N 1
ATOM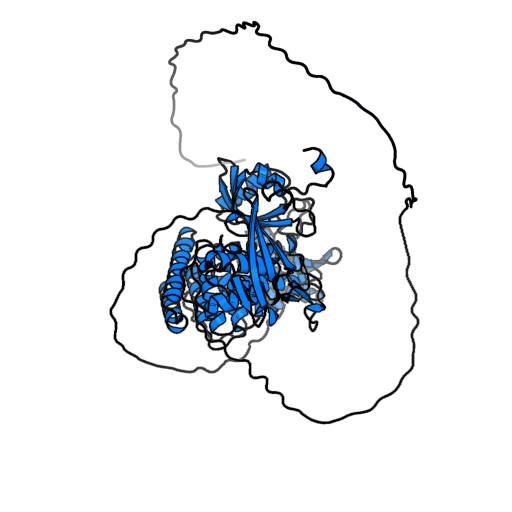 2568 C CA . GLU A 1 341 ? 7.766 -25.779 18.768 1.00 82.62 341 GLU A CA 1
ATOM 2569 C C . GLU A 1 341 ? 7.319 -24.323 18.801 1.00 82.62 341 GLU A C 1
ATOM 2571 O O . GLU A 1 341 ? 7.202 -23.773 19.901 1.00 82.62 341 GLU A O 1
ATOM 2576 N N . PRO A 1 342 ? 7.154 -23.663 17.635 1.00 63.44 342 PRO A N 1
ATOM 2577 C CA . PRO A 1 342 ? 6.639 -22.305 17.625 1.00 63.44 342 PRO A CA 1
ATOM 2578 C C . PRO A 1 342 ? 5.372 -22.306 18.476 1.00 63.44 342 PRO A C 1
ATOM 2580 O O . PRO A 1 342 ? 4.469 -23.117 18.239 1.00 63.44 342 PRO A O 1
ATOM 2583 N N . LYS A 1 343 ? 5.353 -21.468 19.525 1.00 52.00 343 LYS A N 1
ATOM 2584 C CA . LYS A 1 343 ? 4.150 -21.257 20.336 1.00 52.00 343 LYS A CA 1
ATOM 2585 C C . LYS A 1 343 ? 3.037 -21.001 19.313 1.00 52.00 343 LYS A C 1
ATOM 2587 O O . LYS A 1 343 ? 3.260 -20.143 18.455 1.00 52.00 343 LYS A O 1
ATOM 2592 N N . PRO A 1 344 ? 1.922 -21.765 19.311 1.00 39.31 344 PRO A N 1
ATOM 2593 C CA . PRO A 1 344 ? 0.807 -21.450 18.428 1.00 39.31 344 PRO A CA 1
ATOM 2594 C C . PRO A 1 344 ? 0.521 -19.979 18.659 1.00 39.31 344 PRO A C 1
ATOM 2596 O O . PRO A 1 344 ? 0.381 -19.590 19.817 1.00 39.31 344 PRO A O 1
ATOM 2599 N N . GLU A 1 345 ? 0.614 -19.202 17.585 1.00 37.00 345 GLU A N 1
ATOM 2600 C CA . GLU A 1 345 ? 0.691 -17.746 17.566 1.00 37.00 345 GLU A CA 1
ATOM 2601 C C . GLU A 1 345 ? -0.413 -17.175 18.461 1.00 37.00 345 GLU A C 1
ATOM 2603 O O . GLU A 1 345 ? -1.565 -17.025 18.077 1.00 37.00 345 GLU A O 1
ATOM 2608 N N . THR A 1 346 ? -0.072 -16.997 19.734 1.00 36.91 346 THR A N 1
ATOM 2609 C CA . THR A 1 346 ? -0.899 -16.316 20.710 1.00 36.91 346 THR A CA 1
ATOM 2610 C C . THR A 1 346 ? -0.219 -14.975 20.762 1.00 36.91 346 THR A C 1
ATOM 2612 O O . THR A 1 346 ? 0.860 -14.851 21.346 1.00 36.91 346 THR A O 1
ATOM 2615 N N . GLU A 1 347 ? -0.778 -14.039 20.005 1.00 40.00 347 GLU A N 1
ATOM 2616 C CA . GLU A 1 347 ? -0.400 -12.639 20.013 1.00 40.00 347 GLU A CA 1
ATOM 2617 C C . GLU A 1 347 ? -0.423 -12.127 21.460 1.00 40.00 347 GLU A C 1
ATOM 2619 O O . GLU A 1 347 ? -1.446 -11.680 21.968 1.00 40.00 347 GLU A O 1
ATOM 2624 N N . GLU A 1 348 ? 0.714 -12.162 22.152 1.00 33.41 348 GLU A N 1
ATOM 2625 C CA . GLU A 1 348 ? 0.942 -11.298 23.311 1.00 33.41 348 GLU A CA 1
ATOM 2626 C C . GLU A 1 348 ? 1.315 -9.915 22.771 1.00 33.41 348 GLU A C 1
ATOM 2628 O O . GLU A 1 348 ? 2.458 -9.458 22.794 1.00 33.41 348 GLU A O 1
ATOM 2633 N N . ARG A 1 349 ? 0.294 -9.275 22.196 1.00 41.50 349 ARG A N 1
ATOM 2634 C CA . ARG A 1 349 ? 0.231 -7.847 21.907 1.00 41.50 349 ARG A CA 1
ATOM 2635 C C . ARG A 1 349 ? 0.016 -7.135 23.256 1.00 41.50 349 ARG A C 1
ATOM 2637 O O . ARG A 1 349 ? -0.750 -7.641 24.075 1.00 41.50 349 ARG A O 1
ATOM 2644 N N . PRO A 1 350 ? 0.660 -5.988 23.528 1.00 36.41 350 PRO A N 1
ATOM 2645 C CA . PRO A 1 350 ? 0.415 -5.262 24.768 1.00 36.41 350 PRO A CA 1
ATOM 2646 C C . PRO A 1 350 ? -1.046 -4.787 24.813 1.00 36.41 350 PRO A C 1
ATOM 2648 O O . PRO A 1 350 ? -1.451 -3.980 23.979 1.00 36.41 350 PRO A O 1
ATOM 2651 N N . ASP A 1 351 ? -1.800 -5.337 25.769 1.00 35.12 351 ASP A N 1
ATOM 2652 C CA . ASP A 1 351 ? -3.131 -4.964 26.265 1.00 35.12 351 ASP A CA 1
ATOM 2653 C C . ASP A 1 351 ? -4.038 -4.164 25.303 1.00 35.12 351 ASP A C 1
ATOM 2655 O O . ASP A 1 351 ? -4.156 -2.939 25.387 1.00 35.12 351 ASP A O 1
ATOM 2659 N N . GLN A 1 352 ? -4.784 -4.885 24.458 1.00 35.44 352 GLN A N 1
ATOM 2660 C CA . GLN A 1 352 ? -6.136 -4.478 24.056 1.00 35.44 352 GLN A CA 1
ATOM 2661 C C . GLN A 1 352 ? -7.163 -5.401 24.741 1.00 35.44 352 GLN A C 1
ATOM 2663 O O . GLN A 1 352 ? -6.872 -6.576 24.972 1.00 35.44 352 GLN A O 1
ATOM 2668 N N . PRO A 1 353 ? -8.343 -4.889 25.134 1.0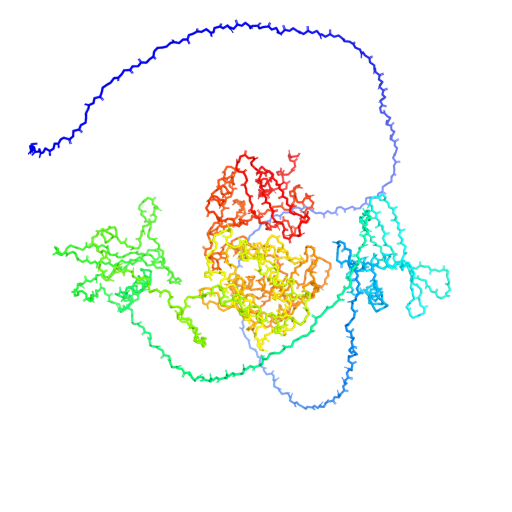0 39.38 353 PRO A N 1
ATOM 2669 C CA . PRO A 1 353 ? -9.303 -5.638 25.937 1.00 39.38 353 PRO A CA 1
ATOM 2670 C C . PRO A 1 353 ? -9.894 -6.823 25.156 1.00 39.38 353 PRO A C 1
ATOM 2672 O O . PRO A 1 353 ? -10.759 -6.638 24.311 1.00 39.38 353 PRO A O 1
ATOM 2675 N N . GLY A 1 354 ? -9.418 -8.028 25.491 1.00 40.22 354 GLY A N 1
ATOM 2676 C CA . GLY A 1 354 ? -10.054 -9.340 25.311 1.00 40.22 354 GLY A CA 1
ATOM 2677 C C . GLY A 1 354 ? -10.737 -9.622 23.972 1.00 40.22 354 GLY A C 1
ATOM 2678 O O . GLY A 1 354 ? -11.960 -9.531 23.889 1.00 40.22 354 GLY A O 1
ATOM 2679 N N . GLU A 1 355 ? -9.986 -10.091 22.972 1.00 39.75 355 GLU A N 1
ATOM 2680 C CA . GLU A 1 355 ? -10.594 -10.764 21.818 1.00 39.75 355 GLU A CA 1
ATOM 2681 C C . GLU A 1 355 ? -11.034 -12.205 22.171 1.00 39.75 355 GLU A C 1
ATOM 2683 O O . GLU A 1 355 ? -10.351 -12.902 22.933 1.00 39.75 355 GLU A O 1
ATOM 2688 N N . PRO A 1 356 ? -12.177 -12.686 21.644 1.00 41.69 356 PRO A N 1
ATOM 2689 C CA . PRO A 1 356 ? -12.633 -14.060 21.835 1.00 41.69 356 PRO A CA 1
ATOM 2690 C C . PRO A 1 356 ? -11.671 -15.062 21.180 1.00 41.69 356 PRO A C 1
ATOM 2692 O O . PRO A 1 356 ? -11.278 -14.905 20.033 1.00 41.69 356 PRO A O 1
ATOM 2695 N N . THR A 1 357 ? -11.366 -16.162 21.870 1.00 49.78 357 THR A N 1
ATOM 2696 C CA . THR A 1 357 ? -10.524 -17.286 21.395 1.00 49.78 357 THR A CA 1
ATOM 2697 C C . THR A 1 357 ? -11.171 -18.151 20.296 1.00 49.78 357 THR A C 1
ATOM 2699 O O . THR A 1 357 ? -10.702 -19.252 19.998 1.00 49.78 357 THR A O 1
ATOM 2702 N N . GLU A 1 358 ? -12.260 -17.682 19.691 1.00 67.56 358 GLU A N 1
ATOM 2703 C CA . GLU A 1 358 ? -12.955 -18.356 18.598 1.00 67.56 358 GLU A CA 1
ATOM 2704 C C . GLU A 1 358 ? -12.409 -17.809 17.273 1.00 67.56 358 GLU A C 1
ATOM 2706 O O . GLU A 1 358 ? -12.310 -16.596 17.104 1.00 67.56 358 GLU A O 1
ATOM 2711 N N . LYS A 1 359 ? -12.033 -18.689 16.332 1.00 72.50 359 LYS A N 1
ATOM 2712 C CA . LYS A 1 359 ? -11.645 -18.244 14.984 1.00 72.50 359 LYS A CA 1
ATOM 2713 C C . LYS A 1 359 ? -12.764 -17.364 14.413 1.00 72.50 359 LYS A C 1
ATOM 2715 O O . LYS A 1 359 ? -13.924 -17.769 14.536 1.00 72.50 359 LYS A O 1
ATOM 2720 N N . PRO A 1 360 ? -12.443 -16.215 13.795 1.00 80.81 360 PRO A N 1
ATOM 2721 C CA . PRO A 1 360 ? -13.466 -15.304 13.315 1.00 80.81 360 PRO A CA 1
ATOM 2722 C C . PRO A 1 360 ? -14.332 -16.007 12.265 1.00 80.81 360 PRO A C 1
ATOM 2724 O O . PRO A 1 360 ? -13.840 -16.676 11.352 1.00 80.81 360 PRO A O 1
ATOM 2727 N N . ASP A 1 361 ? -15.640 -15.913 12.470 1.00 93.75 361 ASP A N 1
ATOM 2728 C CA . ASP A 1 361 ? -16.664 -16.512 11.625 1.00 93.75 361 ASP A CA 1
ATOM 2729 C C . ASP A 1 361 ? -17.099 -15.466 10.602 1.00 93.75 361 ASP A C 1
ATOM 2731 O O . ASP A 1 361 ? -17.706 -14.455 10.960 1.00 93.75 361 ASP A O 1
ATOM 2735 N N . VAL A 1 362 ? -16.794 -15.723 9.329 1.00 95.69 362 VAL A N 1
ATOM 2736 C CA . VAL A 1 362 ? -17.076 -14.810 8.217 1.00 95.69 362 VAL A CA 1
ATOM 2737 C C . VAL A 1 362 ? -18.535 -14.356 8.172 1.00 95.69 362 VAL A C 1
ATOM 2739 O O . VAL A 1 362 ? -18.794 -13.206 7.831 1.00 95.69 362 VAL A O 1
ATOM 2742 N N . ASP A 1 363 ? -19.493 -15.217 8.530 1.00 97.19 363 ASP A N 1
ATOM 2743 C CA . ASP A 1 363 ? -20.910 -14.873 8.461 1.00 97.19 363 ASP A CA 1
ATOM 2744 C C . ASP A 1 363 ? -21.294 -13.928 9.605 1.00 97.19 363 ASP A C 1
ATOM 2746 O O . ASP A 1 363 ? -22.048 -12.979 9.381 1.00 97.19 363 ASP A O 1
ATOM 2750 N N . LYS A 1 364 ? -20.717 -14.122 10.801 1.00 97.31 364 LYS A N 1
ATOM 2751 C CA . LYS A 1 364 ? -20.885 -13.196 11.934 1.00 97.31 364 LYS A CA 1
ATOM 2752 C C . LYS A 1 364 ? -20.224 -11.848 11.646 1.00 97.31 364 LYS A C 1
ATOM 2754 O O . LYS A 1 364 ? -20.862 -10.820 11.845 1.00 97.31 364 LYS A O 1
ATOM 2759 N N . SER A 1 365 ? -18.990 -11.845 11.140 1.00 98.06 365 SER A N 1
ATOM 2760 C CA . SER A 1 365 ? -18.271 -10.615 10.782 1.00 98.06 365 SER A CA 1
ATOM 2761 C C . SER A 1 365 ? -18.977 -9.850 9.657 1.00 98.06 365 SER A C 1
ATOM 2763 O O . SER A 1 365 ? -19.055 -8.623 9.692 1.00 98.06 365 SER A O 1
ATOM 2765 N N . ARG A 1 366 ? -19.559 -10.560 8.676 1.00 98.44 366 ARG A N 1
ATOM 2766 C CA . ARG A 1 366 ? -20.365 -9.945 7.609 1.00 98.44 366 ARG A CA 1
ATOM 2767 C C . ARG A 1 366 ? -21.628 -9.289 8.159 1.00 98.44 366 ARG A C 1
ATOM 2769 O O . ARG A 1 366 ? -21.964 -8.183 7.736 1.00 98.44 366 ARG A O 1
ATOM 2776 N N . GLU A 1 367 ? -22.339 -9.964 9.062 1.00 98.25 367 GLU A N 1
ATOM 2777 C CA . GLU A 1 367 ? -23.547 -9.399 9.670 1.00 98.25 367 GLU A CA 1
ATOM 2778 C C . GLU A 1 367 ? -23.209 -8.192 10.547 1.00 98.25 367 GLU A C 1
ATOM 2780 O O . GLU A 1 367 ? -23.856 -7.157 10.418 1.00 98.25 367 GLU A O 1
ATOM 2785 N N . HIS A 1 368 ? -22.136 -8.266 11.338 1.00 98.56 368 HIS A N 1
ATOM 2786 C CA . HIS A 1 368 ? -21.664 -7.128 12.122 1.00 98.56 368 HIS A CA 1
ATOM 2787 C C . HIS A 1 368 ? -21.357 -5.922 11.226 1.00 98.56 368 HIS A C 1
ATOM 2789 O O . HIS A 1 368 ? -21.914 -4.853 11.440 1.00 98.56 368 HIS A O 1
ATOM 2795 N N . LEU A 1 369 ? -20.600 -6.112 10.140 1.00 98.75 369 LEU A N 1
ATOM 2796 C CA . LEU A 1 369 ? -20.314 -5.044 9.179 1.00 98.75 369 LEU A CA 1
ATOM 2797 C C . LEU A 1 369 ? -21.583 -4.419 8.586 1.00 98.75 369 LEU A C 1
ATOM 2799 O O . LEU A 1 369 ? -21.639 -3.210 8.346 1.00 98.75 369 LEU A O 1
ATOM 2803 N N . ARG A 1 370 ? -22.608 -5.238 8.330 1.00 98.69 370 ARG A N 1
ATOM 2804 C CA . ARG A 1 370 ? -23.904 -4.767 7.838 1.00 98.69 370 ARG A CA 1
ATOM 2805 C C . ARG A 1 370 ? -24.601 -3.886 8.875 1.00 98.69 370 ARG A C 1
ATOM 2807 O O . ARG A 1 370 ? -25.116 -2.831 8.506 1.00 98.69 370 ARG A O 1
ATOM 2814 N N . GLU A 1 371 ? -24.606 -4.297 10.139 1.00 98.62 371 GLU A N 1
ATOM 2815 C CA . GLU A 1 371 ? -25.158 -3.517 11.249 1.00 98.62 371 GLU A CA 1
ATOM 2816 C C . GLU A 1 371 ? -24.384 -2.206 11.457 1.00 98.62 371 GLU A C 1
ATOM 2818 O O . GLU A 1 371 ? -25.003 -1.141 11.521 1.00 98.62 371 GLU A O 1
ATOM 2823 N N . SER A 1 372 ? -23.048 -2.252 11.465 1.00 98.62 372 SER A N 1
ATOM 2824 C CA . SER A 1 372 ? -22.172 -1.076 11.556 1.00 98.62 372 SER A CA 1
ATOM 2825 C C . SER A 1 372 ? -22.440 -0.091 10.416 1.00 98.62 372 SER A C 1
ATOM 2827 O O . SER A 1 372 ? -22.523 1.121 10.632 1.00 98.62 372 SER A O 1
ATOM 2829 N N . ALA A 1 373 ? -22.633 -0.590 9.190 1.00 98.56 373 ALA A N 1
ATOM 2830 C CA . ALA A 1 373 ? -22.973 0.241 8.039 1.00 98.56 373 ALA A CA 1
ATOM 2831 C C . ALA A 1 373 ? -24.369 0.873 8.165 1.00 98.56 373 ALA A C 1
ATOM 2833 O O . ALA A 1 373 ? -24.527 2.048 7.843 1.00 98.56 373 ALA A O 1
ATOM 2834 N N . GLU A 1 374 ? -25.374 0.132 8.643 1.00 98.31 374 GLU A N 1
ATOM 2835 C CA . GLU A 1 374 ? -26.732 0.648 8.895 1.00 98.31 374 GLU A CA 1
ATOM 2836 C C . GLU A 1 374 ? -26.736 1.775 9.931 1.00 98.31 374 GLU A C 1
ATOM 2838 O O . GLU A 1 374 ? -27.441 2.768 9.758 1.00 98.31 374 GLU A O 1
ATOM 2843 N N . GLN A 1 375 ? -25.917 1.649 10.975 1.00 98.25 375 GLN A N 1
ATOM 2844 C CA . GLN A 1 375 ? -25.833 2.637 12.049 1.00 98.25 375 GLN A CA 1
ATOM 2845 C C . GLN A 1 375 ? -25.057 3.895 11.645 1.00 98.25 375 GLN A C 1
ATOM 2847 O O . GLN A 1 375 ? -25.454 5.001 12.016 1.00 98.25 375 GLN A O 1
ATOM 2852 N N . ASN A 1 376 ? -23.959 3.742 10.898 1.00 98.25 376 ASN A N 1
ATOM 2853 C CA . ASN A 1 376 ? -22.999 4.828 10.680 1.00 98.25 376 ASN A CA 1
ATOM 2854 C C . ASN A 1 376 ? -23.088 5.471 9.285 1.00 98.25 376 ASN A C 1
ATOM 2856 O O . ASN A 1 376 ? -22.726 6.636 9.127 1.00 98.25 376 ASN A O 1
ATOM 2860 N N . ILE A 1 377 ? -23.596 4.764 8.268 1.00 97.81 377 ILE A N 1
ATOM 2861 C CA . ILE A 1 377 ? -23.763 5.301 6.909 1.00 97.81 377 ILE A CA 1
ATOM 2862 C C . ILE A 1 377 ? -25.224 5.708 6.717 1.00 97.81 377 ILE A C 1
ATOM 2864 O O . ILE A 1 377 ? -26.067 4.918 6.289 1.00 97.81 377 ILE A O 1
ATOM 2868 N N . THR A 1 378 ? -25.524 6.960 7.059 1.00 96.88 378 THR A N 1
ATOM 2869 C CA . THR A 1 378 ? -26.899 7.484 7.109 1.00 96.88 378 THR A CA 1
ATOM 2870 C C . THR A 1 378 ? -27.562 7.595 5.737 1.00 96.88 378 THR A C 1
ATOM 2872 O O . THR A 1 378 ? -28.761 7.340 5.630 1.00 96.88 378 THR A O 1
ATOM 2875 N N . ASP A 1 379 ? -26.802 7.925 4.689 1.00 96.88 379 ASP A N 1
ATOM 2876 C CA . ASP A 1 379 ? -27.297 7.957 3.310 1.00 96.88 379 ASP A CA 1
ATOM 2877 C C . ASP A 1 379 ? -27.553 6.525 2.784 1.00 96.88 379 ASP A C 1
ATOM 2879 O O . ASP A 1 379 ? -26.607 5.736 2.666 1.00 96.88 379 ASP A O 1
ATOM 2883 N N . PRO A 1 380 ? -28.809 6.165 2.443 1.00 97.00 380 PRO A N 1
ATOM 2884 C CA . PRO A 1 380 ? -29.149 4.826 1.971 1.00 97.00 380 PRO A CA 1
ATOM 2885 C C . PRO A 1 380 ? -28.442 4.409 0.677 1.00 97.00 380 PRO A C 1
ATOM 2887 O O . PRO A 1 380 ? -28.105 3.231 0.534 1.00 97.00 380 PRO A O 1
ATOM 2890 N N . GLU A 1 381 ? -28.203 5.329 -0.266 1.00 97.06 381 GLU A N 1
ATOM 2891 C CA . GLU A 1 381 ? -27.520 4.971 -1.519 1.00 97.06 381 GLU A CA 1
ATOM 2892 C C . GLU A 1 381 ? -26.024 4.758 -1.274 1.00 97.06 381 GLU A C 1
ATOM 2894 O O . GLU A 1 381 ? -25.476 3.751 -1.725 1.00 97.06 381 GLU A O 1
ATOM 2899 N N . ALA A 1 382 ? -25.389 5.615 -0.466 1.00 97.12 382 ALA A N 1
ATOM 2900 C CA . ALA A 1 382 ? -24.018 5.401 -0.002 1.00 97.12 382 ALA A CA 1
ATOM 2901 C C . ALA A 1 382 ? -23.851 4.065 0.738 1.00 97.12 382 ALA A C 1
ATOM 2903 O O . ALA A 1 382 ? -22.876 3.345 0.517 1.00 97.12 382 ALA A O 1
ATOM 2904 N N . ARG A 1 383 ? -24.810 3.708 1.600 1.00 98.44 383 ARG A N 1
ATOM 2905 C CA . ARG A 1 383 ? -24.799 2.442 2.341 1.00 98.44 383 ARG A CA 1
ATOM 2906 C C . ARG A 1 383 ? -24.941 1.238 1.417 1.00 98.44 383 ARG A C 1
ATOM 2908 O O . ARG A 1 383 ? -24.212 0.257 1.554 1.00 98.44 383 ARG A O 1
ATOM 2915 N N . LYS A 1 384 ? -25.861 1.305 0.458 1.00 98.06 384 LYS A N 1
ATOM 2916 C CA . LYS A 1 384 ? -26.060 0.256 -0.544 1.00 98.06 384 LYS A CA 1
ATOM 2917 C C . LYS A 1 384 ? -24.819 0.056 -1.413 1.00 98.06 384 LYS A C 1
ATOM 2919 O O . LYS A 1 384 ? -24.440 -1.085 -1.660 1.00 98.06 384 LYS A O 1
ATOM 2924 N N . GLU A 1 385 ? -24.188 1.140 -1.853 1.00 98.12 385 GLU A N 1
ATOM 2925 C CA . GLU A 1 385 ? -22.932 1.100 -2.606 1.00 98.12 385 GLU A CA 1
ATOM 2926 C C . GLU A 1 385 ? -21.804 0.458 -1.789 1.00 98.12 385 GLU A C 1
ATOM 2928 O O . GLU A 1 385 ? -21.142 -0.460 -2.273 1.00 98.12 385 GLU A O 1
ATOM 2933 N N . PHE A 1 386 ? -21.634 0.882 -0.533 1.00 98.75 386 PHE A N 1
ATOM 2934 C CA . PHE A 1 386 ? -20.663 0.304 0.393 1.00 98.75 386 PHE A CA 1
ATOM 2935 C C . PHE A 1 386 ? -20.847 -1.214 0.534 1.00 98.75 386 PHE A C 1
ATOM 2937 O O . PHE A 1 386 ? -19.903 -1.975 0.321 1.00 98.75 386 PHE A O 1
ATOM 2944 N N . LEU A 1 387 ? -22.070 -1.671 0.823 1.00 98.69 387 LEU A N 1
ATOM 2945 C CA . LEU A 1 387 ? -22.369 -3.098 0.985 1.00 98.69 387 LEU A CA 1
ATOM 2946 C C . LEU A 1 387 ? -22.168 -3.891 -0.314 1.00 98.69 387 LEU A C 1
ATOM 2948 O O . LEU A 1 387 ? -21.701 -5.029 -0.274 1.00 98.69 387 LEU A O 1
ATOM 2952 N N . GLU A 1 388 ? -22.485 -3.306 -1.471 1.00 98.69 388 GLU A N 1
ATOM 2953 C CA . GLU A 1 388 ? -22.233 -3.939 -2.768 1.00 98.69 388 GLU A CA 1
ATOM 2954 C C . GLU A 1 388 ? -20.732 -4.081 -3.050 1.00 98.69 388 GLU A C 1
ATOM 2956 O O . GLU A 1 388 ? -20.297 -5.124 -3.541 1.00 98.69 388 GLU A O 1
ATOM 2961 N N . ASN A 1 389 ? -19.922 -3.082 -2.696 1.00 98.81 389 ASN A N 1
ATOM 2962 C CA . ASN A 1 389 ? -18.469 -3.173 -2.808 1.00 98.81 389 ASN A CA 1
ATOM 2963 C C . ASN A 1 389 ? -17.897 -4.240 -1.859 1.00 98.81 389 ASN A C 1
ATOM 2965 O O . ASN A 1 389 ? -17.119 -5.084 -2.298 1.00 98.81 389 ASN A O 1
ATOM 2969 N N . MET A 1 390 ? -18.371 -4.325 -0.613 1.00 98.81 390 MET A N 1
ATOM 2970 C CA . MET A 1 390 ? -17.945 -5.388 0.311 1.00 98.81 390 MET A CA 1
ATOM 2971 C C . MET A 1 390 ? -18.357 -6.791 -0.166 1.00 98.81 390 MET A C 1
ATOM 2973 O O . MET A 1 390 ? -17.595 -7.749 -0.020 1.00 98.81 390 MET A O 1
ATOM 2977 N N . ARG A 1 391 ? -19.514 -6.922 -0.830 1.00 98.75 391 ARG A N 1
ATOM 2978 C CA . ARG A 1 391 ? -19.931 -8.172 -1.487 1.00 98.75 391 ARG A CA 1
ATOM 2979 C C . ARG A 1 391 ? -19.013 -8.545 -2.655 1.00 98.75 391 ARG A C 1
ATOM 2981 O O . ARG A 1 391 ? -18.689 -9.721 -2.829 1.00 98.75 391 ARG A O 1
ATOM 2988 N N . LYS A 1 392 ? -18.608 -7.570 -3.477 1.00 98.75 392 LYS A N 1
ATOM 2989 C CA . LYS A 1 392 ? -17.654 -7.781 -4.582 1.00 98.75 392 LYS A CA 1
ATOM 2990 C C . LYS A 1 392 ? -16.277 -8.181 -4.060 1.00 98.75 392 LYS A C 1
ATOM 2992 O O . LYS A 1 392 ? -15.695 -9.119 -4.603 1.00 98.75 392 LYS A O 1
ATOM 2997 N N . PHE A 1 393 ? -15.805 -7.532 -2.995 1.00 98.75 393 PHE A N 1
ATOM 2998 C CA . PHE A 1 393 ? -14.586 -7.914 -2.288 1.00 98.75 393 PHE A CA 1
ATOM 2999 C C . PHE A 1 393 ? -14.628 -9.388 -1.883 1.00 98.75 393 PHE A C 1
ATOM 3001 O O . PHE A 1 393 ? -13.752 -10.146 -2.284 1.00 98.75 393 PHE A O 1
ATOM 3008 N N . GLU A 1 394 ? -15.661 -9.818 -1.156 1.00 98.69 394 GLU A N 1
ATOM 3009 C CA . GLU A 1 394 ? -15.759 -11.202 -0.686 1.00 98.69 394 GLU A CA 1
ATOM 3010 C C . GLU A 1 394 ? -15.754 -12.207 -1.847 1.00 98.69 394 GLU A C 1
ATOM 3012 O O . GLU A 1 394 ? -15.059 -13.225 -1.804 1.00 98.69 394 GLU A O 1
ATOM 3017 N N . ALA A 1 395 ? -16.502 -11.910 -2.914 1.00 98.44 395 ALA A N 1
ATOM 3018 C CA . ALA A 1 395 ? -16.546 -12.752 -4.103 1.00 98.44 395 ALA A CA 1
ATOM 3019 C C . ALA A 1 395 ? -15.164 -12.872 -4.772 1.00 98.44 395 ALA A C 1
ATOM 3021 O O . ALA A 1 395 ? -14.727 -13.986 -5.074 1.00 98.44 395 ALA A O 1
ATOM 3022 N N . ARG A 1 396 ? -14.459 -11.746 -4.958 1.00 98.00 396 ARG A N 1
ATOM 3023 C CA . ARG A 1 396 ? -13.088 -11.709 -5.492 1.00 98.00 396 ARG A CA 1
ATOM 3024 C C . ARG A 1 396 ? -12.122 -12.468 -4.585 1.00 98.00 396 ARG A C 1
ATOM 3026 O O . ARG A 1 396 ? -11.363 -13.300 -5.074 1.00 98.00 396 ARG A O 1
ATOM 3033 N N . ALA A 1 397 ? -12.158 -12.201 -3.282 1.00 98.25 397 ALA A N 1
ATOM 3034 C CA . ALA A 1 397 ? -11.281 -12.804 -2.285 1.00 98.25 397 ALA A CA 1
ATOM 3035 C C . ALA A 1 397 ? -11.383 -14.334 -2.308 1.00 98.25 397 ALA A C 1
ATOM 3037 O O . ALA A 1 397 ? -10.368 -15.024 -2.416 1.00 98.25 397 ALA A O 1
ATOM 3038 N N . ARG A 1 398 ? -12.611 -14.872 -2.327 1.00 97.62 398 ARG A N 1
ATOM 3039 C CA . ARG A 1 398 ? -12.851 -16.315 -2.473 1.00 97.62 398 ARG A CA 1
ATOM 3040 C C . ARG A 1 398 ? -12.365 -16.860 -3.811 1.00 97.62 398 ARG A C 1
ATOM 3042 O O . ARG A 1 398 ? -11.762 -17.929 -3.846 1.00 97.62 398 ARG A O 1
ATOM 3049 N N . GLN A 1 399 ? -12.596 -16.139 -4.909 1.00 96.19 399 GLN A N 1
ATOM 3050 C CA . GLN A 1 399 ? -12.111 -16.542 -6.233 1.00 96.19 399 GLN A CA 1
ATOM 3051 C C . GLN A 1 399 ? -10.577 -16.624 -6.287 1.00 96.19 399 GLN A C 1
ATOM 3053 O O . GLN A 1 399 ? -10.033 -17.488 -6.972 1.00 96.19 399 GLN A O 1
ATOM 3058 N N . GLN A 1 400 ? -9.888 -15.750 -5.557 1.00 94.25 400 GLN A N 1
ATOM 3059 C CA . GLN A 1 400 ? -8.429 -15.729 -5.440 1.00 94.25 400 GLN A CA 1
ATOM 3060 C C . GLN A 1 400 ? -7.887 -16.693 -4.375 1.00 94.25 400 GLN A C 1
ATOM 3062 O O . GLN A 1 400 ? -6.674 -16.819 -4.229 1.00 94.25 400 GLN A O 1
ATOM 3067 N N . GLY A 1 401 ? -8.763 -17.404 -3.660 1.00 95.88 401 GLY A N 1
ATOM 3068 C CA . GLY A 1 401 ? -8.373 -18.391 -2.658 1.00 95.88 401 GLY A CA 1
ATOM 3069 C C . GLY A 1 401 ? -7.890 -17.794 -1.335 1.00 95.88 401 GLY A C 1
ATOM 3070 O O . GLY A 1 401 ? -7.167 -18.477 -0.610 1.00 9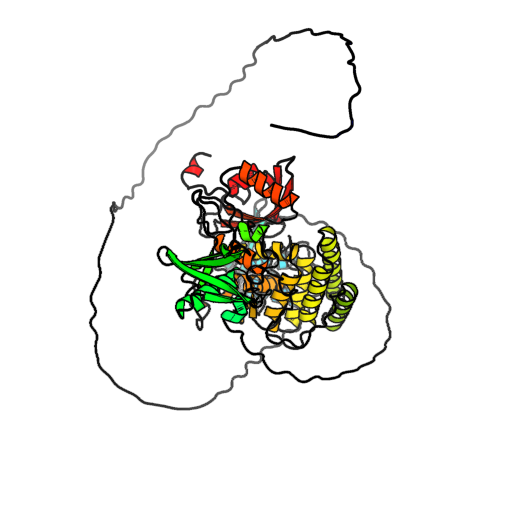5.88 401 GLY A O 1
ATOM 3071 N N . LEU A 1 402 ? -8.275 -16.554 -1.006 1.00 96.62 402 LEU A N 1
ATOM 3072 C CA . LEU A 1 402 ? -8.071 -16.020 0.342 1.00 96.62 402 LEU A CA 1
ATOM 3073 C C . LEU A 1 402 ? -8.858 -16.851 1.363 1.00 96.62 402 LEU A C 1
ATOM 3075 O O . LEU A 1 402 ? -9.934 -17.379 1.069 1.00 96.62 402 LEU A O 1
ATOM 3079 N N . SER A 1 403 ? -8.299 -16.992 2.565 1.00 97.19 403 SER A N 1
ATOM 3080 C CA . SER A 1 403 ? -8.935 -17.761 3.632 1.00 97.19 403 SER A CA 1
ATOM 3081 C C . SER A 1 403 ? -10.182 -17.039 4.153 1.00 97.19 403 SER A C 1
ATOM 3083 O O . SER A 1 403 ? -10.251 -15.812 4.161 1.00 97.19 403 SER A O 1
ATOM 3085 N N . GLU A 1 404 ? -11.158 -17.800 4.652 1.00 96.69 404 GLU A N 1
ATOM 3086 C CA . GLU A 1 404 ? -12.333 -17.218 5.322 1.00 96.69 404 GLU A CA 1
ATOM 3087 C C . GLU A 1 404 ? -11.928 -16.367 6.538 1.00 96.69 404 GLU A C 1
ATOM 3089 O O . GLU A 1 404 ? -12.595 -15.388 6.848 1.00 96.69 404 GLU A O 1
ATOM 3094 N N . GLU A 1 405 ? -10.805 -16.694 7.187 1.00 97.31 405 GLU A N 1
ATOM 3095 C CA . GLU A 1 405 ? -10.243 -15.904 8.286 1.00 97.31 405 GLU A CA 1
ATOM 3096 C C . GLU A 1 405 ? -9.763 -14.522 7.818 1.00 97.31 405 GLU A C 1
ATOM 3098 O O . GLU A 1 405 ? -10.052 -13.527 8.477 1.00 97.31 405 GLU A O 1
ATOM 3103 N N . GLU A 1 406 ? -9.078 -14.437 6.674 1.00 98.12 406 GLU A N 1
ATOM 3104 C CA . GLU A 1 406 ? -8.630 -13.161 6.098 1.00 98.12 406 GLU A CA 1
ATOM 3105 C C . GLU A 1 406 ? -9.830 -12.288 5.697 1.00 98.12 406 GLU A C 1
ATOM 3107 O O . GLU A 1 406 ? -9.855 -11.081 5.947 1.00 98.12 406 GLU A O 1
ATOM 3112 N N . ILE A 1 407 ? -10.872 -12.905 5.131 1.00 98.62 407 ILE A N 1
ATOM 3113 C CA . ILE A 1 407 ? -12.123 -12.221 4.779 1.00 98.62 407 ILE A CA 1
ATOM 3114 C C . ILE A 1 407 ? -12.826 -11.705 6.042 1.00 98.62 407 ILE A C 1
ATOM 3116 O O . ILE A 1 407 ? -13.189 -10.529 6.099 1.00 98.62 407 ILE A O 1
ATOM 3120 N N . ALA A 1 408 ? -12.980 -12.552 7.063 1.00 98.50 408 ALA A N 1
ATOM 3121 C CA . ALA A 1 408 ? -13.627 -12.186 8.319 1.00 98.50 408 ALA A CA 1
ATOM 3122 C C . ALA A 1 408 ? -12.881 -11.043 9.026 1.00 98.50 408 ALA A C 1
ATOM 3124 O O . ALA A 1 408 ? -13.486 -10.021 9.340 1.00 98.50 408 ALA A O 1
ATOM 3125 N N . LYS A 1 409 ? -11.548 -11.139 9.147 1.00 98.62 409 LYS A N 1
ATOM 3126 C CA . LYS A 1 409 ? -10.708 -10.070 9.712 1.00 98.62 409 LYS A CA 1
ATOM 3127 C C . LYS A 1 409 ? -10.825 -8.761 8.928 1.00 98.62 409 LYS A C 1
ATOM 3129 O O . LYS A 1 409 ? -10.830 -7.689 9.528 1.00 98.62 409 LYS A O 1
ATOM 3134 N N . THR A 1 410 ? -10.959 -8.823 7.601 1.00 98.81 410 THR A N 1
ATOM 3135 C CA . THR A 1 410 ? -11.191 -7.622 6.779 1.00 98.81 410 THR A CA 1
ATOM 3136 C C . THR A 1 410 ? -12.521 -6.952 7.139 1.00 98.81 410 THR A C 1
ATOM 3138 O O . THR A 1 410 ? -12.570 -5.730 7.316 1.00 98.81 410 THR A O 1
ATOM 3141 N N . PHE A 1 411 ? -13.596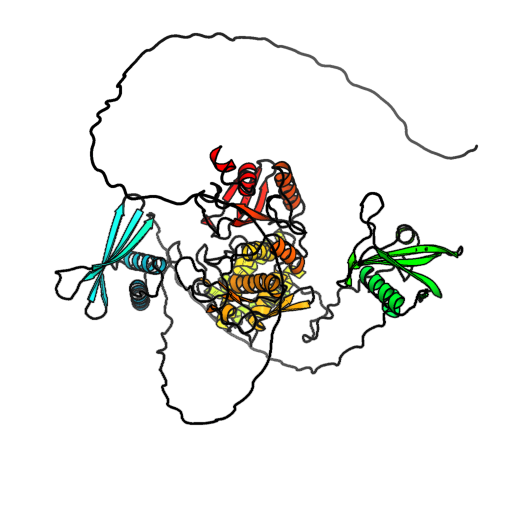 -7.733 7.290 1.00 98.81 411 PHE A N 1
ATOM 3142 C CA . PHE A 1 411 ? -14.892 -7.218 7.741 1.00 98.81 411 PHE A CA 1
ATOM 3143 C C . PHE A 1 411 ? -14.817 -6.637 9.154 1.00 98.81 411 PHE A C 1
ATOM 3145 O O . PHE A 1 411 ? -15.324 -5.538 9.378 1.00 98.81 411 PHE A O 1
ATOM 3152 N N . ASP A 1 412 ? -14.133 -7.307 10.079 1.00 98.69 412 ASP A N 1
ATOM 3153 C CA . ASP A 1 412 ? -13.999 -6.849 11.463 1.00 98.69 412 ASP A CA 1
ATOM 3154 C C . ASP A 1 412 ? -13.234 -5.521 11.555 1.00 98.69 412 ASP A C 1
ATOM 3156 O O . ASP A 1 412 ? -13.685 -4.600 12.234 1.00 98.69 412 ASP A O 1
ATOM 3160 N N . GLN A 1 413 ? -12.126 -5.358 10.821 1.00 98.81 413 GLN A N 1
ATOM 3161 C CA . GLN A 1 413 ? -11.379 -4.090 10.800 1.00 98.81 413 GLN A CA 1
ATOM 3162 C C . GLN A 1 413 ? -12.163 -2.958 10.124 1.00 98.81 413 GLN A C 1
ATOM 3164 O O . GLN A 1 413 ? -12.106 -1.809 10.568 1.00 98.81 413 GLN A O 1
ATOM 3169 N N . THR A 1 414 ? -12.944 -3.274 9.089 1.00 98.81 414 THR A N 1
ATOM 3170 C CA . THR A 1 414 ? -13.826 -2.287 8.446 1.00 98.81 414 THR A CA 1
ATOM 3171 C C . THR A 1 414 ? -14.958 -1.862 9.390 1.00 98.81 414 THR A C 1
ATOM 3173 O O . THR A 1 414 ? -15.268 -0.675 9.484 1.00 98.81 414 THR A O 1
ATOM 3176 N N . SER A 1 415 ? -15.529 -2.805 10.146 1.00 98.81 415 SER A N 1
ATOM 3177 C CA . SER A 1 415 ? -16.541 -2.529 11.177 1.00 98.81 415 SER A CA 1
ATOM 3178 C C . SER A 1 415 ? -15.944 -1.680 12.297 1.00 98.81 415 SER A C 1
ATOM 3180 O O . SER A 1 415 ? -16.483 -0.630 12.624 1.00 98.81 415 SER A O 1
ATOM 3182 N N . ARG A 1 416 ? -14.746 -2.034 12.787 1.00 98.75 416 ARG A N 1
ATOM 3183 C CA . ARG A 1 416 ? -13.992 -1.254 13.785 1.00 98.75 416 ARG A CA 1
ATOM 3184 C C . ARG A 1 416 ? -13.811 0.207 13.364 1.00 98.75 416 ARG A C 1
ATOM 3186 O O . ARG A 1 416 ? -13.945 1.093 14.205 1.00 98.75 416 ARG A O 1
ATOM 3193 N N . LEU A 1 417 ? -13.514 0.470 12.088 1.00 98.75 417 LEU A N 1
ATOM 3194 C CA . LEU A 1 417 ? -13.406 1.833 11.558 1.00 98.75 417 LEU A CA 1
ATOM 3195 C C . LEU A 1 417 ? -14.739 2.599 11.642 1.00 98.75 417 LEU A C 1
ATOM 3197 O O . LEU A 1 417 ? -14.736 3.777 12.009 1.00 98.75 417 LEU A O 1
ATOM 3201 N N . LEU A 1 418 ? -15.857 1.945 11.314 1.00 98.69 418 LEU A N 1
ATOM 3202 C CA . LEU A 1 418 ? -17.199 2.535 11.368 1.00 98.69 418 LEU A CA 1
ATOM 3203 C C . LEU A 1 418 ? -17.685 2.747 12.812 1.00 98.69 418 LEU A C 1
ATOM 3205 O O . LEU A 1 418 ? -18.178 3.824 13.133 1.00 98.69 418 LEU A O 1
ATOM 3209 N N . ASP A 1 419 ? -17.499 1.756 13.682 1.00 98.50 419 ASP A N 1
ATOM 3210 C CA . ASP A 1 419 ? -18.079 1.709 15.032 1.00 98.50 419 ASP A CA 1
ATOM 3211 C C . ASP A 1 419 ? -17.305 2.510 16.076 1.00 98.50 419 ASP A C 1
ATOM 3213 O O . ASP A 1 419 ? -17.795 2.751 17.187 1.00 98.50 419 ASP A O 1
ATOM 3217 N N . ALA A 1 420 ? -16.080 2.922 15.748 1.00 98.25 420 ALA A N 1
ATOM 3218 C CA . ALA A 1 420 ? -15.277 3.747 16.629 1.00 98.25 420 ALA A CA 1
ATOM 3219 C C . ALA A 1 420 ? -16.061 5.008 17.027 1.00 98.25 420 ALA A C 1
ATOM 3221 O O . ALA A 1 420 ? -16.399 5.841 16.188 1.00 98.25 420 ALA A O 1
ATOM 3222 N N . LYS A 1 421 ? -16.335 5.169 18.327 1.00 95.25 421 LYS A N 1
ATOM 3223 C CA . LYS A 1 421 ? -17.027 6.354 18.870 1.00 95.25 421 LYS A CA 1
ATOM 3224 C C . LYS A 1 421 ? -16.112 7.576 18.885 1.00 95.25 421 LYS A C 1
ATOM 3226 O O . LYS A 1 421 ? -16.532 8.687 18.571 1.00 95.25 421 LYS A O 1
ATOM 3231 N N . GLU A 1 422 ? -14.842 7.349 19.201 1.00 95.25 422 GLU A N 1
ATOM 3232 C CA . GLU A 1 422 ? -13.783 8.352 19.227 1.00 95.25 422 GLU A CA 1
ATOM 3233 C C . GLU A 1 422 ? -12.688 7.978 18.226 1.00 95.25 422 GLU A C 1
ATOM 3235 O O . GLU A 1 422 ? -12.494 6.808 17.904 1.00 95.25 422 GLU A O 1
ATOM 3240 N N . GLY A 1 423 ? -11.974 8.979 17.721 1.00 96.81 423 GLY A N 1
ATOM 3241 C CA . GLY A 1 423 ? -10.865 8.777 16.799 1.00 96.81 423 GLY A CA 1
ATOM 3242 C C . GLY A 1 423 ? -10.157 10.086 16.476 1.00 96.81 423 GLY A C 1
ATOM 3243 O O . GLY A 1 423 ? -10.663 11.167 16.790 1.00 96.81 423 GLY A O 1
ATOM 3244 N N . LYS A 1 424 ? -8.977 10.003 15.857 1.00 98.38 424 LYS A N 1
ATOM 3245 C CA . LYS A 1 424 ? -8.250 11.189 15.373 1.00 98.38 424 LYS A CA 1
ATOM 3246 C C . LYS A 1 424 ? -8.863 11.781 14.107 1.00 98.38 424 LYS A C 1
ATOM 3248 O O . LYS A 1 424 ? -8.807 12.991 13.916 1.00 98.38 424 LYS A O 1
ATOM 3253 N N . VAL A 1 425 ? -9.462 10.934 13.280 1.00 98.44 425 VAL A N 1
ATOM 3254 C CA . VAL A 1 425 ? -10.301 11.309 12.138 1.00 98.44 425 VAL A CA 1
ATOM 3255 C C . VAL A 1 425 ? -11.743 11.487 12.623 1.00 98.44 425 VAL A C 1
ATOM 3257 O O . VAL A 1 425 ? -12.185 10.709 13.465 1.00 98.44 425 VAL A O 1
ATOM 3260 N N . SER A 1 426 ? -12.492 12.476 12.117 1.00 98.00 426 SER A N 1
ATOM 3261 C CA . SER A 1 426 ? -13.900 12.692 12.514 1.00 98.00 426 SER A CA 1
ATOM 3262 C C . SER A 1 426 ? -14.813 11.526 12.094 1.00 98.00 426 SER A C 1
ATOM 3264 O O . SER A 1 426 ? -14.471 10.813 11.151 1.00 98.00 426 SER A O 1
ATOM 3266 N N . PRO A 1 427 ? -15.978 11.319 12.739 1.00 97.69 427 PRO A N 1
ATOM 3267 C CA . PRO A 1 427 ? -16.917 10.260 12.351 1.00 97.69 427 PRO A CA 1
ATOM 3268 C C . PRO A 1 427 ? -17.295 10.280 10.862 1.00 97.69 427 PRO A C 1
ATOM 3270 O O . PRO A 1 427 ? -17.256 9.248 10.198 1.00 97.69 427 PRO A O 1
ATOM 3273 N N . GLU A 1 428 ? -17.573 11.459 10.304 1.00 97.00 428 GLU A N 1
ATOM 3274 C CA . GLU A 1 428 ? -17.950 11.630 8.894 1.00 97.00 428 GLU A CA 1
ATOM 3275 C C . GLU A 1 428 ? -16.803 11.227 7.961 1.00 97.00 428 GLU A C 1
ATOM 3277 O O . GLU A 1 428 ? -17.003 10.525 6.970 1.00 97.00 428 GLU A O 1
ATOM 3282 N N . ASN A 1 429 ? -15.576 11.612 8.316 1.00 98.38 429 ASN A N 1
ATOM 3283 C CA . ASN A 1 429 ? -14.391 11.258 7.547 1.00 98.38 429 ASN A CA 1
ATOM 3284 C C . ASN A 1 429 ? -13.996 9.780 7.733 1.00 98.38 429 ASN A C 1
ATOM 3286 O O . ASN A 1 429 ? -13.404 9.200 6.827 1.00 98.38 429 ASN A O 1
ATOM 3290 N N . ARG A 1 430 ? -14.351 9.131 8.853 1.00 98.62 430 ARG A N 1
ATOM 3291 C CA . ARG A 1 430 ? -14.212 7.671 9.006 1.00 98.62 430 ARG A CA 1
ATOM 3292 C C . ARG A 1 430 ? -15.179 6.923 8.094 1.00 98.62 430 ARG A C 1
ATOM 3294 O O . ARG A 1 430 ? -14.768 5.955 7.464 1.00 98.62 430 ARG A O 1
ATOM 3301 N N . VAL A 1 431 ? -16.417 7.402 7.948 1.00 98.62 431 VAL A N 1
ATOM 3302 C CA . VAL A 1 431 ? -17.369 6.864 6.960 1.00 98.62 431 VAL A CA 1
ATOM 3303 C C . VAL A 1 431 ? -16.837 7.044 5.536 1.00 98.62 431 VAL A C 1
ATOM 3305 O O . VAL A 1 431 ? -16.879 6.103 4.745 1.00 98.62 431 VAL A O 1
ATOM 3308 N N . LEU A 1 432 ? -16.278 8.214 5.212 1.00 98.56 432 LEU A N 1
ATOM 3309 C CA . LEU A 1 432 ? -15.628 8.463 3.922 1.00 98.56 432 LEU A CA 1
ATOM 3310 C C . LEU A 1 432 ? -14.457 7.496 3.667 1.00 98.56 432 LEU A C 1
ATOM 3312 O O . LEU A 1 432 ? -14.388 6.886 2.600 1.00 98.56 432 LEU A O 1
ATOM 3316 N N . ALA A 1 433 ? -13.583 7.292 4.659 1.00 98.81 433 ALA A N 1
ATOM 3317 C CA . ALA A 1 433 ? -12.491 6.324 4.579 1.00 98.81 433 ALA A CA 1
ATOM 3318 C C . ALA A 1 433 ? -13.004 4.882 4.432 1.00 98.81 433 ALA A C 1
ATOM 3320 O O . ALA A 1 433 ? -12.477 4.134 3.619 1.00 98.81 433 ALA A O 1
ATOM 3321 N N . ALA A 1 434 ? -14.060 4.485 5.147 1.00 98.88 434 ALA A N 1
ATOM 3322 C CA . ALA A 1 434 ? -14.647 3.151 5.023 1.00 98.88 434 ALA A CA 1
ATOM 3323 C C . ALA A 1 434 ? -15.230 2.909 3.620 1.00 98.88 434 ALA A C 1
ATOM 3325 O O . ALA A 1 434 ? -15.044 1.837 3.045 1.00 98.88 434 ALA A O 1
ATOM 3326 N N . ARG A 1 435 ? -15.886 3.916 3.029 1.00 98.69 435 ARG A N 1
ATOM 3327 C CA . ARG A 1 435 ? -16.387 3.853 1.645 1.00 98.69 435 ARG A CA 1
ATOM 3328 C C . ARG A 1 435 ? -15.259 3.761 0.617 1.00 98.69 435 ARG A C 1
ATOM 3330 O O . ARG A 1 435 ? -15.388 2.996 -0.340 1.00 98.69 435 ARG A O 1
ATOM 3337 N N . GLY A 1 436 ? -14.165 4.497 0.820 1.00 98.62 436 GLY A N 1
ATOM 3338 C CA . GLY A 1 436 ? -12.937 4.354 0.030 1.00 98.62 436 GLY A CA 1
ATOM 3339 C C . GLY A 1 436 ? -12.360 2.943 0.142 1.00 98.62 436 GLY A C 1
ATOM 3340 O O . GLY A 1 436 ? -12.213 2.261 -0.863 1.00 98.62 436 GLY A O 1
ATOM 3341 N N . LEU A 1 437 ? -12.157 2.456 1.368 1.00 98.81 437 LEU A N 1
ATOM 3342 C CA . LEU A 1 437 ? -11.638 1.116 1.650 1.00 98.81 437 LEU A CA 1
ATOM 3343 C C . LEU A 1 437 ? -12.473 0.025 0.968 1.00 98.81 437 LEU A C 1
ATOM 3345 O O . LEU A 1 437 ? -11.917 -0.837 0.297 1.00 98.81 437 LEU A O 1
ATOM 3349 N N . ALA A 1 438 ? -13.803 0.074 1.085 1.00 98.88 438 ALA A N 1
ATOM 3350 C CA . ALA A 1 438 ? -14.679 -0.903 0.443 1.00 98.88 438 ALA A CA 1
ATOM 3351 C C . ALA A 1 438 ? -14.511 -0.927 -1.084 1.00 98.88 438 ALA A C 1
ATOM 3353 O O . ALA A 1 438 ? -14.508 -2.005 -1.681 1.00 98.88 438 ALA A O 1
ATOM 3354 N N . ARG A 1 439 ? -14.357 0.247 -1.714 1.00 98.56 439 ARG A N 1
ATOM 3355 C CA . ARG A 1 439 ? -14.106 0.371 -3.157 1.00 98.56 439 ARG A CA 1
ATOM 3356 C C . ARG A 1 439 ? -12.774 -0.279 -3.541 1.00 98.56 439 ARG A C 1
ATOM 3358 O O . ARG A 1 439 ? -12.781 -1.150 -4.405 1.00 98.56 439 ARG A O 1
ATOM 3365 N N . GLU A 1 440 ? -11.683 0.063 -2.857 1.00 98.56 440 GLU A N 1
ATOM 3366 C CA . GLU A 1 440 ? -10.354 -0.500 -3.155 1.00 98.56 440 GLU A CA 1
ATOM 3367 C C . GLU A 1 440 ? -10.289 -2.013 -2.897 1.00 98.56 440 GLU A C 1
ATOM 3369 O O . GLU A 1 440 ? -9.657 -2.766 -3.632 1.00 98.56 440 GLU A O 1
ATOM 3374 N N . LEU A 1 441 ? -11.002 -2.513 -1.885 1.00 98.75 441 LEU A N 1
ATOM 3375 C CA . LEU A 1 441 ? -11.116 -3.952 -1.640 1.00 98.75 441 LEU A CA 1
ATOM 3376 C C . LEU A 1 441 ? -11.882 -4.677 -2.757 1.00 98.75 441 LEU A C 1
ATOM 3378 O O . LEU A 1 441 ? -11.562 -5.830 -3.080 1.00 98.75 441 LEU A O 1
ATOM 3382 N N . ALA A 1 442 ? -12.905 -4.033 -3.323 1.00 98.69 442 ALA A N 1
ATOM 3383 C CA . ALA A 1 442 ? -13.704 -4.576 -4.416 1.00 98.69 442 ALA A CA 1
ATOM 3384 C C . ALA A 1 442 ? -12.920 -4.618 -5.735 1.00 98.69 442 ALA A C 1
ATOM 3386 O O . ALA A 1 442 ? -13.017 -5.611 -6.459 1.00 98.69 442 ALA A O 1
ATOM 3387 N N . ASP A 1 443 ? -12.146 -3.569 -6.015 1.00 98.19 443 ASP A N 1
ATOM 3388 C CA . ASP A 1 443 ? -11.341 -3.405 -7.226 1.00 98.19 443 ASP A CA 1
ATOM 3389 C C . ASP A 1 443 ? -9.971 -2.778 -6.898 1.00 98.19 443 ASP A C 1
ATOM 3391 O O . ASP A 1 443 ? -9.805 -1.564 -7.009 1.00 98.19 443 ASP A O 1
ATOM 3395 N N . PRO A 1 444 ? -8.969 -3.586 -6.499 1.00 98.12 444 PRO A N 1
ATOM 3396 C CA . PRO A 1 444 ? -7.655 -3.062 -6.121 1.00 98.12 444 PRO A CA 1
ATOM 3397 C C . PRO A 1 444 ? -6.929 -2.295 -7.232 1.00 98.12 444 PRO A C 1
ATOM 3399 O O . PRO A 1 444 ? -6.145 -1.404 -6.930 1.00 98.12 444 PRO A O 1
ATOM 3402 N N . SER A 1 445 ? -7.191 -2.602 -8.510 1.00 96.44 445 SER A N 1
ATOM 3403 C CA . SER A 1 445 ? -6.587 -1.874 -9.641 1.00 96.44 445 SER A CA 1
ATOM 3404 C C . SER A 1 445 ? -7.069 -0.430 -9.763 1.00 96.44 445 SER A C 1
ATOM 3406 O O . SER A 1 445 ? -6.483 0.347 -10.502 1.00 96.44 445 SER A O 1
ATOM 3408 N N . SER A 1 446 ? -8.126 -0.069 -9.036 1.00 95.75 446 SER A N 1
ATOM 3409 C CA . SER A 1 446 ? -8.681 1.281 -9.023 1.00 95.75 446 SER A CA 1
ATOM 3410 C C . SER A 1 446 ? -8.060 2.193 -7.952 1.00 95.75 446 SER A C 1
ATOM 3412 O O . SER A 1 446 ? -8.580 3.283 -7.702 1.00 95.75 446 SER A O 1
ATOM 3414 N N . THR A 1 447 ? -6.980 1.734 -7.305 1.00 97.62 447 THR A N 1
ATOM 3415 C CA . THR A 1 447 ? -6.225 2.475 -6.291 1.00 97.62 447 THR A CA 1
ATOM 3416 C C . THR A 1 447 ? -5.236 3.435 -6.956 1.00 97.62 447 THR A C 1
ATOM 3418 O O . THR A 1 447 ? -4.147 3.033 -7.362 1.00 97.62 447 THR A O 1
ATOM 3421 N N . ASP A 1 448 ? -5.596 4.717 -6.991 1.00 97.31 448 ASP A N 1
ATOM 3422 C CA . ASP A 1 448 ? -4.795 5.781 -7.608 1.00 97.31 448 ASP A CA 1
ATOM 3423 C C . ASP A 1 448 ? -4.039 6.644 -6.593 1.00 97.31 448 ASP A C 1
ATOM 3425 O O . ASP A 1 448 ? -4.425 6.773 -5.424 1.00 97.31 448 ASP A O 1
ATOM 3429 N N . GLN A 1 449 ? -2.931 7.241 -7.046 1.00 95.62 449 GLN A N 1
ATOM 3430 C CA . GLN A 1 449 ? -2.066 8.056 -6.191 1.00 95.62 449 GLN A CA 1
ATOM 3431 C C . GLN A 1 449 ? -2.535 9.514 -6.074 1.00 95.62 449 GLN A C 1
ATOM 3433 O O . GLN A 1 449 ? -2.061 10.207 -5.165 1.00 95.62 449 GLN A O 1
ATOM 3438 N N . GLY A 1 450 ? -3.413 9.978 -6.972 1.00 94.50 450 GLY A N 1
ATOM 3439 C CA . GLY A 1 450 ? -3.792 11.385 -7.071 1.00 94.50 450 GLY A CA 1
ATOM 3440 C C . GLY A 1 450 ? -2.659 12.284 -7.552 1.00 94.50 450 GLY A C 1
ATOM 3441 O O . GLY A 1 450 ? -1.655 11.839 -8.112 1.00 94.50 450 GLY A O 1
ATOM 3442 N N . TYR A 1 451 ? -2.744 13.571 -7.225 1.00 90.81 451 TYR A N 1
ATOM 3443 C CA . TYR A 1 451 ? -1.679 14.547 -7.523 1.00 90.81 451 TYR A CA 1
ATOM 3444 C C . TYR A 1 451 ? -0.450 14.446 -6.592 1.00 90.81 451 TYR A C 1
ATOM 3446 O O . TYR A 1 451 ? 0.250 15.437 -6.375 1.00 90.81 451 TYR A O 1
ATOM 3454 N N . HIS A 1 452 ? -0.176 13.271 -6.019 1.00 93.50 452 HIS A N 1
ATOM 3455 C CA . HIS A 1 452 ? 0.860 13.067 -5.000 1.00 93.50 452 HIS A CA 1
ATOM 3456 C C . HIS A 1 452 ? 1.957 12.133 -5.499 1.00 93.50 452 HIS A C 1
ATOM 3458 O O . HIS A 1 452 ? 1.683 11.164 -6.195 1.00 93.50 452 HIS A O 1
ATOM 3464 N N . ASN A 1 453 ? 3.195 12.330 -5.060 1.00 94.88 453 ASN A N 1
ATOM 3465 C CA . ASN A 1 453 ? 4.378 11.523 -5.369 1.00 94.88 453 ASN A CA 1
ATOM 3466 C C . ASN A 1 453 ? 4.396 10.187 -4.597 1.00 94.88 453 ASN A C 1
ATOM 3468 O O . ASN A 1 453 ? 5.427 9.752 -4.084 1.00 94.88 453 ASN A O 1
ATOM 3472 N N . THR A 1 454 ? 3.244 9.519 -4.500 1.00 96.94 454 THR A N 1
ATOM 3473 C CA . THR A 1 454 ? 3.033 8.314 -3.680 1.00 96.94 454 THR A CA 1
ATOM 3474 C C . THR A 1 454 ? 2.908 7.026 -4.496 1.00 96.94 454 THR A C 1
ATOM 3476 O O . THR A 1 454 ? 2.366 6.044 -3.996 1.00 96.94 454 THR A O 1
ATOM 3479 N N . CYS A 1 455 ? 3.417 6.992 -5.732 1.00 97.25 455 CYS A N 1
ATOM 3480 C CA . CYS A 1 455 ? 3.313 5.841 -6.642 1.00 97.25 455 CYS A CA 1
ATOM 3481 C C . CYS A 1 455 ? 3.766 4.508 -6.020 1.00 97.25 455 CYS A C 1
ATOM 3483 O O . CYS A 1 455 ? 3.079 3.497 -6.164 1.00 97.25 455 CYS A O 1
ATOM 3485 N N . GLY A 1 456 ? 4.881 4.509 -5.276 1.00 97.88 456 GLY A N 1
ATOM 3486 C CA . GLY A 1 456 ? 5.398 3.326 -4.577 1.00 97.88 456 GLY A CA 1
ATOM 3487 C C . GLY A 1 456 ? 4.416 2.790 -3.532 1.00 97.88 456 GLY A C 1
ATOM 3488 O O . GLY A 1 456 ? 3.950 1.657 -3.652 1.00 97.88 456 GLY A O 1
ATOM 3489 N N . ALA A 1 457 ? 4.045 3.625 -2.557 1.00 98.38 457 ALA A N 1
ATOM 3490 C CA . ALA A 1 457 ? 3.066 3.280 -1.525 1.00 98.38 457 ALA A CA 1
ATOM 3491 C C . ALA A 1 457 ? 1.707 2.880 -2.117 1.00 98.38 457 ALA A C 1
ATOM 3493 O O . ALA A 1 457 ? 1.097 1.929 -1.646 1.00 98.38 457 ALA A O 1
ATOM 3494 N N . THR A 1 458 ? 1.266 3.541 -3.189 1.00 98.69 458 THR A N 1
ATOM 3495 C CA . THR A 1 458 ? -0.005 3.241 -3.867 1.00 98.69 458 THR A CA 1
ATOM 3496 C C . THR A 1 458 ? 0.035 1.867 -4.543 1.00 98.69 458 THR A C 1
ATOM 3498 O O . THR A 1 458 ? -0.871 1.062 -4.338 1.00 98.69 458 THR A O 1
ATOM 3501 N N . SER A 1 459 ? 1.120 1.542 -5.258 1.00 98.75 459 SER A N 1
ATOM 3502 C CA . SER A 1 459 ? 1.326 0.212 -5.862 1.00 98.75 459 SER A CA 1
ATOM 3503 C C . SER A 1 459 ? 1.397 -0.890 -4.795 1.00 98.75 459 SER A C 1
ATOM 3505 O O . SER A 1 459 ? 0.842 -1.981 -4.950 1.00 98.75 459 SER A O 1
ATOM 3507 N N . LEU A 1 460 ? 2.055 -0.609 -3.662 1.00 98.69 460 LEU A N 1
ATOM 3508 C CA . LEU A 1 460 ? 2.067 -1.520 -2.517 1.00 98.69 460 LEU A CA 1
ATOM 3509 C C . LEU A 1 460 ? 0.691 -1.624 -1.848 1.00 98.69 460 LEU A C 1
ATOM 3511 O O . LEU A 1 460 ? 0.316 -2.708 -1.394 1.00 98.69 460 LEU A O 1
ATOM 3515 N N . GLY A 1 461 ? -0.081 -0.542 -1.831 1.00 98.69 461 GLY A N 1
ATOM 3516 C CA . GLY A 1 461 ? -1.471 -0.502 -1.399 1.00 98.69 461 GLY A CA 1
ATOM 3517 C C . GLY A 1 461 ? -2.344 -1.445 -2.220 1.00 98.69 461 GLY A C 1
ATOM 3518 O O . GLY A 1 461 ? -2.942 -2.351 -1.644 1.00 98.69 461 GLY A O 1
ATOM 3519 N N . GLU A 1 462 ? -2.329 -1.328 -3.550 1.00 98.75 462 GLU A N 1
ATOM 3520 C CA . GLU A 1 462 ? -3.030 -2.236 -4.476 1.00 98.75 462 GLU A CA 1
ATOM 3521 C C . GLU A 1 462 ? -2.664 -3.706 -4.213 1.00 98.75 462 GLU A C 1
ATOM 3523 O O . GLU A 1 462 ? -3.533 -4.584 -4.088 1.00 98.75 462 GLU A O 1
ATOM 3528 N N . ARG A 1 463 ? -1.365 -3.996 -4.063 1.00 98.38 463 ARG A N 1
ATOM 3529 C CA . ARG A 1 463 ? -0.897 -5.344 -3.724 1.00 98.38 463 ARG A CA 1
ATOM 3530 C C . ARG A 1 463 ? -1.439 -5.813 -2.372 1.00 98.38 463 ARG A C 1
ATOM 3532 O O . ARG A 1 463 ? -1.849 -6.969 -2.247 1.00 98.38 463 ARG A O 1
ATOM 3539 N N . THR A 1 464 ? -1.469 -4.935 -1.375 1.00 98.69 464 THR A N 1
ATOM 3540 C CA . THR A 1 464 ? -1.958 -5.243 -0.025 1.00 98.69 464 THR A CA 1
ATOM 3541 C C . THR A 1 464 ? -3.471 -5.477 -0.033 1.00 98.69 464 THR A C 1
ATOM 3543 O O . THR A 1 464 ? -3.910 -6.501 0.477 1.00 98.69 464 THR A O 1
ATOM 3546 N N . PHE A 1 465 ? -4.271 -4.642 -0.703 1.00 98.75 465 PHE A N 1
ATOM 3547 C CA . PHE A 1 465 ? -5.711 -4.879 -0.899 1.00 98.75 465 PHE A CA 1
ATOM 3548 C C . PHE A 1 465 ? -5.998 -6.183 -1.649 1.00 98.75 465 PHE A C 1
ATOM 3550 O O . PHE A 1 465 ? -7.005 -6.856 -1.402 1.00 98.75 465 PHE A O 1
ATOM 3557 N N . THR A 1 466 ? -5.107 -6.567 -2.564 1.00 98.50 466 THR A N 1
ATOM 3558 C CA . THR A 1 466 ? -5.249 -7.816 -3.310 1.00 98.50 466 THR A CA 1
ATOM 3559 C C . THR A 1 466 ? -4.984 -9.035 -2.432 1.00 98.50 466 THR A C 1
ATOM 3561 O O . THR A 1 466 ? -5.771 -9.982 -2.470 1.00 98.50 466 THR A O 1
ATOM 3564 N N . ARG A 1 467 ? -3.888 -9.020 -1.662 1.00 97.38 467 ARG A N 1
ATOM 3565 C CA . ARG A 1 467 ? -3.307 -10.223 -1.038 1.00 97.38 467 ARG A CA 1
ATOM 3566 C C . ARG A 1 467 ? -3.485 -10.319 0.473 1.00 97.38 467 ARG A C 1
ATOM 3568 O O . ARG A 1 467 ? -3.594 -11.426 0.982 1.00 97.38 467 ARG A O 1
ATOM 3575 N N . ASN A 1 468 ? -3.482 -9.181 1.161 1.00 98.31 468 ASN A N 1
ATOM 3576 C CA . ASN A 1 468 ? -3.577 -9.065 2.617 1.00 98.31 468 ASN A CA 1
ATOM 3577 C C . ASN A 1 468 ? -4.619 -7.987 2.989 1.00 98.31 468 ASN A C 1
ATOM 3579 O O . ASN A 1 468 ? -4.284 -6.991 3.642 1.00 98.31 468 ASN A O 1
ATOM 3583 N N . PRO A 1 469 ? -5.875 -8.109 2.516 1.00 98.81 469 PRO A N 1
ATOM 3584 C CA . PRO A 1 469 ? -6.893 -7.080 2.711 1.00 98.81 469 PRO A CA 1
ATOM 3585 C C . PRO A 1 469 ? -7.167 -6.771 4.190 1.00 98.81 469 PRO A C 1
ATOM 3587 O O . PRO A 1 469 ? -7.443 -5.614 4.518 1.00 98.81 469 PRO A O 1
ATOM 3590 N N . ALA A 1 470 ? -7.016 -7.745 5.098 1.00 98.75 470 ALA A N 1
ATOM 3591 C CA . ALA A 1 470 ? -7.197 -7.505 6.526 1.00 98.75 470 ALA A CA 1
ATOM 3592 C C . ALA A 1 470 ? -6.108 -6.580 7.077 1.00 98.75 470 ALA A C 1
ATOM 3594 O O . ALA A 1 470 ? -6.394 -5.716 7.905 1.00 98.75 470 ALA A O 1
ATOM 3595 N N . ARG A 1 471 ? -4.870 -6.709 6.577 1.00 98.62 471 ARG A N 1
ATOM 3596 C CA . ARG A 1 471 ? -3.756 -5.821 6.931 1.00 98.62 471 ARG A CA 1
ATOM 3597 C C . ARG A 1 471 ? -4.014 -4.392 6.467 1.00 98.62 471 ARG A C 1
ATOM 3599 O O . ARG A 1 471 ? -3.828 -3.470 7.255 1.00 98.62 471 ARG A O 1
ATOM 3606 N N . ALA A 1 472 ? -4.462 -4.200 5.226 1.00 98.81 472 ALA A N 1
ATOM 3607 C CA . ALA A 1 472 ? -4.785 -2.863 4.725 1.00 98.81 472 ALA A CA 1
ATOM 3608 C C . ALA A 1 472 ? -5.909 -2.208 5.547 1.00 98.81 472 ALA A C 1
ATOM 3610 O O . ALA A 1 472 ? -5.782 -1.056 5.967 1.00 98.81 472 ALA A O 1
ATOM 3611 N N . ALA A 1 473 ? -6.980 -2.959 5.829 1.00 98.88 473 ALA A N 1
ATOM 3612 C CA . ALA A 1 473 ? -8.086 -2.487 6.656 1.00 98.88 473 ALA A CA 1
ATOM 3613 C C . ALA A 1 473 ? -7.633 -2.149 8.090 1.00 98.88 473 ALA A C 1
ATOM 3615 O O . ALA A 1 473 ? -8.022 -1.110 8.622 1.00 98.88 473 ALA A O 1
ATOM 3616 N N . GLU A 1 474 ? -6.767 -2.972 8.694 1.00 98.81 474 GLU A N 1
ATOM 3617 C CA . GLU A 1 474 ? -6.179 -2.718 10.016 1.00 98.81 474 GLU A CA 1
ATOM 3618 C C . GLU A 1 474 ? -5.344 -1.436 10.036 1.00 98.81 474 GLU A C 1
ATOM 3620 O O . GLU A 1 474 ? -5.522 -0.615 10.933 1.00 98.81 474 GLU A O 1
ATOM 3625 N N . MET A 1 475 ? -4.480 -1.228 9.038 1.00 98.81 475 MET A N 1
ATOM 3626 C CA . MET A 1 475 ? -3.669 -0.014 8.917 1.00 98.81 475 MET A CA 1
ATOM 3627 C C . MET A 1 475 ? -4.551 1.235 8.854 1.00 98.81 475 MET A C 1
ATOM 3629 O O . MET A 1 475 ? -4.353 2.171 9.629 1.00 98.81 475 MET A O 1
ATOM 3633 N N . ILE A 1 476 ? -5.558 1.234 7.976 1.00 98.94 476 ILE A N 1
ATOM 3634 C CA . ILE A 1 476 ? -6.473 2.369 7.798 1.00 98.94 476 ILE A CA 1
ATOM 3635 C C . ILE A 1 476 ? -7.275 2.629 9.080 1.00 98.94 476 ILE A C 1
ATOM 3637 O O . ILE A 1 476 ? -7.348 3.774 9.532 1.00 98.94 476 ILE A O 1
ATOM 3641 N N . ALA A 1 477 ? -7.835 1.585 9.701 1.00 98.88 477 ALA A N 1
ATOM 3642 C CA . ALA A 1 477 ? -8.594 1.707 10.944 1.00 98.88 477 ALA A CA 1
ATOM 3643 C C . ALA A 1 477 ? -7.727 2.245 12.093 1.00 98.88 477 ALA A C 1
ATOM 3645 O O . ALA A 1 477 ? -8.109 3.208 12.758 1.00 98.88 477 ALA A O 1
ATOM 3646 N N . SER A 1 478 ? -6.537 1.674 12.299 1.00 98.81 478 SER A N 1
ATOM 3647 C CA . SER A 1 478 ? -5.604 2.092 13.350 1.00 98.81 478 SER A CA 1
ATOM 3648 C C . SER A 1 478 ? -5.143 3.539 13.152 1.00 98.81 478 SER A C 1
ATOM 3650 O O . SER A 1 478 ? -5.190 4.332 14.090 1.00 98.81 478 SER A O 1
ATOM 3652 N N . VAL A 1 479 ? -4.806 3.952 11.927 1.00 98.88 479 VAL A N 1
ATOM 3653 C CA . VAL A 1 479 ? -4.457 5.355 11.658 1.00 98.88 479 VAL A CA 1
ATOM 3654 C C . VAL A 1 479 ? -5.639 6.291 11.908 1.00 98.88 479 VAL A C 1
ATOM 3656 O O . VAL A 1 479 ? -5.467 7.325 12.556 1.00 98.88 479 VAL A O 1
ATOM 3659 N N . ALA A 1 480 ? -6.838 5.945 11.440 1.00 98.81 480 ALA A N 1
ATOM 3660 C CA . ALA A 1 480 ? -8.007 6.804 11.594 1.00 98.81 480 ALA A CA 1
ATOM 3661 C C . ALA A 1 480 ? -8.419 6.988 13.066 1.00 98.81 480 ALA A C 1
ATOM 3663 O O . ALA A 1 480 ? -8.802 8.085 13.489 1.00 98.81 480 ALA A O 1
ATOM 3664 N N . ILE A 1 481 ? -8.339 5.914 13.851 1.00 98.81 481 ILE A N 1
ATOM 3665 C CA . ILE A 1 481 ? -8.766 5.889 15.252 1.00 98.81 481 ILE A CA 1
ATOM 3666 C C . ILE A 1 481 ? -7.657 6.436 16.153 1.00 98.81 481 ILE A C 1
ATOM 3668 O O . ILE A 1 481 ? -7.886 7.374 16.917 1.00 98.81 481 ILE A O 1
ATOM 3672 N N . ASP A 1 482 ? -6.438 5.916 16.024 1.00 98.62 482 ASP A N 1
ATOM 3673 C CA . ASP A 1 482 ? -5.352 6.154 16.975 1.00 98.62 482 ASP A CA 1
ATOM 3674 C C . ASP A 1 482 ? -4.377 7.255 16.521 1.00 98.62 482 ASP A C 1
ATOM 3676 O O . ASP A 1 482 ? -3.641 7.809 17.345 1.00 98.62 482 ASP A O 1
ATOM 3680 N N . GLY A 1 483 ? -4.368 7.608 15.228 1.00 98.56 483 GLY A N 1
ATOM 3681 C CA . GLY A 1 483 ? -3.368 8.502 14.622 1.00 98.56 483 GLY A CA 1
ATOM 3682 C C . GLY A 1 483 ? -1.980 7.875 14.528 1.00 98.56 483 GLY A C 1
ATOM 3683 O O . GLY A 1 483 ? -0.980 8.580 14.410 1.00 98.56 483 GLY A O 1
ATOM 3684 N N . LYS A 1 484 ? -1.904 6.553 14.658 1.00 98.62 484 LYS A N 1
ATOM 3685 C CA . LYS A 1 484 ? -0.672 5.773 14.618 1.00 98.62 484 LYS A CA 1
ATOM 3686 C C . LYS A 1 484 ? -0.979 4.361 14.151 1.00 98.62 484 LYS A C 1
ATOM 3688 O O . LYS A 1 484 ? -2.105 3.889 14.279 1.00 98.62 484 LYS A O 1
ATOM 3693 N N . TRP A 1 485 ? 0.045 3.675 13.682 1.00 98.44 485 TRP A N 1
ATOM 3694 C CA . TRP A 1 485 ? -0.023 2.263 13.341 1.00 98.44 485 TRP A CA 1
ATOM 3695 C C . TRP A 1 485 ? 1.154 1.521 13.971 1.00 98.44 485 TRP A C 1
ATOM 3697 O O . TRP A 1 485 ? 2.232 2.091 14.125 1.00 98.44 485 TRP A O 1
ATOM 3707 N N . THR A 1 486 ? 0.953 0.269 14.371 1.00 98.12 486 THR A N 1
ATOM 3708 C CA . THR A 1 486 ? 2.027 -0.569 14.915 1.00 98.12 486 THR A CA 1
ATOM 3709 C C . THR A 1 486 ? 2.376 -1.628 13.884 1.00 98.12 486 THR A C 1
ATOM 3711 O O . THR A 1 486 ? 1.575 -2.527 13.628 1.00 98.12 486 THR A O 1
ATOM 3714 N N . ALA A 1 487 ? 3.574 -1.523 13.314 1.00 96.12 487 ALA A N 1
ATOM 3715 C CA . ALA A 1 487 ? 4.082 -2.470 12.336 1.00 96.12 487 ALA A CA 1
ATOM 3716 C C . ALA A 1 487 ? 4.259 -3.878 12.940 1.00 96.12 487 ALA A C 1
ATOM 3718 O O . ALA A 1 487 ? 4.381 -4.008 14.163 1.00 96.12 487 ALA A O 1
ATOM 3719 N N . PRO A 1 488 ? 4.320 -4.944 12.114 1.00 94.88 488 PRO A N 1
ATOM 3720 C CA . PRO A 1 488 ? 4.480 -6.322 12.600 1.00 94.88 488 PRO A CA 1
ATOM 3721 C C . PRO A 1 488 ? 5.709 -6.559 13.481 1.00 94.88 488 PRO A C 1
ATOM 3723 O O . PRO A 1 488 ? 5.697 -7.439 14.334 1.00 94.88 488 PRO A O 1
ATOM 3726 N N . ASP A 1 489 ? 6.759 -5.755 13.318 1.00 92.88 489 ASP A N 1
ATOM 3727 C CA . ASP A 1 489 ? 7.967 -5.799 14.146 1.00 92.88 489 ASP A CA 1
ATOM 3728 C C . ASP A 1 489 ? 7.853 -4.997 15.461 1.00 92.88 489 ASP A C 1
ATOM 3730 O O . ASP A 1 489 ? 8.843 -4.801 16.165 1.00 92.88 489 ASP A O 1
ATOM 3734 N N . GLY A 1 490 ? 6.655 -4.511 15.796 1.00 96.25 490 GLY A N 1
ATOM 3735 C CA . GLY A 1 490 ? 6.362 -3.745 17.007 1.00 96.25 490 GLY A CA 1
ATOM 3736 C C . GLY A 1 490 ? 6.714 -2.258 16.920 1.00 96.25 490 GLY A C 1
ATOM 3737 O O . GLY A 1 490 ? 6.453 -1.513 17.869 1.00 96.25 490 GLY A O 1
ATOM 3738 N N . LYS A 1 491 ? 7.283 -1.783 15.803 1.00 97.31 491 LYS A N 1
ATOM 3739 C CA . LYS A 1 491 ? 7.572 -0.358 15.617 1.00 97.31 491 LYS A CA 1
ATOM 3740 C C . LYS A 1 491 ? 6.263 0.431 15.523 1.00 97.31 491 LYS A C 1
ATOM 3742 O O . LYS A 1 491 ? 5.429 0.184 14.659 1.00 97.31 491 LYS A O 1
ATOM 3747 N N . VAL A 1 492 ? 6.119 1.433 16.387 1.00 98.25 492 VAL A N 1
ATOM 3748 C CA . VAL A 1 492 ? 5.020 2.402 16.309 1.00 98.25 492 VAL A CA 1
ATOM 3749 C C . VAL A 1 492 ? 5.371 3.491 15.299 1.00 98.25 492 VAL A C 1
ATOM 3751 O O . VAL A 1 492 ? 6.420 4.131 15.416 1.00 98.25 492 VAL A O 1
ATOM 3754 N N . ILE A 1 493 ? 4.477 3.692 14.338 1.00 98.50 493 ILE A N 1
ATOM 3755 C CA . ILE A 1 493 ? 4.526 4.707 13.289 1.00 98.50 493 ILE A CA 1
ATOM 3756 C C . ILE A 1 493 ? 3.527 5.806 13.648 1.00 98.50 493 ILE A C 1
ATOM 3758 O O . ILE A 1 493 ? 2.320 5.568 13.686 1.00 98.50 493 ILE A O 1
ATOM 3762 N N . GLU A 1 494 ? 4.024 7.002 13.964 1.00 98.31 494 GLU A N 1
ATOM 3763 C CA . GLU A 1 494 ? 3.186 8.156 14.325 1.00 98.31 494 GLU A CA 1
ATOM 3764 C C . GLU A 1 494 ? 2.717 8.873 13.053 1.00 98.31 494 GLU A C 1
ATOM 3766 O O . GLU A 1 494 ? 3.549 9.262 12.240 1.00 98.31 494 GLU A O 1
ATOM 3771 N N . ILE A 1 495 ? 1.416 9.104 12.871 1.00 98.31 495 ILE A N 1
ATOM 3772 C CA . ILE A 1 495 ? 0.920 9.837 11.699 1.00 98.31 495 ILE A CA 1
ATOM 3773 C C . ILE A 1 495 ? 0.734 11.313 12.055 1.00 98.31 495 ILE A C 1
ATOM 3775 O O . ILE A 1 495 ? 0.007 11.629 13.003 1.00 98.31 495 ILE A O 1
ATOM 3779 N N . PRO A 1 496 ? 1.373 12.242 11.321 1.00 97.38 496 PRO A N 1
ATOM 3780 C CA . PRO A 1 496 ? 1.185 13.665 11.563 1.00 97.38 496 PRO A CA 1
ATOM 3781 C C . PRO A 1 496 ? -0.290 14.085 11.423 1.00 97.38 496 PRO A C 1
ATOM 3783 O O . PRO A 1 496 ? -0.955 13.644 10.484 1.00 97.38 496 PRO A O 1
ATOM 3786 N N . PRO A 1 497 ? -0.820 14.960 12.303 1.00 95.62 497 PRO A N 1
ATOM 3787 C CA . PRO A 1 497 ? -2.244 15.314 12.311 1.00 95.62 497 PRO A CA 1
ATOM 3788 C C . PRO A 1 497 ? -2.787 15.860 10.985 1.00 95.62 497 PRO A C 1
ATOM 3790 O O . PRO A 1 497 ? -3.963 15.680 10.683 1.00 95.62 497 PRO A O 1
ATOM 3793 N N . GLN A 1 498 ? -1.944 16.519 10.189 1.00 94.00 498 GLN A N 1
ATOM 3794 C CA . GLN A 1 498 ? -2.314 17.064 8.882 1.00 94.00 498 GLN A CA 1
ATOM 3795 C C . GLN A 1 498 ? -2.742 15.960 7.908 1.00 94.00 498 GLN A C 1
ATOM 3797 O O . GLN A 1 498 ? -3.699 16.146 7.164 1.00 94.00 498 GLN A O 1
ATOM 3802 N N . ASN A 1 499 ? -2.113 14.786 7.985 1.00 97.19 499 ASN A N 1
ATOM 3803 C CA . ASN A 1 499 ? -2.422 13.640 7.129 1.00 97.19 499 ASN A CA 1
ATOM 3804 C C . ASN A 1 499 ? -3.702 12.907 7.557 1.00 97.19 499 ASN A C 1
ATOM 3806 O O . ASN A 1 499 ? -4.174 12.033 6.836 1.00 97.19 499 ASN A O 1
ATOM 3810 N N . LEU A 1 500 ? -4.271 13.252 8.718 1.00 98.00 500 LEU A N 1
ATOM 3811 C CA . LEU A 1 500 ? -5.530 12.698 9.230 1.00 98.00 500 LEU A CA 1
ATOM 3812 C C . LEU A 1 500 ? -6.748 13.524 8.787 1.00 98.00 500 LEU A C 1
ATOM 3814 O O . LEU A 1 500 ? -7.873 13.266 9.211 1.00 98.00 500 LEU A O 1
ATOM 3818 N N . THR A 1 501 ? -6.532 14.537 7.949 1.00 96.81 501 THR A N 1
ATOM 3819 C CA . THR A 1 501 ? -7.593 15.319 7.314 1.00 96.81 501 THR A CA 1
ATOM 3820 C C . THR A 1 501 ? -7.563 15.037 5.816 1.00 96.81 501 THR A C 1
ATOM 3822 O O . THR A 1 501 ? -6.482 15.124 5.234 1.00 96.81 501 THR A O 1
ATOM 3825 N N . PRO A 1 502 ? -8.700 14.725 5.171 1.00 96.69 502 PRO A N 1
ATOM 3826 C CA . PRO A 1 502 ? -8.711 14.511 3.732 1.00 96.69 502 PRO A CA 1
ATOM 3827 C C . PRO A 1 502 ? -8.311 15.798 3.002 1.00 96.69 502 PRO A C 1
ATOM 3829 O O . PRO A 1 502 ? -8.781 16.901 3.355 1.00 96.69 502 PRO A O 1
ATOM 3832 N N . GLY A 1 503 ? -7.452 15.644 1.994 1.00 92.44 503 GLY A N 1
ATOM 3833 C CA . GLY A 1 503 ? -7.121 16.692 1.035 1.00 92.44 503 GLY A CA 1
ATOM 3834 C C . GLY A 1 503 ? -8.313 17.052 0.143 1.00 92.44 503 GLY A C 1
ATOM 3835 O O . GLY A 1 503 ? -9.469 16.789 0.478 1.00 92.44 503 GLY A O 1
ATOM 3836 N N . VAL A 1 504 ? -8.064 17.775 -0.948 1.00 90.31 504 VAL A N 1
ATOM 3837 C CA . VAL A 1 504 ? -9.152 18.276 -1.806 1.00 90.31 504 VAL A CA 1
ATOM 3838 C C . VAL A 1 504 ? -9.778 17.142 -2.617 1.00 90.31 504 VAL A C 1
ATOM 3840 O O . VAL A 1 504 ? -11.002 17.034 -2.634 1.00 90.31 504 VAL A O 1
ATOM 3843 N N . GLU A 1 505 ? -8.958 16.291 -3.235 1.00 91.50 505 GLU A N 1
ATOM 3844 C CA . GLU A 1 505 ? -9.425 15.141 -4.021 1.00 91.50 505 GLU A CA 1
ATOM 3845 C C . GLU A 1 505 ? -10.046 14.065 -3.116 1.00 91.50 505 GLU A C 1
ATOM 3847 O O . GLU A 1 505 ? -11.137 13.571 -3.394 1.00 91.50 505 GLU A O 1
ATOM 3852 N N . GLU A 1 506 ? -9.463 13.821 -1.937 1.00 95.50 506 GLU A N 1
ATOM 3853 C CA . GLU A 1 506 ? -9.886 12.748 -1.033 1.00 95.50 506 GLU A CA 1
ATOM 3854 C C . GLU A 1 506 ? -11.244 12.991 -0.371 1.00 95.50 506 GLU A C 1
ATOM 3856 O O . GLU A 1 506 ? -11.813 12.072 0.220 1.00 95.50 506 GLU A O 1
ATOM 3861 N N . ARG A 1 507 ? -11.764 14.224 -0.439 1.00 94.75 507 ARG A N 1
ATOM 3862 C CA . ARG A 1 507 ? -13.112 14.585 0.036 1.00 94.75 507 ARG A CA 1
ATOM 3863 C C . ARG A 1 507 ? -14.213 14.150 -0.918 1.00 94.75 507 ARG A C 1
ATOM 3865 O O . ARG A 1 507 ? -15.376 14.117 -0.510 1.00 94.75 507 ARG A O 1
ATOM 3872 N N . THR A 1 508 ? -13.875 13.874 -2.171 1.00 91.31 508 THR A N 1
ATOM 3873 C CA . THR A 1 508 ? -14.853 13.568 -3.210 1.00 91.31 508 THR A CA 1
ATOM 3874 C C . THR A 1 508 ? -15.157 12.077 -3.205 1.00 91.31 508 THR A C 1
ATOM 3876 O O . THR A 1 508 ? -14.257 11.241 -3.218 1.00 91.31 508 THR A O 1
ATOM 3879 N N . TYR A 1 509 ? -16.446 11.732 -3.169 1.00 90.81 509 TYR A N 1
ATOM 3880 C CA . TYR A 1 509 ? -16.887 10.349 -3.298 1.00 90.81 509 TYR A CA 1
ATOM 3881 C C . TYR A 1 509 ? -18.182 10.249 -4.126 1.00 90.81 509 TYR A C 1
ATOM 3883 O O . TYR A 1 509 ? -19.144 10.957 -3.805 1.00 90.81 509 TYR A O 1
ATOM 3891 N N . PRO A 1 510 ? -18.264 9.348 -5.126 1.00 89.50 510 PRO A N 1
ATOM 3892 C CA . PRO A 1 510 ? -17.184 8.469 -5.600 1.00 89.50 510 PRO A CA 1
ATOM 3893 C C . PRO A 1 510 ? -15.993 9.282 -6.141 1.00 89.50 510 PRO A C 1
ATOM 3895 O O . PRO A 1 510 ? -16.215 10.399 -6.615 1.00 89.50 510 PRO A O 1
ATOM 3898 N N . PRO A 1 511 ? -14.750 8.778 -6.017 1.00 90.19 511 PRO A N 1
ATOM 3899 C CA . PRO A 1 511 ? -13.588 9.480 -6.554 1.00 90.19 511 PRO A CA 1
ATOM 3900 C C . PRO A 1 511 ? -13.709 9.584 -8.078 1.00 90.19 511 PRO A C 1
ATOM 3902 O O . PRO A 1 511 ? -14.297 8.706 -8.724 1.00 90.19 511 PRO A O 1
ATOM 3905 N N . VAL A 1 512 ? -13.164 10.657 -8.648 1.00 91.31 512 VAL A N 1
ATOM 3906 C CA . VAL A 1 512 ? -12.907 10.711 -10.091 1.00 91.31 512 VAL A CA 1
ATOM 3907 C C . VAL A 1 512 ? -11.771 9.725 -10.400 1.00 91.31 512 VAL A C 1
ATOM 3909 O O . VAL A 1 512 ? -10.972 9.415 -9.523 1.00 91.31 512 VAL A O 1
ATOM 3912 N N . ASP A 1 513 ? -11.721 9.174 -11.613 1.00 90.88 513 ASP A N 1
ATOM 3913 C CA . ASP A 1 513 ? -10.547 8.395 -12.047 1.00 90.88 513 ASP A CA 1
ATOM 3914 C C . ASP A 1 513 ? -9.276 9.244 -11.892 1.00 90.88 513 ASP A C 1
ATOM 3916 O O . ASP A 1 513 ? -9.348 10.445 -12.164 1.00 90.88 513 ASP A O 1
ATOM 3920 N N . ASP A 1 514 ? -8.161 8.635 -11.472 1.00 91.88 514 ASP A N 1
ATOM 3921 C CA . ASP A 1 514 ? -6.905 9.305 -11.077 1.00 91.88 514 ASP A CA 1
ATOM 3922 C C . ASP A 1 514 ? -6.957 10.019 -9.708 1.00 91.88 514 ASP A C 1
ATOM 3924 O O . ASP A 1 514 ? -5.909 10.266 -9.120 1.00 91.88 514 ASP A O 1
ATOM 3928 N N . ASP A 1 515 ? -8.133 10.291 -9.121 1.00 94.25 515 ASP A N 1
ATOM 3929 C CA . ASP A 1 515 ? -8.207 10.886 -7.779 1.00 94.25 515 ASP A CA 1
ATOM 3930 C C . ASP A 1 515 ? -7.969 9.833 -6.683 1.00 94.25 515 ASP A C 1
ATOM 3932 O O . ASP A 1 515 ? -8.566 8.751 -6.644 1.00 94.25 515 ASP A O 1
ATOM 3936 N N . ARG A 1 516 ? -7.167 10.207 -5.685 1.00 95.44 516 ARG A N 1
ATOM 3937 C CA . ARG A 1 516 ? -6.949 9.382 -4.497 1.00 95.44 516 ARG A CA 1
ATOM 3938 C C . ARG A 1 516 ? -8.171 9.388 -3.573 1.00 95.44 516 ARG A C 1
ATOM 3940 O O . ARG A 1 516 ? -8.748 10.433 -3.278 1.00 95.44 516 ARG A O 1
ATOM 3947 N N . THR A 1 517 ? -8.528 8.231 -3.006 1.00 98.31 517 THR A N 1
ATOM 3948 C CA . THR A 1 517 ? -9.520 8.174 -1.914 1.00 98.31 517 THR A CA 1
ATOM 3949 C C . THR A 1 517 ? -8.901 8.527 -0.563 1.00 98.31 517 THR A C 1
ATOM 3951 O O . THR A 1 517 ? -7.706 8.330 -0.327 1.00 98.31 517 THR A O 1
ATOM 3954 N N . PHE A 1 518 ? -9.725 8.944 0.404 1.00 98.62 518 PHE A N 1
ATOM 3955 C CA . PHE A 1 518 ? -9.220 9.162 1.761 1.00 98.62 518 PHE A CA 1
ATOM 3956 C C . PHE A 1 518 ? -8.664 7.883 2.414 1.00 98.62 518 PHE A C 1
ATOM 3958 O O . PHE A 1 518 ? -7.720 7.953 3.196 1.00 98.62 518 PHE A O 1
ATOM 3965 N N . ALA A 1 519 ? -9.179 6.701 2.057 1.00 98.75 519 ALA A N 1
ATOM 3966 C CA . ALA A 1 519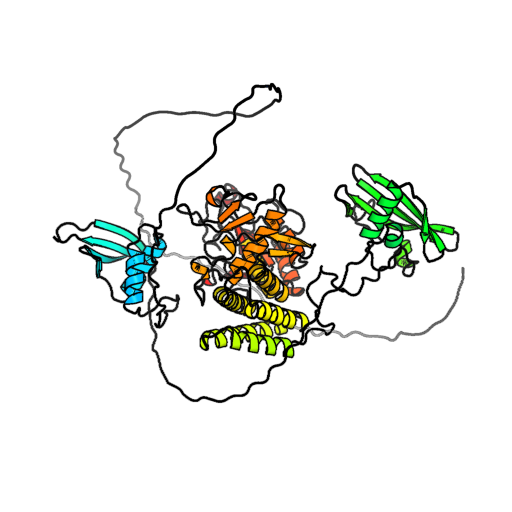 ? -8.616 5.429 2.510 1.00 98.75 519 ALA A CA 1
ATOM 3967 C C . ALA A 1 519 ? -7.173 5.244 2.018 1.00 98.75 519 ALA A C 1
ATOM 3969 O O . ALA A 1 519 ? -6.281 4.935 2.811 1.00 98.75 519 ALA A O 1
ATOM 3970 N N . THR A 1 520 ? -6.938 5.509 0.730 1.00 98.62 520 THR A N 1
ATOM 3971 C CA . THR A 1 520 ? -5.610 5.449 0.113 1.00 98.62 520 THR A CA 1
ATOM 3972 C C . THR A 1 520 ? -4.666 6.493 0.715 1.00 98.62 520 THR A C 1
ATOM 3974 O O . THR A 1 520 ? -3.514 6.173 0.989 1.00 98.62 520 THR A O 1
ATOM 3977 N N . GLN A 1 521 ? -5.134 7.708 1.035 1.00 98.56 521 GLN A N 1
ATOM 3978 C CA . GLN A 1 521 ? -4.318 8.702 1.753 1.00 98.56 521 GLN A CA 1
ATOM 3979 C C . GLN A 1 521 ? -3.843 8.189 3.121 1.00 98.56 521 GLN A C 1
ATOM 3981 O O . GLN A 1 521 ? -2.665 8.346 3.460 1.00 98.56 521 GLN A O 1
ATOM 3986 N N . LEU A 1 522 ? -4.741 7.599 3.920 1.00 98.81 522 LEU A N 1
ATOM 3987 C CA . LEU A 1 522 ? -4.393 7.072 5.244 1.00 98.81 522 LEU A CA 1
ATOM 3988 C C . LEU A 1 522 ? -3.401 5.908 5.136 1.00 98.81 522 LEU A C 1
ATOM 3990 O O . LEU A 1 522 ? -2.420 5.875 5.883 1.00 98.81 522 LEU A O 1
ATOM 3994 N N . LEU A 1 523 ? -3.621 5.000 4.181 1.00 98.81 523 LEU A N 1
ATOM 3995 C CA . LEU A 1 523 ? -2.728 3.871 3.921 1.00 98.81 523 LEU A CA 1
ATOM 3996 C C . LEU A 1 523 ? -1.342 4.341 3.459 1.00 98.81 523 LEU A C 1
ATOM 3998 O O . LEU A 1 523 ? -0.341 3.986 4.080 1.00 98.81 523 LEU A O 1
ATOM 4002 N N . ASN A 1 524 ? -1.281 5.206 2.442 1.00 98.69 524 ASN A N 1
ATOM 4003 C CA . ASN A 1 524 ? -0.026 5.743 1.915 1.00 98.69 524 ASN A CA 1
ATOM 4004 C C . ASN A 1 524 ? 0.732 6.536 2.983 1.00 98.69 524 ASN A C 1
ATOM 4006 O O . ASN A 1 524 ? 1.949 6.415 3.101 1.00 98.69 524 ASN A O 1
ATOM 4010 N N . SER A 1 525 ? 0.023 7.309 3.812 1.00 98.56 525 SER A N 1
ATOM 4011 C CA . SER A 1 525 ? 0.638 8.036 4.926 1.00 98.56 525 SER A CA 1
ATOM 4012 C C . SER A 1 525 ? 1.279 7.094 5.940 1.00 98.56 525 SER A C 1
ATOM 4014 O O . SER A 1 525 ? 2.358 7.412 6.439 1.00 98.56 525 SER A O 1
ATOM 4016 N N . ALA A 1 526 ? 0.642 5.960 6.245 1.00 98.75 526 ALA A N 1
ATOM 4017 C CA . ALA A 1 526 ? 1.199 4.944 7.133 1.00 98.75 526 ALA A CA 1
ATOM 4018 C C . ALA A 1 526 ? 2.444 4.289 6.537 1.00 98.75 526 ALA A C 1
ATOM 4020 O O . ALA A 1 526 ? 3.461 4.190 7.219 1.00 98.75 526 ALA A O 1
ATOM 4021 N N . MET A 1 527 ? 2.362 3.905 5.265 1.00 98.69 527 MET A N 1
ATOM 4022 C CA . MET A 1 527 ? 3.439 3.246 4.536 1.00 98.69 527 MET A CA 1
ATOM 4023 C C . MET A 1 527 ? 4.682 4.144 4.420 1.00 98.69 527 MET A C 1
ATOM 4025 O O . MET A 1 527 ? 5.763 3.863 4.946 1.00 98.69 527 MET A O 1
ATOM 4029 N N . ILE A 1 528 ? 4.513 5.346 3.871 1.00 98.62 528 ILE A N 1
ATOM 4030 C CA . ILE A 1 528 ? 5.634 6.275 3.711 1.00 98.62 528 ILE A CA 1
ATOM 4031 C C . ILE A 1 528 ? 6.272 6.584 5.072 1.00 98.62 528 ILE A C 1
ATOM 4033 O O . ILE A 1 528 ? 7.496 6.524 5.195 1.00 98.62 528 ILE A O 1
ATOM 4037 N N . ASN A 1 529 ? 5.472 6.820 6.119 1.00 98.62 529 ASN A N 1
ATOM 4038 C CA . ASN A 1 529 ? 6.010 7.032 7.462 1.00 98.62 529 ASN A CA 1
ATOM 4039 C C . ASN A 1 529 ? 6.681 5.787 8.074 1.00 98.62 529 ASN A C 1
ATOM 4041 O O . ASN A 1 529 ? 7.617 5.966 8.856 1.00 98.62 529 ASN A O 1
ATOM 4045 N N . ASP A 1 530 ? 6.282 4.555 7.729 1.00 98.38 530 ASP A N 1
ATOM 4046 C CA . ASP A 1 530 ? 7.018 3.344 8.130 1.00 98.38 530 ASP A CA 1
ATOM 4047 C C . ASP A 1 530 ? 8.460 3.411 7.633 1.00 98.38 530 ASP A C 1
ATOM 4049 O O . ASP A 1 530 ? 9.397 3.257 8.418 1.00 98.38 530 ASP A O 1
ATOM 4053 N N . SER A 1 531 ? 8.649 3.723 6.351 1.00 97.19 531 SER A N 1
ATOM 4054 C CA . SER A 1 531 ? 9.986 3.847 5.770 1.00 97.19 531 SER A CA 1
ATOM 4055 C C . SER A 1 531 ? 10.772 5.046 6.333 1.00 97.19 531 SER A C 1
ATOM 4057 O O . SER A 1 531 ? 11.927 4.900 6.747 1.00 97.19 531 SER A O 1
ATOM 4059 N N . THR A 1 532 ? 10.162 6.232 6.433 1.00 98.06 532 THR A N 1
ATOM 4060 C CA . THR A 1 532 ? 10.886 7.467 6.778 1.00 98.06 532 THR A CA 1
ATOM 4061 C C . THR A 1 532 ? 11.213 7.575 8.267 1.00 98.06 532 THR A C 1
ATOM 4063 O O . THR A 1 532 ? 12.280 8.080 8.628 1.00 98.06 532 THR A O 1
ATOM 4066 N N . GLN A 1 533 ? 10.368 7.045 9.159 1.00 98.12 533 GLN A N 1
ATOM 4067 C CA . GLN A 1 533 ? 10.610 7.080 10.611 1.00 98.12 533 GLN A CA 1
ATOM 4068 C C . GLN A 1 533 ? 11.620 6.026 11.089 1.00 98.12 533 GLN A C 1
ATOM 4070 O O . GLN A 1 533 ? 11.983 5.993 12.274 1.00 98.12 533 GLN A O 1
ATOM 4075 N N . ARG A 1 534 ? 12.080 5.160 10.180 1.00 96.38 534 ARG A N 1
ATOM 4076 C CA . ARG A 1 534 ? 13.191 4.222 10.396 1.00 96.38 534 ARG A CA 1
ATOM 4077 C C . ARG A 1 534 ? 14.548 4.812 10.009 1.00 96.38 534 ARG A C 1
ATOM 4079 O O . ARG A 1 534 ? 15.574 4.240 10.372 1.00 96.38 534 ARG A O 1
ATOM 4086 N N . ARG A 1 535 ? 14.572 5.956 9.315 1.00 95.00 535 ARG A N 1
ATOM 4087 C CA . ARG A 1 535 ? 15.804 6.694 9.005 1.00 95.00 535 ARG A CA 1
ATOM 4088 C C . ARG A 1 535 ? 16.420 7.296 10.275 1.00 95.00 535 ARG A C 1
ATOM 4090 O O . ARG A 1 535 ? 15.782 7.388 11.324 1.00 95.00 535 ARG A O 1
ATOM 4097 N N . MET A 1 536 ? 17.685 7.708 10.176 1.00 92.81 536 MET A N 1
ATOM 4098 C CA . MET A 1 536 ? 18.436 8.341 11.264 1.00 92.81 536 MET A CA 1
ATOM 4099 C C . MET A 1 536 ? 18.986 9.702 10.801 1.00 92.81 536 MET A C 1
ATOM 4101 O O . MET A 1 536 ? 19.949 9.719 10.033 1.00 92.81 536 MET A O 1
ATOM 4105 N N . PRO A 1 537 ? 18.421 10.838 11.263 1.00 94.75 537 PRO A N 1
ATOM 4106 C CA . PRO A 1 537 ? 17.290 10.950 12.193 1.00 94.75 537 PRO A CA 1
ATOM 4107 C C . PRO A 1 537 ? 15.955 10.511 11.558 1.00 94.75 537 PRO A C 1
ATOM 4109 O O . PRO A 1 537 ? 15.841 10.563 10.334 1.00 94.75 537 PRO A O 1
ATOM 4112 N N . PRO A 1 538 ? 14.936 10.139 12.360 1.00 97.06 538 PRO A N 1
ATOM 4113 C CA . PRO A 1 538 ? 13.598 9.863 11.841 1.00 97.06 538 PRO A CA 1
ATOM 4114 C C . PRO A 1 538 ? 12.990 11.089 11.154 1.00 97.06 538 PRO A C 1
ATOM 4116 O O . PRO A 1 538 ? 12.953 12.176 11.741 1.00 97.06 538 PRO A O 1
ATOM 4119 N N . GLU A 1 539 ? 12.474 10.887 9.945 1.00 98.19 539 GLU A N 1
ATOM 4120 C CA . GLU A 1 539 ? 11.714 11.879 9.182 1.00 98.19 539 GLU A CA 1
ATOM 4121 C C . GLU A 1 539 ? 10.225 11.497 9.175 1.00 98.19 539 GLU A C 1
ATOM 4123 O O . GLU A 1 539 ? 9.872 10.316 9.171 1.00 98.19 539 GLU A O 1
ATOM 4128 N N . TYR A 1 540 ? 9.348 12.497 9.150 1.00 98.25 540 TYR A N 1
ATOM 4129 C CA . TYR A 1 540 ? 7.897 12.342 9.130 1.00 98.25 540 TYR A CA 1
ATOM 4130 C C . TYR A 1 540 ? 7.370 12.882 7.810 1.00 98.25 540 TYR A C 1
ATOM 4132 O O . TYR A 1 540 ? 7.647 14.028 7.449 1.00 98.25 540 TYR A O 1
ATOM 4140 N N . TYR A 1 541 ? 6.609 12.056 7.106 1.00 98.38 541 TYR A N 1
ATOM 4141 C CA . TYR A 1 541 ? 5.916 12.466 5.897 1.00 98.38 541 TYR A CA 1
ATOM 4142 C C . TYR A 1 541 ? 4.647 13.231 6.249 1.00 98.38 541 TYR A C 1
ATOM 4144 O O . TYR A 1 541 ? 3.802 12.727 6.994 1.00 98.38 541 TYR A O 1
ATOM 4152 N N . VAL A 1 542 ? 4.532 14.440 5.698 1.00 97.00 542 VAL A N 1
ATOM 4153 C CA . VAL A 1 542 ? 3.377 15.325 5.855 1.00 97.00 542 VAL A CA 1
ATOM 4154 C C . VAL A 1 542 ? 2.843 15.785 4.507 1.00 97.00 542 VAL A C 1
ATOM 4156 O O . VAL A 1 542 ? 3.608 16.029 3.574 1.00 97.00 542 VAL A O 1
ATOM 4159 N N . GLN A 1 543 ? 1.529 15.969 4.442 1.00 92.19 543 GLN A N 1
ATOM 4160 C CA . GLN A 1 543 ? 0.838 16.608 3.328 1.00 92.19 543 GLN A CA 1
ATOM 4161 C C . GLN A 1 543 ? 0.417 18.015 3.744 1.00 92.19 543 GLN A C 1
ATOM 4163 O O . GLN A 1 543 ? -0.288 18.217 4.736 1.00 92.19 543 GLN A O 1
ATOM 4168 N N . GLY A 1 544 ? 0.915 19.003 3.012 1.00 86.50 544 GLY A N 1
ATOM 4169 C CA . GLY A 1 544 ? 0.662 20.417 3.232 1.00 86.50 544 GLY A CA 1
ATOM 4170 C C . GLY A 1 544 ? 0.060 21.089 2.005 1.00 86.50 544 GLY A C 1
ATOM 4171 O O . GLY A 1 544 ? -0.294 20.457 1.015 1.00 86.50 544 GLY A O 1
ATOM 4172 N N . ARG A 1 545 ? -0.057 22.416 2.076 1.00 85.44 545 ARG A N 1
ATOM 4173 C CA . ARG A 1 545 ? -0.480 23.220 0.930 1.00 85.44 545 ARG A CA 1
ATOM 4174 C C . ARG A 1 545 ? 0.681 23.324 -0.073 1.00 85.44 545 ARG A C 1
ATOM 4176 O O . ARG A 1 545 ? 1.776 23.693 0.356 1.00 85.44 545 ARG A O 1
ATOM 4183 N N . PRO A 1 546 ? 0.440 23.106 -1.377 1.00 86.25 546 PRO A N 1
ATOM 4184 C CA . PRO A 1 546 ? 1.362 23.501 -2.434 1.00 86.25 546 PRO A CA 1
ATOM 4185 C C . PRO A 1 546 ? 1.829 24.952 -2.282 1.00 86.25 546 PRO A C 1
ATOM 4187 O O . PRO A 1 546 ? 1.036 25.855 -2.003 1.00 86.25 546 PRO A O 1
ATOM 4190 N N . THR A 1 547 ? 3.122 25.181 -2.472 1.00 84.38 547 THR A N 1
ATOM 4191 C CA . THR A 1 547 ? 3.766 26.499 -2.389 1.00 84.38 547 THR A CA 1
ATOM 4192 C C . THR A 1 547 ? 4.057 27.116 -3.758 1.00 84.38 547 THR A C 1
ATOM 4194 O O . THR A 1 547 ? 4.428 28.287 -3.823 1.00 84.38 547 THR A O 1
ATOM 4197 N N . GLY A 1 548 ? 3.843 26.374 -4.848 1.00 83.44 548 GLY A N 1
ATOM 4198 C CA . GLY A 1 548 ? 4.021 26.856 -6.215 1.00 83.44 548 GLY A CA 1
ATOM 4199 C C . GLY A 1 548 ? 3.706 25.796 -7.270 1.00 83.44 548 GLY A C 1
ATOM 4200 O O . GLY A 1 548 ? 3.272 24.692 -6.946 1.00 83.44 548 GLY A O 1
ATOM 4201 N N . ASP A 1 549 ? 3.936 26.141 -8.535 1.00 80.94 549 ASP A N 1
ATOM 4202 C CA . ASP A 1 549 ? 3.720 25.231 -9.661 1.00 80.94 549 ASP A CA 1
ATOM 4203 C C . ASP A 1 549 ? 4.647 24.007 -9.569 1.00 80.94 549 ASP A C 1
ATOM 4205 O O . ASP A 1 549 ? 5.857 24.140 -9.378 1.00 80.94 549 ASP A O 1
ATOM 4209 N N . GLY A 1 550 ? 4.071 22.811 -9.711 1.00 79.81 550 GLY A N 1
ATOM 4210 C CA . GLY A 1 550 ? 4.791 21.534 -9.621 1.00 79.81 550 GLY A CA 1
ATOM 4211 C C . GLY A 1 550 ? 5.082 21.052 -8.196 1.00 79.81 550 GLY A C 1
ATOM 4212 O O . GLY A 1 550 ? 5.647 19.977 -8.027 1.00 79.81 550 GLY A O 1
ATOM 4213 N N . ASP A 1 551 ? 4.690 21.813 -7.174 1.00 86.56 551 ASP A N 1
ATOM 4214 C CA . ASP A 1 551 ? 4.771 21.386 -5.782 1.00 86.56 551 ASP A CA 1
ATOM 4215 C C . ASP A 1 551 ? 3.493 20.646 -5.370 1.00 86.56 551 ASP A C 1
ATOM 4217 O O . ASP A 1 551 ? 2.412 21.227 -5.352 1.00 86.56 551 ASP A O 1
ATOM 4221 N N . THR A 1 552 ? 3.614 19.378 -4.984 1.00 89.56 552 THR A N 1
ATOM 4222 C CA . THR A 1 552 ? 2.481 18.557 -4.523 1.00 89.56 552 THR A CA 1
ATOM 4223 C C . THR A 1 552 ? 2.042 18.897 -3.094 1.00 89.56 552 THR A C 1
ATOM 4225 O O . THR A 1 552 ? 1.023 18.415 -2.612 1.00 89.56 552 THR A O 1
ATOM 4228 N N . GLY A 1 553 ? 2.803 19.740 -2.385 1.00 92.00 553 GLY A N 1
ATOM 4229 C CA . GLY A 1 553 ? 2.585 20.039 -0.969 1.00 92.00 553 GLY A CA 1
ATOM 4230 C C . GLY A 1 553 ? 3.127 18.961 -0.025 1.00 92.00 553 GLY A C 1
ATOM 4231 O O . GLY A 1 553 ? 3.059 19.120 1.194 1.00 92.00 553 GLY A O 1
ATOM 4232 N N . GLU A 1 554 ? 3.709 17.885 -0.553 1.00 95.25 554 GLU A N 1
ATOM 4233 C CA . GLU A 1 554 ? 4.261 16.789 0.239 1.00 95.25 554 GLU A CA 1
ATOM 4234 C C . GLU A 1 554 ? 5.666 17.102 0.747 1.00 95.25 554 GLU A C 1
ATOM 4236 O O . GLU A 1 554 ? 6.519 17.629 0.021 1.00 95.25 554 GLU A O 1
ATOM 4241 N N . ARG A 1 555 ? 5.922 16.784 2.017 1.00 97.00 555 ARG A N 1
ATOM 4242 C CA . ARG A 1 555 ? 7.178 17.119 2.688 1.00 97.00 555 ARG A CA 1
ATOM 4243 C C . ARG A 1 555 ? 7.662 16.007 3.596 1.00 97.00 555 ARG A C 1
ATOM 4245 O O . ARG A 1 555 ? 6.872 15.264 4.172 1.00 97.00 555 ARG A O 1
ATOM 4252 N N . LEU A 1 556 ? 8.974 15.978 3.794 1.00 97.81 556 LEU A N 1
ATOM 4253 C CA . LEU A 1 556 ? 9.629 15.265 4.881 1.00 97.81 556 LEU A CA 1
ATOM 4254 C C . LEU A 1 556 ? 10.147 16.275 5.903 1.00 97.81 556 LEU A C 1
ATOM 4256 O O . LEU A 1 556 ? 10.930 17.169 5.568 1.00 97.81 556 LEU A O 1
ATOM 4260 N N . ILE A 1 557 ? 9.691 16.126 7.144 1.00 97.31 557 ILE A N 1
ATOM 4261 C CA . ILE A 1 557 ? 10.038 16.996 8.270 1.00 97.31 557 ILE A CA 1
ATOM 4262 C C . ILE A 1 557 ? 10.686 16.200 9.404 1.00 97.31 557 ILE A C 1
ATOM 4264 O O . ILE A 1 557 ? 10.411 15.018 9.597 1.00 97.31 557 ILE A O 1
ATOM 4268 N N . TYR A 1 558 ? 11.503 16.856 10.218 1.00 97.19 558 TYR A N 1
ATOM 4269 C CA . TYR A 1 558 ? 11.920 16.326 11.513 1.00 97.19 558 TYR A CA 1
ATOM 4270 C C . TYR A 1 558 ? 10.882 16.638 12.593 1.00 97.19 558 TYR A C 1
ATOM 4272 O O . TYR A 1 558 ? 10.066 17.555 12.475 1.00 97.19 558 TYR A O 1
ATOM 4280 N N . LYS A 1 559 ? 10.927 15.887 13.699 1.00 92.88 559 LYS A N 1
ATOM 4281 C CA . LYS A 1 559 ? 9.998 16.077 14.820 1.00 92.88 559 LYS A CA 1
ATOM 4282 C C . LYS A 1 559 ? 10.030 17.527 15.324 1.00 92.88 559 LYS A C 1
ATOM 4284 O O . LYS A 1 559 ? 11.082 18.032 15.707 1.00 92.88 559 LYS A O 1
ATOM 4289 N N . GLY A 1 560 ? 8.860 18.164 15.361 1.00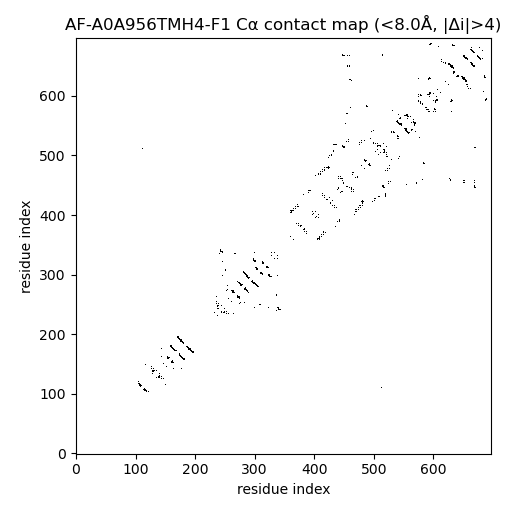 89.94 560 GLY A N 1
ATOM 4290 C CA . GLY A 1 560 ? 8.680 19.542 15.831 1.00 89.94 560 GLY A CA 1
ATOM 4291 C C . GLY A 1 560 ? 8.857 20.626 14.764 1.00 89.94 560 GLY A C 1
ATOM 4292 O O . GLY A 1 560 ? 8.587 21.786 15.066 1.00 89.94 560 GLY A O 1
ATOM 4293 N N . GLN A 1 561 ? 9.268 20.269 13.544 1.00 93.44 561 GLN A N 1
ATOM 4294 C CA . GLN A 1 561 ? 9.283 21.201 12.419 1.00 93.44 561 GLN A CA 1
ATOM 4295 C C . GLN A 1 561 ? 7.882 21.415 11.852 1.00 93.44 561 GLN A C 1
ATOM 4297 O O . GLN A 1 561 ? 6.987 20.576 11.997 1.00 93.44 561 GLN A O 1
ATOM 4302 N N . LYS A 1 562 ? 7.703 22.553 11.187 1.00 90.38 562 LYS A N 1
ATOM 4303 C CA . LYS A 1 562 ? 6.490 22.832 10.416 1.00 90.38 562 LYS A CA 1
ATOM 4304 C C . LYS A 1 562 ? 6.619 22.292 8.986 1.00 90.38 562 LYS A C 1
ATOM 4306 O O . LYS A 1 562 ? 7.743 22.183 8.498 1.00 90.38 562 LYS A O 1
ATOM 4311 N N . PRO A 1 563 ? 5.510 21.989 8.285 1.00 89.00 563 PRO A N 1
ATOM 4312 C CA . PRO A 1 563 ? 5.558 21.505 6.903 1.00 89.00 563 PRO A CA 1
ATOM 4313 C C . PRO A 1 563 ? 6.388 22.391 5.964 1.00 89.00 563 PRO A C 1
ATOM 4315 O O . PRO A 1 563 ? 7.189 21.877 5.191 1.00 89.00 563 PRO A O 1
ATOM 4318 N N . GLU A 1 564 ? 6.276 23.717 6.078 1.00 88.25 564 GLU A N 1
ATOM 4319 C CA . GLU A 1 564 ? 7.029 24.681 5.263 1.00 88.25 564 GLU A CA 1
ATOM 4320 C C . GLU A 1 564 ? 8.554 24.657 5.484 1.00 88.25 564 GLU A C 1
ATOM 4322 O O . GLU A 1 564 ? 9.301 25.202 4.675 1.00 88.25 564 GLU A O 1
ATOM 4327 N N . GLU A 1 565 ? 9.022 24.030 6.565 1.00 90.31 565 GLU A N 1
ATOM 4328 C CA . GLU A 1 565 ? 10.445 23.849 6.879 1.00 90.31 565 GLU A CA 1
ATOM 4329 C C . GLU A 1 565 ? 10.995 22.520 6.333 1.00 90.31 565 GLU A C 1
ATOM 4331 O O . GLU A 1 565 ? 12.207 22.294 6.363 1.00 90.31 565 GLU A O 1
ATOM 4336 N N . GLY A 1 566 ? 10.112 21.631 5.869 1.00 92.81 566 GLY A N 1
ATOM 4337 C CA . GLY A 1 566 ? 10.466 20.328 5.327 1.00 92.81 566 GLY A CA 1
ATOM 4338 C C . GLY A 1 566 ? 11.025 20.400 3.914 1.00 92.81 566 GLY A C 1
ATOM 4339 O O . GLY A 1 566 ? 10.750 21.325 3.149 1.00 92.81 566 GLY A O 1
ATOM 4340 N N . ARG A 1 567 ? 11.778 19.368 3.539 1.00 94.62 567 ARG A N 1
ATOM 4341 C CA . ARG A 1 567 ? 12.163 19.152 2.137 1.00 94.62 567 ARG A CA 1
ATOM 4342 C C . ARG A 1 567 ? 11.014 18.501 1.374 1.00 94.62 567 ARG A C 1
ATOM 4344 O O . ARG A 1 567 ? 10.199 17.816 1.990 1.00 94.62 567 ARG A O 1
ATOM 4351 N N . ALA A 1 568 ? 10.970 18.682 0.057 1.00 94.31 568 ALA A N 1
ATOM 4352 C CA . ALA A 1 568 ? 10.019 17.979 -0.799 1.00 94.31 568 ALA A CA 1
ATOM 4353 C C . ALA A 1 568 ? 10.146 16.454 -0.636 1.00 94.31 568 ALA A C 1
ATOM 4355 O O . ALA A 1 568 ? 11.232 15.928 -0.359 1.00 94.31 568 ALA A O 1
ATOM 4356 N N . PHE A 1 569 ? 9.016 15.762 -0.755 1.00 95.00 569 PHE A N 1
ATOM 4357 C CA . PHE A 1 569 ? 8.998 14.312 -0.859 1.00 95.00 569 PHE A CA 1
ATOM 4358 C C . PHE A 1 569 ? 9.108 13.903 -2.332 1.00 95.00 569 PHE A C 1
ATOM 4360 O O . PHE A 1 569 ? 8.208 14.171 -3.126 1.00 95.00 569 PHE A O 1
ATOM 4367 N N . ASP A 1 570 ? 10.212 13.240 -2.669 1.00 91.88 570 ASP A N 1
ATOM 4368 C CA . ASP A 1 570 ? 10.555 12.841 -4.042 1.00 91.88 570 ASP A CA 1
ATOM 4369 C C . ASP A 1 570 ? 10.137 11.388 -4.358 1.00 91.88 570 ASP A C 1
ATOM 4371 O O . ASP A 1 570 ? 10.641 10.780 -5.300 1.00 91.88 570 ASP A O 1
ATOM 4375 N N . GLY A 1 571 ? 9.254 10.803 -3.541 1.00 93.94 571 GLY A N 1
ATOM 4376 C CA . GLY A 1 571 ? 8.865 9.395 -3.621 1.00 93.94 571 GLY A CA 1
ATOM 4377 C C . GLY A 1 571 ? 9.736 8.451 -2.783 1.00 93.94 571 GLY A C 1
ATOM 4378 O O . GLY A 1 571 ? 10.681 8.854 -2.097 1.00 93.94 571 GLY A O 1
ATOM 4379 N N . GLN A 1 572 ? 9.376 7.167 -2.809 1.00 94.81 572 GLN A N 1
ATOM 4380 C CA . GLN A 1 572 ? 10.143 6.087 -2.181 1.00 94.81 572 GLN A CA 1
ATOM 4381 C C . GLN A 1 572 ? 11.125 5.488 -3.182 1.00 94.81 572 GLN A C 1
ATOM 4383 O O . GLN A 1 572 ? 10.843 5.398 -4.375 1.00 94.81 572 GLN A O 1
ATOM 4388 N N . THR A 1 573 ? 12.267 5.020 -2.694 1.00 94.56 573 THR A N 1
ATOM 4389 C CA . THR A 1 573 ? 13.160 4.191 -3.509 1.00 94.56 573 THR A CA 1
ATOM 4390 C C . THR A 1 573 ? 12.655 2.744 -3.554 1.00 94.56 573 THR A C 1
ATOM 4392 O O . THR A 1 573 ? 11.964 2.276 -2.649 1.00 94.56 573 THR A O 1
ATOM 4395 N N . ALA A 1 574 ? 13.025 1.993 -4.590 1.00 95.19 574 ALA A N 1
ATOM 4396 C CA . ALA A 1 574 ? 12.649 0.583 -4.702 1.00 95.19 574 ALA A CA 1
ATOM 4397 C C . ALA A 1 574 ? 13.185 -0.300 -3.551 1.00 95.19 574 ALA A C 1
ATOM 4399 O O . ALA A 1 574 ? 12.438 -1.166 -3.093 1.00 95.19 574 ALA A O 1
ATOM 4400 N N . PRO A 1 575 ? 14.401 -0.077 -3.005 1.00 94.94 575 PRO A N 1
ATOM 4401 C CA . PRO A 1 575 ? 14.854 -0.769 -1.797 1.00 94.94 575 PRO A CA 1
ATOM 4402 C C . PRO A 1 575 ? 14.000 -0.468 -0.560 1.00 94.94 575 PRO A C 1
ATOM 4404 O O . PRO A 1 575 ? 13.695 -1.376 0.211 1.00 94.94 575 PRO A O 1
ATOM 4407 N N . GLU A 1 576 ? 13.580 0.787 -0.369 1.00 95.75 576 GLU A N 1
ATOM 4408 C CA . GLU A 1 576 ? 12.684 1.152 0.736 1.00 95.75 576 GLU A CA 1
ATOM 4409 C C . GLU A 1 576 ? 11.339 0.443 0.610 1.00 95.75 576 GLU A C 1
ATOM 4411 O O . GLU A 1 576 ? 10.865 -0.131 1.593 1.00 95.75 576 GLU A O 1
ATOM 4416 N N . LEU A 1 577 ? 10.778 0.422 -0.602 1.00 96.88 577 LEU A N 1
ATOM 4417 C CA . LEU A 1 577 ? 9.511 -0.237 -0.895 1.00 96.88 577 LEU A CA 1
ATOM 4418 C C . LEU A 1 577 ? 9.598 -1.765 -0.747 1.00 96.88 577 LEU A C 1
ATOM 4420 O O . LEU A 1 577 ? 8.663 -2.388 -0.255 1.00 96.88 577 LEU A O 1
ATOM 4424 N N . ALA A 1 578 ? 10.720 -2.385 -1.125 1.00 96.81 578 ALA A N 1
ATOM 4425 C CA . ALA A 1 578 ? 10.927 -3.826 -0.970 1.00 96.81 578 ALA A CA 1
ATOM 4426 C C . ALA A 1 578 ? 11.013 -4.240 0.505 1.00 96.81 578 ALA A C 1
ATOM 4428 O O . ALA A 1 578 ? 10.375 -5.208 0.928 1.00 96.81 578 ALA A O 1
ATOM 4429 N N . GLU A 1 579 ? 11.770 -3.490 1.306 1.00 96.12 579 GLU A N 1
ATOM 4430 C CA . GLU A 1 579 ? 11.869 -3.725 2.744 1.00 96.12 579 GLU A CA 1
ATOM 4431 C C . GLU A 1 579 ? 10.540 -3.456 3.458 1.00 96.12 579 GLU A C 1
ATOM 4433 O O . GLU A 1 579 ? 10.180 -4.155 4.406 1.00 96.12 579 GLU A O 1
ATOM 4438 N N . GLU A 1 580 ? 9.789 -2.463 2.993 1.00 96.94 580 GLU A N 1
ATOM 4439 C CA . GLU A 1 580 ? 8.436 -2.198 3.458 1.00 96.94 580 GLU A CA 1
ATOM 4440 C C . GLU A 1 580 ? 7.463 -3.334 3.113 1.00 96.94 580 GLU A C 1
ATOM 4442 O O . GLU A 1 580 ? 6.813 -3.864 4.013 1.00 96.94 580 GLU A O 1
ATOM 4447 N N . ALA A 1 581 ? 7.413 -3.785 1.856 1.00 97.38 581 ALA A N 1
ATOM 4448 C CA . ALA A 1 581 ? 6.563 -4.897 1.429 1.00 97.38 581 ALA A CA 1
ATOM 4449 C C . ALA A 1 581 ? 6.843 -6.168 2.246 1.00 97.38 581 ALA A C 1
ATOM 4451 O O . ALA A 1 581 ? 5.922 -6.855 2.696 1.00 97.38 581 ALA A O 1
ATOM 4452 N N . LYS A 1 582 ? 8.120 -6.443 2.526 1.00 96.44 582 LYS A N 1
ATOM 4453 C CA . LYS A 1 582 ? 8.527 -7.537 3.408 1.00 96.44 582 LYS A CA 1
ATOM 4454 C C . LYS A 1 582 ? 8.015 -7.368 4.834 1.00 96.44 582 LYS A C 1
ATOM 4456 O O . LYS A 1 582 ? 7.525 -8.333 5.412 1.00 96.44 582 LYS A O 1
ATOM 4461 N N . ARG A 1 583 ? 8.126 -6.173 5.419 1.00 95.44 583 ARG A N 1
ATOM 4462 C CA . ARG A 1 583 ? 7.650 -5.920 6.789 1.00 95.44 583 ARG A CA 1
ATOM 4463 C C . ARG A 1 583 ? 6.133 -6.000 6.899 1.00 95.44 583 ARG A C 1
ATOM 4465 O O . ARG A 1 583 ? 5.652 -6.598 7.851 1.00 95.44 583 ARG A O 1
ATOM 4472 N N . ILE A 1 584 ? 5.401 -5.396 5.964 1.00 95.62 584 ILE A N 1
ATOM 4473 C CA . ILE A 1 584 ? 3.937 -5.279 6.021 1.00 95.62 584 ILE A CA 1
ATOM 4474 C C . ILE A 1 584 ? 3.267 -6.609 5.664 1.00 95.62 584 ILE A C 1
ATOM 4476 O O . ILE A 1 584 ? 2.379 -7.067 6.385 1.00 95.62 584 ILE A O 1
ATOM 4480 N N . ASN A 1 585 ? 3.712 -7.231 4.570 1.00 94.25 585 ASN A N 1
ATOM 4481 C CA . ASN A 1 585 ? 3.035 -8.365 3.938 1.00 94.25 585 ASN A CA 1
ATOM 4482 C C . ASN A 1 585 ? 3.814 -9.683 4.031 1.00 94.25 585 ASN A C 1
ATOM 4484 O O . ASN A 1 585 ? 3.308 -10.717 3.603 1.00 94.25 585 ASN A O 1
ATOM 4488 N N . GLY A 1 586 ? 5.058 -9.668 4.519 1.00 95.06 586 GLY A N 1
ATOM 4489 C CA . GLY A 1 586 ? 5.957 -10.821 4.404 1.00 95.06 586 GLY A CA 1
ATOM 4490 C C . GLY A 1 586 ? 6.453 -11.063 2.975 1.00 95.06 586 GLY A C 1
ATOM 4491 O O . GLY A 1 586 ? 7.032 -12.114 2.697 1.00 95.06 586 GLY A O 1
ATOM 4492 N N . ASP A 1 587 ? 6.226 -10.114 2.061 1.00 94.00 587 ASP A N 1
ATOM 4493 C CA . ASP A 1 587 ? 6.572 -10.265 0.654 1.00 94.00 587 ASP A CA 1
ATOM 4494 C C . ASP A 1 587 ? 8.089 -10.346 0.453 1.00 94.00 587 ASP A C 1
ATOM 4496 O O . ASP A 1 587 ? 8.875 -9.600 1.034 1.00 94.00 587 ASP A O 1
ATOM 4500 N N . GLN A 1 588 ? 8.509 -11.242 -0.432 1.00 91.44 588 GLN A N 1
ATOM 4501 C CA . GLN A 1 588 ? 9.879 -11.307 -0.925 1.00 91.44 588 GLN A CA 1
ATOM 4502 C C . GLN A 1 588 ? 9.841 -11.207 -2.439 1.00 91.44 588 GLN A C 1
ATOM 4504 O O . GLN A 1 588 ? 8.969 -11.806 -3.070 1.00 91.44 588 GLN A O 1
ATOM 4509 N N . ASN A 1 589 ? 10.807 -10.496 -3.023 1.00 91.81 589 ASN A N 1
ATOM 4510 C CA . ASN A 1 589 ? 10.979 -10.432 -4.474 1.00 91.81 589 ASN A CA 1
ATOM 4511 C C . ASN A 1 589 ? 9.751 -9.860 -5.217 1.00 91.81 589 ASN A C 1
ATOM 4513 O O . ASN A 1 589 ? 9.484 -10.237 -6.355 1.00 91.81 589 ASN A O 1
ATOM 4517 N N . ALA A 1 590 ? 8.984 -8.974 -4.570 1.00 95.56 590 ALA A N 1
ATOM 4518 C CA . ALA A 1 590 ? 7.788 -8.364 -5.155 1.00 95.56 590 ALA A CA 1
ATOM 4519 C C . ALA A 1 590 ? 8.094 -7.136 -6.028 1.00 95.56 590 ALA A C 1
ATOM 4521 O O . ALA A 1 590 ? 7.241 -6.742 -6.820 1.00 95.56 590 ALA A O 1
ATOM 4522 N N . ILE A 1 591 ? 9.285 -6.543 -5.875 1.00 97.81 591 ILE A N 1
ATOM 4523 C CA . ILE A 1 591 ? 9.710 -5.328 -6.580 1.00 97.81 591 ILE A CA 1
ATOM 4524 C C . ILE A 1 591 ? 10.718 -5.696 -7.668 1.00 97.81 591 ILE A C 1
ATOM 4526 O O . ILE A 1 591 ? 11.725 -6.341 -7.374 1.00 97.81 591 ILE A O 1
ATOM 4530 N N . LEU A 1 592 ? 10.456 -5.295 -8.909 1.00 97.31 592 LEU A N 1
ATOM 4531 C CA . LEU A 1 592 ? 11.293 -5.551 -10.081 1.00 97.31 592 LEU A CA 1
ATOM 4532 C C . LEU A 1 592 ? 11.905 -4.239 -10.575 1.00 97.31 592 LEU A C 1
ATOM 4534 O O . LEU A 1 592 ? 11.218 -3.223 -10.663 1.00 97.31 592 LEU A O 1
ATOM 4538 N N . GLN A 1 593 ? 13.190 -4.267 -10.918 1.00 95.56 593 GLN A N 1
ATOM 4539 C CA . GLN A 1 593 ? 13.947 -3.062 -11.257 1.00 95.56 593 GLN A CA 1
ATOM 4540 C C . GLN A 1 593 ? 15.158 -3.380 -12.154 1.00 95.56 593 GLN A C 1
ATOM 4542 O O . GLN A 1 593 ? 15.670 -4.505 -12.171 1.00 95.56 593 GLN A O 1
ATOM 4547 N N . ASP A 1 594 ? 15.649 -2.363 -12.865 1.00 93.31 594 ASP A N 1
ATOM 4548 C CA . ASP A 1 594 ? 16.933 -2.386 -13.569 1.00 93.31 594 ASP A CA 1
ATOM 4549 C C . ASP A 1 594 ? 18.154 -2.574 -12.628 1.00 93.31 594 ASP A C 1
ATOM 4551 O O . ASP A 1 594 ? 18.272 -1.874 -11.620 1.00 93.31 594 ASP A O 1
ATOM 4555 N N . PRO A 1 595 ? 19.104 -3.478 -12.946 1.00 89.94 595 PRO A N 1
ATOM 4556 C CA . PRO A 1 595 ? 20.307 -3.702 -12.135 1.00 89.94 595 PRO A CA 1
ATOM 4557 C C . PRO A 1 595 ? 21.229 -2.483 -11.924 1.00 89.94 595 PRO A C 1
ATOM 4559 O O . PRO A 1 595 ? 21.982 -2.494 -10.950 1.00 89.94 595 PRO A O 1
ATOM 4562 N N . ASP A 1 596 ? 21.205 -1.483 -12.805 1.00 87.00 596 ASP A N 1
ATOM 4563 C CA . ASP A 1 596 ? 22.067 -0.293 -12.785 1.00 87.00 596 ASP A CA 1
ATOM 4564 C C . ASP A 1 596 ? 21.537 0.814 -11.861 1.00 87.00 596 ASP A C 1
ATOM 4566 O O . ASP A 1 596 ? 22.248 1.770 -11.543 1.00 87.00 596 ASP A O 1
ATOM 4570 N N . ILE A 1 597 ? 20.298 0.679 -11.390 1.00 84.06 597 ILE A N 1
ATOM 4571 C CA . ILE A 1 597 ? 19.731 1.537 -10.351 1.00 84.06 597 ILE A CA 1
ATOM 4572 C C . ILE A 1 597 ? 20.068 0.914 -8.987 1.00 84.06 597 ILE A C 1
ATOM 4574 O O . ILE A 1 597 ? 20.080 -0.314 -8.845 1.00 84.06 597 ILE A O 1
ATOM 4578 N N . ASP A 1 598 ? 20.355 1.749 -7.980 1.00 77.19 598 ASP A N 1
ATOM 4579 C CA . ASP A 1 598 ? 20.707 1.276 -6.635 1.00 77.19 598 ASP A CA 1
ATOM 4580 C C . ASP A 1 598 ? 19.681 0.252 -6.136 1.00 77.19 598 ASP A C 1
ATOM 4582 O O . ASP A 1 598 ? 18.470 0.484 -6.152 1.00 77.19 598 ASP A O 1
ATOM 4586 N N . SER A 1 599 ? 20.176 -0.921 -5.764 1.00 73.38 599 SER A N 1
ATOM 4587 C CA . SER A 1 599 ? 19.354 -2.084 -5.459 1.00 73.38 599 SER A CA 1
ATOM 4588 C C . SER A 1 599 ? 19.807 -2.667 -4.134 1.00 73.38 599 SER A C 1
ATOM 4590 O O . SER A 1 599 ? 20.857 -3.309 -4.033 1.00 73.38 599 SER A O 1
ATOM 4592 N N . GLY A 1 600 ? 18.989 -2.423 -3.116 1.00 82.06 600 GLY A N 1
ATOM 4593 C CA . GLY A 1 600 ? 19.081 -3.088 -1.830 1.00 82.06 600 GLY A CA 1
ATOM 4594 C C . GLY A 1 600 ? 18.612 -4.536 -1.910 1.00 82.06 600 GLY A C 1
ATOM 4595 O O . GLY A 1 600 ? 18.283 -5.068 -2.976 1.00 82.06 600 GLY A O 1
ATOM 4596 N N . ASP A 1 601 ? 18.599 -5.179 -0.751 1.00 84.50 601 ASP A N 1
ATOM 4597 C CA . ASP A 1 601 ? 18.096 -6.538 -0.616 1.00 84.50 601 ASP A CA 1
ATOM 4598 C C . ASP A 1 601 ? 16.592 -6.605 -0.969 1.00 84.50 601 ASP A C 1
ATOM 4600 O O . ASP A 1 601 ? 15.880 -5.603 -0.956 1.00 84.50 601 ASP A O 1
ATOM 4604 N N . ASN A 1 602 ? 16.099 -7.799 -1.313 1.00 90.00 602 ASN A N 1
ATOM 4605 C CA . ASN A 1 602 ? 14.686 -8.081 -1.635 1.00 90.00 602 ASN A CA 1
ATOM 4606 C C . ASN A 1 602 ? 14.111 -7.407 -2.903 1.00 90.00 602 ASN A C 1
ATOM 4608 O O . ASN A 1 602 ? 12.918 -7.561 -3.179 1.00 90.00 602 ASN A O 1
ATOM 4612 N N . VAL A 1 603 ? 14.951 -6.757 -3.717 1.00 95.12 603 VAL A N 1
ATOM 4613 C CA . VAL A 1 603 ? 14.614 -6.292 -5.074 1.00 95.12 603 VAL A CA 1
ATOM 4614 C C . VAL A 1 603 ? 15.054 -7.321 -6.124 1.00 95.12 603 VAL A C 1
ATOM 4616 O O . VAL A 1 603 ? 16.195 -7.792 -6.122 1.00 95.12 603 VAL A O 1
ATOM 4619 N N . VAL A 1 604 ? 14.168 -7.651 -7.065 1.00 95.31 604 VAL A N 1
ATOM 4620 C CA . VAL A 1 604 ? 14.471 -8.513 -8.215 1.00 95.31 604 VAL A CA 1
ATOM 4621 C C . VAL A 1 604 ? 15.119 -7.690 -9.318 1.00 95.31 604 VAL A C 1
ATOM 4623 O O . VAL A 1 604 ? 14.497 -6.817 -9.923 1.00 95.31 604 VAL A O 1
ATOM 4626 N N . ARG A 1 605 ? 16.378 -8.007 -9.620 1.00 95.19 605 ARG A N 1
ATOM 4627 C CA . ARG A 1 605 ? 17.132 -7.363 -10.698 1.00 95.19 605 ARG A CA 1
ATOM 4628 C C . ARG A 1 605 ? 16.799 -7.996 -12.043 1.00 95.19 605 ARG A C 1
ATOM 4630 O O . ARG A 1 605 ? 17.056 -9.180 -12.257 1.00 95.19 605 ARG A O 1
ATOM 4637 N N . ILE A 1 606 ? 16.292 -7.188 -12.964 1.00 96.44 606 ILE A N 1
ATOM 4638 C CA . ILE A 1 606 ? 15.908 -7.614 -14.308 1.00 96.44 606 ILE A CA 1
ATOM 4639 C C . ILE A 1 606 ? 17.056 -7.326 -15.280 1.00 96.44 606 ILE A C 1
ATOM 4641 O O . ILE A 1 606 ? 17.188 -6.244 -15.861 1.00 96.44 606 ILE A O 1
ATOM 4645 N N . THR A 1 607 ? 17.947 -8.308 -15.439 1.00 94.88 607 THR A N 1
ATOM 4646 C CA . THR A 1 607 ? 19.132 -8.146 -16.297 1.00 94.88 607 THR A CA 1
ATOM 4647 C C . THR A 1 607 ? 18.822 -8.395 -17.769 1.00 94.88 607 THR A C 1
ATOM 4649 O O . THR A 1 607 ? 19.385 -7.718 -18.629 1.00 94.88 607 THR A O 1
ATOM 4652 N N . SER A 1 608 ? 17.865 -9.282 -18.045 1.00 96.44 608 SER A N 1
ATOM 4653 C CA . SER A 1 608 ? 17.465 -9.715 -19.383 1.00 96.44 608 SER A CA 1
ATOM 4654 C C . SER A 1 608 ? 15.944 -9.817 -19.528 1.00 96.44 608 SER A C 1
ATOM 4656 O O . SER A 1 608 ? 15.211 -9.886 -18.537 1.00 96.44 608 SER A O 1
ATOM 4658 N N . ARG A 1 609 ? 15.472 -9.862 -20.777 1.00 96.69 609 ARG A N 1
ATOM 4659 C CA . ARG A 1 609 ? 14.068 -10.123 -21.114 1.00 96.69 609 ARG A CA 1
ATOM 4660 C C . ARG A 1 609 ? 13.614 -11.471 -20.550 1.00 96.69 609 ARG A C 1
ATOM 4662 O O . ARG A 1 609 ? 12.502 -11.589 -20.048 1.00 96.69 609 ARG A O 1
ATOM 4669 N N . GLU A 1 610 ? 14.483 -12.477 -20.602 1.00 97.56 610 GLU A N 1
ATOM 4670 C CA . GLU A 1 610 ? 14.234 -13.821 -20.078 1.00 97.56 610 GLU A CA 1
ATOM 4671 C C . GLU A 1 610 ? 14.110 -13.843 -18.548 1.00 97.56 610 GLU A C 1
ATOM 4673 O O . GLU A 1 610 ? 13.398 -14.688 -18.005 1.00 97.56 610 GLU A O 1
ATOM 4678 N N . ASP A 1 611 ? 14.789 -12.936 -17.837 1.00 96.94 611 ASP A N 1
ATOM 4679 C CA . ASP A 1 611 ? 14.598 -12.781 -16.391 1.00 96.94 611 ASP A CA 1
ATOM 4680 C C . ASP A 1 611 ? 13.235 -12.176 -16.072 1.00 96.94 611 ASP A C 1
ATOM 4682 O O . ASP A 1 611 ? 12.578 -12.645 -15.143 1.00 96.94 611 ASP A O 1
ATOM 4686 N N . LEU A 1 612 ? 12.795 -11.183 -16.856 1.00 98.31 612 LEU A N 1
ATOM 4687 C CA . LEU A 1 612 ? 11.461 -10.604 -16.711 1.00 98.31 612 LEU A CA 1
ATOM 4688 C C . LEU A 1 612 ? 10.375 -11.649 -16.977 1.00 98.31 612 LEU A C 1
ATOM 4690 O O . LEU A 1 612 ? 9.504 -11.831 -16.133 1.00 98.31 612 LEU A O 1
ATOM 4694 N N . ASP A 1 613 ? 10.466 -12.372 -18.098 1.00 98.38 613 ASP A N 1
ATOM 4695 C CA . ASP A 1 613 ? 9.560 -13.478 -18.445 1.00 98.38 613 ASP A CA 1
ATOM 4696 C C . ASP A 1 613 ? 9.422 -14.459 -17.273 1.00 98.38 613 ASP A C 1
ATOM 4698 O O . ASP A 1 613 ? 8.331 -14.700 -16.756 1.00 98.38 613 ASP A O 1
ATOM 4702 N N . ARG A 1 614 ? 10.563 -14.948 -16.769 1.00 98.00 614 ARG A N 1
ATOM 4703 C CA . ARG A 1 614 ? 10.605 -15.905 -15.660 1.00 98.00 614 ARG A CA 1
ATOM 4704 C C . ARG A 1 614 ? 9.983 -15.338 -14.387 1.00 98.00 614 ARG A C 1
ATOM 4706 O O . ARG A 1 614 ? 9.186 -16.031 -13.762 1.00 98.00 614 ARG A O 1
ATOM 4713 N N . ALA A 1 615 ? 10.314 -14.101 -14.016 1.00 97.62 615 ALA A N 1
ATOM 4714 C CA . ALA A 1 615 ? 9.776 -13.463 -12.818 1.00 97.62 615 ALA A CA 1
ATOM 4715 C C . ALA A 1 615 ? 8.246 -13.315 -12.890 1.00 97.62 615 ALA A C 1
ATOM 4717 O O . ALA A 1 615 ? 7.550 -13.669 -11.936 1.00 97.62 615 ALA A O 1
ATOM 4718 N N . LEU A 1 616 ? 7.712 -12.864 -14.031 1.00 98.44 616 LEU A N 1
ATOM 4719 C CA . LEU A 1 616 ? 6.269 -12.724 -14.239 1.00 98.44 616 LEU A CA 1
ATOM 4720 C C . LEU A 1 616 ? 5.564 -14.090 -14.285 1.00 98.44 616 LEU A C 1
ATOM 4722 O O . LEU A 1 616 ? 4.516 -14.271 -13.658 1.00 98.44 616 LEU A O 1
ATOM 4726 N N . ALA A 1 617 ? 6.141 -15.072 -14.984 1.00 97.88 617 ALA A N 1
ATOM 4727 C CA . ALA A 1 617 ? 5.602 -16.427 -15.074 1.00 97.88 617 ALA A CA 1
ATOM 4728 C C . ALA A 1 617 ? 5.557 -17.116 -13.703 1.00 97.88 617 ALA A C 1
ATOM 4730 O O . ALA A 1 617 ? 4.532 -17.703 -13.339 1.00 97.88 617 ALA A O 1
ATOM 4731 N N . ASP A 1 618 ? 6.633 -17.012 -12.920 1.00 97.31 618 ASP A N 1
ATOM 4732 C CA . ASP A 1 618 ? 6.707 -17.568 -11.571 1.00 97.31 618 ASP A CA 1
ATOM 4733 C C . ASP A 1 618 ? 5.725 -16.865 -10.631 1.00 97.31 618 ASP A C 1
ATOM 4735 O O . ASP A 1 618 ? 5.034 -17.533 -9.856 1.00 97.31 618 ASP A O 1
ATOM 4739 N N . ALA A 1 619 ? 5.595 -15.538 -10.717 1.00 96.94 619 ALA A N 1
ATOM 4740 C CA . ALA A 1 619 ? 4.631 -14.809 -9.906 1.00 96.94 619 ALA A CA 1
ATOM 4741 C C . ALA A 1 619 ? 3.189 -15.221 -10.222 1.00 96.94 619 ALA A C 1
ATOM 4743 O O . ALA A 1 619 ? 2.433 -15.533 -9.302 1.00 96.94 619 ALA A O 1
ATOM 4744 N N . LYS A 1 620 ? 2.809 -15.322 -11.501 1.00 96.31 620 LYS A N 1
ATOM 4745 C CA . LYS A 1 620 ? 1.472 -15.797 -11.887 1.00 96.31 620 LYS A CA 1
ATOM 4746 C C . LYS A 1 620 ? 1.220 -17.228 -11.423 1.00 96.31 620 LYS A C 1
ATOM 4748 O O . LYS A 1 620 ? 0.195 -17.506 -10.804 1.00 96.31 620 LYS A O 1
ATOM 4753 N N . LYS A 1 621 ? 2.159 -18.136 -11.692 1.00 95.81 621 LYS A N 1
ATOM 4754 C CA . LYS A 1 621 ? 2.036 -19.559 -11.349 1.00 95.81 621 LYS A CA 1
ATOM 4755 C C . LYS A 1 621 ? 1.849 -19.782 -9.850 1.00 95.81 621 LYS A C 1
ATOM 4757 O O . LYS A 1 621 ? 1.081 -20.657 -9.461 1.00 95.81 621 LYS A O 1
ATOM 4762 N N . ASN A 1 622 ? 2.549 -19.007 -9.027 1.00 94.62 622 ASN A N 1
ATOM 4763 C CA . ASN A 1 622 ? 2.506 -19.137 -7.573 1.00 94.62 622 ASN A CA 1
ATOM 4764 C C . ASN A 1 622 ? 1.415 -18.268 -6.928 1.00 94.62 622 ASN A C 1
ATOM 4766 O O . ASN A 1 622 ? 1.376 -18.161 -5.707 1.00 94.62 622 ASN A O 1
ATOM 4770 N N . GLY A 1 623 ? 0.549 -17.635 -7.731 1.00 93.06 623 GLY A N 1
ATOM 4771 C CA . GLY A 1 623 ? -0.497 -16.750 -7.230 1.00 93.06 623 GLY A CA 1
ATOM 4772 C C . GLY A 1 623 ? 0.071 -15.562 -6.460 1.00 93.06 623 GLY A C 1
ATOM 4773 O O . GLY A 1 623 ? -0.532 -15.155 -5.480 1.00 93.06 623 GLY A O 1
ATOM 4774 N N . ASN A 1 624 ? 1.234 -15.045 -6.869 1.00 95.50 624 ASN A N 1
ATOM 4775 C CA . ASN A 1 624 ? 2.005 -13.969 -6.237 1.00 95.50 624 ASN A CA 1
ATOM 4776 C C . ASN A 1 624 ? 1.825 -12.596 -6.903 1.00 95.50 624 ASN A C 1
ATOM 4778 O O . ASN A 1 624 ? 2.545 -11.663 -6.554 1.00 95.50 624 ASN A O 1
ATOM 4782 N N . MET A 1 625 ? 0.884 -12.452 -7.837 1.00 96.69 625 MET A N 1
ATOM 4783 C CA . MET A 1 625 ? 0.505 -11.155 -8.412 1.00 96.69 625 MET A CA 1
ATOM 4784 C C . MET A 1 625 ? -0.299 -10.301 -7.402 1.00 96.69 625 MET A C 1
ATOM 4786 O O . MET A 1 625 ? -0.902 -10.872 -6.481 1.00 96.69 625 MET A O 1
ATOM 4790 N N . PRO A 1 626 ? -0.317 -8.959 -7.548 1.00 98.38 626 PRO A N 1
ATOM 4791 C CA . PRO A 1 626 ? 0.400 -8.159 -8.553 1.00 98.38 626 PRO A CA 1
ATOM 4792 C C . PRO A 1 626 ? 1.867 -7.895 -8.188 1.00 98.38 626 PRO A C 1
ATOM 4794 O O . PRO A 1 626 ? 2.155 -7.595 -7.036 1.00 98.38 626 PRO A O 1
ATOM 4797 N N . LEU A 1 627 ? 2.801 -7.977 -9.137 1.00 98.56 627 LEU A N 1
ATOM 4798 C CA . LEU A 1 627 ? 4.190 -7.527 -8.918 1.00 98.56 627 LEU A CA 1
ATOM 4799 C C . LEU A 1 627 ? 4.299 -6.006 -9.063 1.00 98.56 627 LEU A C 1
ATOM 4801 O O . LEU A 1 627 ? 3.527 -5.423 -9.810 1.00 98.56 627 LEU A O 1
ATOM 4805 N N . ILE A 1 628 ? 5.270 -5.370 -8.411 1.00 98.62 628 ILE A N 1
ATOM 4806 C CA . ILE A 1 628 ? 5.516 -3.927 -8.534 1.00 98.62 628 ILE A CA 1
ATOM 4807 C C . ILE A 1 628 ? 6.785 -3.722 -9.358 1.00 98.62 628 ILE A C 1
ATOM 4809 O O . ILE A 1 628 ? 7.800 -4.371 -9.111 1.00 98.62 628 ILE A O 1
ATOM 4813 N N . VAL A 1 629 ? 6.745 -2.830 -10.341 1.00 98.19 629 VAL A N 1
ATOM 4814 C CA . VAL A 1 629 ? 7.848 -2.609 -11.280 1.00 98.19 629 VAL A CA 1
ATOM 4815 C C . VAL A 1 629 ? 8.253 -1.143 -11.270 1.00 98.19 629 VAL A C 1
ATOM 4817 O O . VAL A 1 629 ? 7.406 -0.266 -11.409 1.00 98.19 629 VAL A O 1
ATOM 4820 N N . PHE A 1 630 ? 9.553 -0.889 -11.134 1.00 96.62 630 PHE A N 1
ATOM 4821 C CA . PHE A 1 630 ? 10.140 0.437 -11.295 1.00 96.62 630 PHE A CA 1
ATOM 4822 C C . PHE A 1 630 ? 10.474 0.689 -12.769 1.00 96.62 630 PHE A C 1
ATOM 4824 O O . PHE A 1 630 ? 11.200 -0.100 -13.380 1.00 96.62 630 PHE A O 1
ATOM 4831 N N . VAL A 1 631 ? 9.938 1.767 -13.338 1.00 95.81 631 VAL A N 1
ATOM 4832 C CA . VAL A 1 631 ? 9.993 2.061 -14.781 1.00 95.81 631 VAL A CA 1
ATOM 4833 C C . VAL A 1 631 ? 10.474 3.486 -15.069 1.00 95.81 631 VAL A C 1
ATOM 4835 O O . VAL A 1 631 ? 10.284 4.392 -14.257 1.00 95.81 631 VAL A O 1
ATOM 4838 N N . ASP A 1 632 ? 11.082 3.690 -16.241 1.00 93.88 632 ASP A N 1
ATOM 4839 C CA . ASP A 1 632 ? 11.418 4.998 -16.819 1.00 93.88 632 ASP A CA 1
ATOM 4840 C C . ASP A 1 632 ? 10.196 5.561 -17.568 1.00 93.88 632 ASP A C 1
ATOM 4842 O O . ASP A 1 632 ? 9.792 5.051 -18.613 1.00 93.88 632 ASP A O 1
ATOM 4846 N N . THR A 1 633 ? 9.609 6.645 -17.060 1.00 93.12 633 THR A N 1
ATOM 4847 C CA . THR A 1 633 ? 8.437 7.309 -17.657 1.00 93.12 633 THR A CA 1
ATOM 4848 C C . THR A 1 633 ? 8.768 8.061 -18.946 1.00 93.12 633 THR A C 1
ATOM 4850 O O . THR A 1 633 ? 7.867 8.497 -19.657 1.00 93.12 633 THR A O 1
ATOM 4853 N N . ALA A 1 634 ? 10.051 8.173 -19.304 1.00 90.75 634 ALA A N 1
ATOM 4854 C CA . ALA A 1 634 ? 10.467 8.619 -20.630 1.00 90.75 634 ALA A CA 1
ATOM 4855 C C . ALA A 1 634 ? 10.337 7.518 -21.702 1.00 90.75 634 ALA A C 1
ATOM 4857 O O . ALA A 1 634 ? 10.733 7.733 -22.848 1.00 90.75 634 ALA A O 1
ATOM 4858 N N . ASP A 1 635 ? 9.846 6.325 -21.361 1.00 93.25 635 ASP A N 1
ATOM 4859 C CA . ASP A 1 635 ? 9.509 5.311 -22.354 1.00 93.25 635 ASP A CA 1
ATOM 4860 C C . ASP A 1 635 ? 8.233 5.698 -23.139 1.00 93.25 635 ASP A C 1
ATOM 4862 O O . ASP A 1 635 ? 7.258 6.153 -22.536 1.00 93.25 635 ASP A O 1
ATOM 4866 N N . PRO A 1 636 ? 8.178 5.486 -24.468 1.00 93.12 636 PRO A N 1
ATOM 4867 C CA . PRO A 1 636 ? 6.976 5.638 -25.288 1.00 93.12 636 PRO A CA 1
ATOM 4868 C C . PRO A 1 636 ? 5.693 5.013 -24.729 1.00 93.12 636 PRO A C 1
ATOM 4870 O O . PRO A 1 636 ? 4.615 5.566 -24.954 1.00 93.12 636 PRO A O 1
ATOM 4873 N N . ILE A 1 637 ? 5.759 3.903 -23.981 1.00 94.25 637 ILE A N 1
ATOM 4874 C CA . ILE A 1 637 ? 4.540 3.333 -23.377 1.00 94.25 637 ILE A CA 1
ATOM 4875 C C . ILE A 1 637 ? 3.928 4.245 -22.301 1.00 94.25 637 ILE A C 1
ATOM 4877 O O . ILE A 1 637 ? 2.731 4.131 -22.026 1.00 94.25 637 ILE A O 1
ATOM 4881 N N . PHE A 1 638 ? 4.710 5.185 -21.763 1.00 92.44 638 PHE A N 1
ATOM 4882 C CA . PHE A 1 638 ? 4.315 6.232 -20.815 1.00 92.44 638 PHE A CA 1
ATOM 4883 C C . PHE A 1 638 ? 4.260 7.635 -21.448 1.00 92.44 638 PHE A C 1
ATOM 4885 O O . PHE A 1 638 ? 4.106 8.622 -20.740 1.00 92.44 638 PHE A O 1
ATOM 4892 N N . GLY A 1 639 ? 4.353 7.738 -22.779 1.00 88.50 639 GLY A N 1
ATOM 4893 C CA . GLY A 1 639 ? 4.245 9.003 -23.516 1.00 88.50 639 GLY A CA 1
ATOM 4894 C C . GLY A 1 639 ? 5.576 9.623 -23.947 1.00 88.50 639 GLY A C 1
ATOM 4895 O O . GLY A 1 639 ? 5.564 10.513 -24.785 1.00 88.50 639 GLY A O 1
ATOM 4896 N N . GLY A 1 640 ? 6.723 9.138 -23.459 1.00 82.25 640 GLY A N 1
ATOM 4897 C CA . GLY A 1 640 ? 8.044 9.482 -24.011 1.00 82.25 640 GLY A CA 1
ATOM 4898 C C . GLY A 1 640 ? 8.645 10.838 -23.609 1.00 82.25 640 GLY A C 1
ATOM 4899 O O . GLY A 1 640 ? 9.840 11.045 -23.808 1.00 82.25 640 GLY A O 1
ATOM 4900 N N . ASP A 1 641 ? 7.866 11.734 -22.998 1.00 72.06 641 ASP A N 1
ATOM 4901 C CA . ASP A 1 641 ? 8.254 13.142 -22.803 1.00 72.06 641 ASP A CA 1
ATOM 4902 C C . ASP A 1 641 ? 8.685 13.499 -21.365 1.00 72.06 641 ASP A C 1
ATOM 4904 O O . ASP A 1 641 ? 8.897 14.670 -21.038 1.00 72.06 641 ASP A O 1
ATOM 4908 N N . SER A 1 642 ? 8.852 12.512 -20.479 1.00 71.19 642 SER A N 1
ATOM 4909 C CA . SER A 1 642 ? 9.238 12.781 -19.090 1.00 71.19 642 SER A CA 1
ATOM 4910 C C . SER A 1 642 ? 10.719 13.164 -18.969 1.00 71.19 642 SER A C 1
ATOM 4912 O O . SER A 1 642 ? 11.622 12.322 -18.976 1.00 71.19 642 SER A O 1
ATOM 4914 N N . THR A 1 643 ? 10.991 14.464 -18.837 1.00 56.84 643 THR A N 1
ATOM 4915 C CA . THR A 1 643 ? 12.313 14.994 -18.478 1.00 56.84 643 THR A CA 1
ATOM 4916 C C . THR A 1 643 ? 12.250 15.636 -17.092 1.00 56.84 643 THR A C 1
ATOM 4918 O O . THR A 1 643 ? 11.601 16.665 -16.932 1.00 56.84 643 THR A O 1
ATOM 4921 N N . GLY A 1 644 ? 12.924 15.073 -16.082 1.00 58.12 644 GLY A N 1
ATOM 4922 C CA . GLY A 1 644 ? 12.998 15.698 -14.754 1.00 58.12 644 GLY A CA 1
ATOM 4923 C C . GLY A 1 644 ? 13.039 14.720 -13.574 1.00 58.12 644 GLY A C 1
ATOM 4924 O O . GLY A 1 644 ? 13.258 13.527 -13.778 1.00 58.12 644 GLY A O 1
ATOM 4925 N N . PRO A 1 645 ? 12.846 15.209 -12.333 1.00 52.41 645 PRO A N 1
ATOM 4926 C CA . PRO A 1 645 ? 12.823 14.380 -11.120 1.00 52.41 645 PRO A CA 1
ATOM 4927 C C . PRO A 1 645 ? 11.691 13.334 -11.109 1.00 52.41 645 PRO A C 1
ATOM 4929 O O . PRO A 1 645 ? 11.834 12.307 -10.460 1.00 52.41 645 PRO A O 1
ATOM 4932 N N . ASN A 1 646 ? 10.643 13.521 -11.921 1.00 66.12 646 ASN A N 1
ATOM 4933 C CA . ASN A 1 646 ? 9.514 12.588 -12.084 1.00 66.12 646 ASN A CA 1
ATOM 4934 C C . ASN A 1 646 ? 9.753 11.534 -13.184 1.00 66.12 646 ASN A C 1
ATOM 4936 O O . ASN A 1 646 ? 8.818 10.951 -13.735 1.00 66.12 646 ASN A O 1
ATOM 4940 N N . ARG A 1 647 ? 11.019 11.312 -13.555 1.00 83.69 647 ARG A N 1
ATOM 4941 C CA . ARG A 1 647 ? 11.395 10.359 -14.605 1.00 83.69 647 ARG A CA 1
ATOM 4942 C C . ARG A 1 647 ? 11.105 8.908 -14.226 1.00 83.69 647 ARG A C 1
ATOM 4944 O O . ARG A 1 647 ? 10.991 8.071 -15.110 1.00 83.69 647 ARG A O 1
ATOM 4951 N N . TYR A 1 648 ? 10.992 8.594 -12.943 1.00 91.69 648 TYR A N 1
ATOM 4952 C CA . TYR A 1 648 ? 10.712 7.232 -12.514 1.00 91.69 648 TYR A CA 1
ATOM 4953 C C . TYR A 1 648 ? 9.348 7.101 -11.878 1.00 91.69 648 TYR A C 1
ATOM 4955 O O . TYR A 1 648 ? 8.846 8.030 -11.249 1.00 91.69 648 TYR A O 1
ATOM 4963 N N . HIS A 1 649 ? 8.778 5.915 -12.040 1.00 95.38 649 HIS A N 1
ATOM 4964 C CA . HIS A 1 649 ? 7.458 5.582 -11.541 1.00 95.38 649 HIS A CA 1
ATOM 4965 C C . HIS A 1 649 ? 7.403 4.123 -11.105 1.00 95.38 649 HIS A C 1
ATOM 4967 O O . HIS A 1 649 ? 8.205 3.301 -11.555 1.00 95.38 649 HIS A O 1
ATOM 4973 N N . PHE A 1 650 ? 6.460 3.815 -10.220 1.00 97.38 650 PHE A N 1
ATOM 4974 C CA . PHE A 1 650 ? 6.110 2.443 -9.875 1.00 97.38 650 PHE A CA 1
ATOM 4975 C C . PHE A 1 650 ? 4.768 2.114 -10.499 1.00 97.38 650 PHE A C 1
ATOM 4977 O O . PHE A 1 650 ? 3.855 2.927 -10.431 1.00 97.38 650 PHE A O 1
ATOM 4984 N N . VAL A 1 651 ? 4.679 0.927 -11.091 1.00 98.19 651 VAL A N 1
ATOM 4985 C CA . VAL A 1 651 ? 3.448 0.377 -11.662 1.00 98.19 651 VAL A CA 1
ATOM 4986 C C . VAL A 1 651 ? 3.209 -1.036 -11.150 1.00 98.19 651 VAL A C 1
ATOM 4988 O O . VAL A 1 651 ? 4.159 -1.756 -10.822 1.00 98.19 651 VAL A O 1
ATOM 4991 N N . SER A 1 652 ? 1.950 -1.465 -11.140 1.00 98.62 652 SER A N 1
ATOM 4992 C CA . SER A 1 652 ? 1.560 -2.823 -10.759 1.00 98.62 652 SER A CA 1
ATOM 4993 C C . SER A 1 652 ? 1.381 -3.699 -11.993 1.00 98.62 652 SER A C 1
ATOM 4995 O O . SER A 1 652 ? 0.653 -3.357 -12.919 1.00 98.62 652 SER A O 1
ATOM 4997 N N . ILE A 1 653 ? 1.981 -4.883 -12.006 1.00 98.69 653 ILE A N 1
ATOM 4998 C CA . ILE A 1 653 ? 1.729 -5.922 -13.004 1.00 98.69 653 ILE A CA 1
ATOM 4999 C C . ILE A 1 653 ? 0.714 -6.898 -12.435 1.00 98.69 653 ILE A C 1
ATOM 5001 O O . ILE A 1 653 ? 1.036 -7.711 -11.567 1.00 98.69 653 ILE A O 1
ATOM 5005 N N . THR A 1 654 ? -0.518 -6.808 -12.926 1.00 98.12 654 THR A N 1
ATOM 5006 C CA . THR A 1 654 ? -1.673 -7.529 -12.378 1.00 98.12 654 THR A CA 1
ATOM 5007 C C . THR A 1 654 ? -1.907 -8.876 -13.048 1.00 98.12 654 THR A C 1
ATOM 5009 O O . THR A 1 654 ? -2.470 -9.777 -12.425 1.00 98.12 654 THR A O 1
ATOM 5012 N N . ASP A 1 655 ? -1.448 -9.054 -14.289 1.00 98.31 655 ASP A N 1
ATOM 5013 C CA . ASP A 1 655 ? -1.500 -10.339 -14.984 1.00 98.31 655 ASP A CA 1
ATOM 5014 C C . ASP A 1 655 ? -0.398 -10.470 -16.050 1.00 98.31 655 ASP A C 1
ATOM 5016 O O . ASP A 1 655 ? 0.162 -9.483 -16.531 1.00 98.31 655 ASP A O 1
ATOM 5020 N N . TYR A 1 656 ? -0.102 -11.710 -16.435 1.00 98.62 656 TYR A N 1
ATOM 5021 C CA . TYR A 1 656 ? 0.869 -12.048 -17.471 1.00 98.62 656 TYR A CA 1
ATOM 5022 C C . TYR A 1 656 ? 0.429 -13.269 -18.285 1.00 98.62 656 TYR A C 1
ATOM 5024 O O . TYR A 1 656 ? 0.117 -14.316 -17.722 1.00 98.62 656 TYR A O 1
ATOM 5032 N N . ASP A 1 657 ? 0.424 -13.186 -19.609 1.00 98.38 657 ASP A N 1
ATOM 5033 C CA . ASP A 1 657 ? 0.207 -14.344 -20.475 1.00 98.38 657 ASP A CA 1
ATOM 5034 C C . ASP A 1 657 ? 1.535 -14.820 -21.093 1.00 98.38 657 ASP A C 1
ATOM 5036 O O . ASP A 1 657 ? 2.015 -14.202 -22.046 1.00 98.38 657 ASP A O 1
ATOM 5040 N N . PRO A 1 658 ? 2.122 -15.938 -20.616 1.00 96.88 658 PRO A N 1
ATOM 5041 C CA . PRO A 1 658 ? 3.387 -16.446 -21.145 1.00 96.88 658 PRO A CA 1
ATOM 5042 C C . PRO A 1 658 ? 3.281 -16.967 -22.585 1.00 96.88 658 PRO A C 1
ATOM 5044 O O . PRO A 1 658 ? 4.299 -17.105 -23.259 1.00 96.88 658 PRO A O 1
ATOM 5047 N N . ALA A 1 659 ? 2.077 -17.273 -23.084 1.00 97.31 659 ALA A N 1
ATOM 5048 C CA . ALA A 1 659 ? 1.910 -17.759 -24.453 1.00 97.31 659 ALA A CA 1
ATOM 5049 C C . ALA A 1 659 ? 2.029 -16.627 -25.481 1.00 97.31 659 ALA A C 1
ATOM 5051 O O . ALA A 1 659 ? 2.559 -16.832 -26.573 1.00 97.31 659 ALA A O 1
ATOM 5052 N N . THR A 1 660 ? 1.526 -15.440 -25.139 1.00 97.94 660 THR A N 1
ATOM 5053 C CA . THR A 1 660 ? 1.529 -14.263 -26.019 1.00 97.94 660 THR A CA 1
ATOM 5054 C C . THR A 1 660 ? 2.598 -13.241 -25.642 1.00 97.94 660 THR A C 1
ATOM 5056 O O . THR A 1 660 ? 2.916 -12.370 -26.449 1.00 97.94 660 THR A O 1
ATOM 5059 N N . GLY A 1 661 ? 3.157 -13.334 -24.433 1.00 97.88 661 GLY A N 1
ATOM 5060 C CA . GLY A 1 661 ? 4.043 -12.323 -23.869 1.00 97.88 661 GLY A CA 1
ATOM 5061 C C . GLY A 1 661 ? 3.320 -11.024 -23.510 1.00 97.88 661 GLY A C 1
ATOM 5062 O O . GLY A 1 661 ? 3.981 -9.995 -23.405 1.00 97.88 661 GLY A O 1
ATOM 5063 N N . GLN A 1 662 ? 1.991 -11.034 -23.363 1.00 98.62 662 GLN A N 1
ATOM 5064 C CA . GLN A 1 662 ? 1.230 -9.850 -22.961 1.00 98.62 662 GLN A CA 1
ATOM 5065 C C . GLN A 1 662 ? 1.257 -9.660 -21.446 1.00 98.62 662 GLN A C 1
ATOM 5067 O O . GLN A 1 662 ? 1.038 -10.603 -20.685 1.00 98.62 662 GLN A O 1
ATOM 5072 N N . VAL A 1 663 ? 1.492 -8.425 -21.016 1.00 98.75 663 VAL A N 1
ATOM 5073 C CA . VAL A 1 663 ? 1.562 -8.027 -19.612 1.00 98.75 663 VAL A CA 1
ATOM 5074 C C . VAL A 1 663 ? 0.463 -7.012 -19.329 1.00 98.75 663 VAL A C 1
ATOM 5076 O O . VAL A 1 663 ? 0.399 -5.981 -19.999 1.00 98.75 663 VAL A O 1
ATOM 5079 N N . LYS A 1 664 ? -0.396 -7.290 -18.343 1.00 98.62 664 LYS A N 1
ATOM 5080 C CA . LYS A 1 664 ? -1.419 -6.346 -17.884 1.00 98.62 664 LYS A CA 1
ATOM 5081 C C . LYS A 1 664 ? -0.847 -5.492 -16.757 1.00 98.62 664 LYS A C 1
ATOM 5083 O O . LYS A 1 664 ? -0.394 -6.025 -15.745 1.00 98.62 664 LYS A O 1
ATOM 5088 N N . MET A 1 665 ? -0.888 -4.182 -16.946 1.00 98.25 665 MET A N 1
ATOM 5089 C CA . MET A 1 665 ? -0.319 -3.183 -16.052 1.00 98.25 665 MET A CA 1
ATOM 5090 C C . MET A 1 665 ? -1.422 -2.263 -15.523 1.00 98.25 665 MET A C 1
ATOM 5092 O O . MET A 1 665 ? -2.164 -1.698 -16.329 1.00 98.25 665 MET A O 1
ATOM 5096 N N . SER A 1 666 ? -1.497 -2.131 -14.197 1.00 98.12 666 SER A N 1
ATOM 5097 C CA . SER A 1 666 ? -2.222 -1.063 -13.500 1.00 98.12 666 SER A CA 1
ATOM 5098 C C . SER A 1 666 ? -1.273 0.103 -13.276 1.00 98.12 666 SER A C 1
ATOM 5100 O O . SER A 1 666 ? -0.184 -0.088 -12.720 1.00 98.12 666 SER A O 1
ATOM 5102 N N . ASN A 1 667 ? -1.671 1.289 -13.719 1.00 97.06 667 ASN A N 1
ATOM 5103 C CA . ASN A 1 667 ? -0.905 2.510 -13.549 1.00 97.06 667 ASN A CA 1
ATOM 5104 C C . ASN A 1 667 ? -1.632 3.430 -12.570 1.00 97.06 667 ASN A C 1
ATOM 5106 O O . ASN A 1 667 ? -2.769 3.805 -12.810 1.00 97.06 667 ASN A O 1
ATOM 5110 N N . GLN A 1 668 ? -0.942 3.855 -11.516 1.00 95.94 668 GLN A N 1
ATOM 5111 C CA . GLN A 1 668 ? -1.499 4.633 -10.402 1.00 95.94 668 GLN A CA 1
ATOM 5112 C C . GLN A 1 668 ? -1.836 6.096 -10.770 1.00 95.94 668 GLN A C 1
ATOM 5114 O O . GLN A 1 668 ? -1.986 6.929 -9.877 1.00 95.94 668 GLN A O 1
ATOM 5119 N N . TRP A 1 669 ? -1.925 6.398 -12.070 1.00 94.75 669 TRP A N 1
ATOM 5120 C CA . TRP A 1 669 ? -2.379 7.659 -12.668 1.00 94.75 669 TRP A CA 1
ATOM 5121 C C . TRP A 1 669 ? -3.806 7.538 -13.252 1.00 94.75 669 TRP A C 1
ATOM 5123 O O . TRP A 1 669 ? -4.132 8.178 -14.260 1.00 94.75 669 TRP A O 1
ATOM 5133 N N . GLY A 1 670 ? -4.630 6.628 -12.729 1.00 93.62 670 GLY A N 1
ATOM 5134 C CA . GLY A 1 670 ? -5.980 6.363 -13.220 1.00 93.62 670 GLY A CA 1
ATOM 5135 C C . GLY A 1 670 ? -6.074 5.269 -14.281 1.00 93.62 670 GLY A C 1
ATOM 5136 O O . GLY A 1 670 ? -5.147 5.013 -15.059 1.00 93.62 670 GLY A O 1
ATOM 5137 N N . ALA A 1 671 ? -7.264 4.678 -14.383 1.00 94.38 671 ALA A N 1
ATOM 5138 C CA . ALA A 1 671 ? -7.573 3.549 -15.257 1.00 94.38 671 ALA A CA 1
ATOM 5139 C C . ALA A 1 671 ? -7.365 3.853 -16.749 1.00 94.38 671 ALA A C 1
ATOM 5141 O O . ALA A 1 671 ? -7.092 2.959 -17.551 1.00 94.38 671 ALA A O 1
ATOM 5142 N N . GLN A 1 672 ? -7.463 5.119 -17.157 1.00 93.38 672 GLN A N 1
ATOM 5143 C CA . GLN A 1 672 ? -7.114 5.552 -18.518 1.00 93.38 672 GLN A CA 1
ATOM 5144 C C . GLN A 1 672 ? -5.640 5.292 -18.892 1.00 93.38 672 GLN A C 1
ATOM 5146 O O . GLN A 1 672 ? -5.306 5.198 -20.077 1.00 93.38 672 GLN A O 1
ATOM 5151 N N . ASN A 1 673 ? -4.763 5.176 -17.891 1.00 94.81 673 ASN A N 1
ATOM 5152 C CA . ASN A 1 673 ? -3.343 4.891 -18.049 1.00 94.81 673 ASN A CA 1
ATOM 5153 C C . ASN A 1 673 ? -3.000 3.403 -17.872 1.00 94.81 673 ASN A C 1
ATOM 5155 O O . ASN A 1 673 ? -1.845 3.026 -18.108 1.00 94.81 673 ASN A O 1
ATOM 5159 N N . ASP A 1 674 ? -3.979 2.561 -17.531 1.00 96.81 674 ASP A N 1
ATOM 5160 C CA . ASP A 1 674 ? -3.832 1.107 -17.514 1.00 96.81 674 ASP A CA 1
ATOM 5161 C C . ASP A 1 674 ? -3.637 0.570 -18.929 1.00 96.81 674 ASP A C 1
ATOM 5163 O O . ASP A 1 674 ? -4.304 0.973 -19.888 1.00 96.81 674 ASP A O 1
ATOM 5167 N N . LYS A 1 675 ? -2.709 -0.378 -19.086 1.00 96.88 675 LYS A N 1
ATOM 5168 C CA . LYS A 1 675 ? -2.344 -0.897 -20.410 1.00 96.88 675 LYS A CA 1
ATOM 5169 C C . LYS A 1 675 ? -2.093 -2.391 -20.385 1.00 96.88 675 LYS A C 1
ATOM 5171 O O . LYS A 1 675 ? -1.636 -2.969 -19.405 1.00 96.88 675 LYS A O 1
ATOM 5176 N N . THR A 1 676 ? -2.354 -3.018 -21.528 1.00 98.38 676 THR A N 1
ATOM 5177 C CA . THR A 1 676 ? -1.744 -4.305 -21.869 1.00 98.38 676 THR A CA 1
ATOM 5178 C C . THR A 1 676 ? -0.587 -4.019 -22.812 1.00 98.38 676 THR A C 1
ATOM 5180 O O . THR A 1 676 ? -0.800 -3.464 -23.889 1.00 98.38 676 THR A O 1
ATOM 5183 N N . VAL A 1 677 ? 0.628 -4.368 -22.405 1.00 98.38 677 VAL A N 1
ATOM 5184 C CA . VAL A 1 677 ? 1.857 -4.126 -23.173 1.00 98.38 677 VAL A CA 1
ATOM 5185 C C . VAL A 1 677 ? 2.542 -5.442 -23.518 1.00 98.38 677 VAL A C 1
ATOM 5187 O O . VAL A 1 677 ? 2.228 -6.488 -22.946 1.00 98.38 677 VAL A O 1
ATOM 5190 N N . SER A 1 678 ? 3.471 -5.414 -24.473 1.00 98.62 678 SER A N 1
ATOM 5191 C CA . SER A 1 678 ? 4.327 -6.571 -24.723 1.00 98.62 678 SER A CA 1
ATOM 5192 C C . SER A 1 678 ? 5.392 -6.701 -23.628 1.00 98.62 678 SER A C 1
ATOM 5194 O O . SER A 1 678 ? 5.807 -5.713 -23.020 1.00 98.62 678 SER A O 1
ATOM 5196 N N . LEU A 1 679 ? 5.872 -7.923 -23.396 1.00 98.44 679 LEU A N 1
ATOM 5197 C CA . LEU A 1 679 ? 7.003 -8.186 -22.505 1.00 98.44 679 LEU A CA 1
ATOM 5198 C C . LEU A 1 679 ? 8.247 -7.379 -22.914 1.00 98.44 679 LEU A C 1
ATOM 5200 O O . LEU A 1 679 ? 8.981 -6.904 -22.053 1.00 98.44 679 LEU A O 1
ATOM 5204 N N . ASP A 1 680 ? 8.465 -7.218 -24.220 1.00 98.12 680 ASP A N 1
ATOM 5205 C CA . ASP A 1 680 ? 9.581 -6.455 -24.780 1.00 98.12 680 ASP A CA 1
ATOM 5206 C C . ASP A 1 680 ? 9.468 -4.958 -24.467 1.00 98.12 680 ASP A C 1
ATOM 5208 O O . ASP A 1 680 ? 10.453 -4.337 -24.068 1.00 98.12 680 ASP A O 1
ATOM 5212 N N . ASP A 1 681 ? 8.264 -4.392 -24.568 1.00 97.75 681 ASP A N 1
ATOM 5213 C CA . ASP A 1 681 ? 8.009 -2.999 -24.197 1.00 97.75 681 ASP A CA 1
ATOM 5214 C C . ASP A 1 681 ? 8.184 -2.761 -22.700 1.00 97.75 681 ASP A C 1
ATOM 5216 O O . ASP A 1 681 ? 8.820 -1.785 -22.308 1.00 97.75 681 ASP A O 1
ATOM 5220 N N . LEU A 1 682 ? 7.676 -3.666 -21.857 1.00 98.19 682 LEU A N 1
ATOM 5221 C CA . LEU A 1 682 ? 7.871 -3.548 -20.415 1.00 98.19 682 LEU A CA 1
ATOM 5222 C C . LEU A 1 682 ? 9.352 -3.675 -20.044 1.00 98.19 682 LEU A C 1
ATOM 5224 O O . LEU A 1 682 ? 9.855 -2.881 -19.257 1.00 98.19 682 LEU A O 1
ATOM 5228 N N . PHE A 1 683 ? 10.073 -4.639 -20.625 1.00 97.62 683 PHE A N 1
ATOM 5229 C CA . PHE A 1 683 ? 11.509 -4.787 -20.390 1.00 97.62 683 PHE A CA 1
ATOM 5230 C C . PHE A 1 683 ? 12.275 -3.525 -20.794 1.00 97.62 683 PHE A C 1
ATOM 5232 O O . PHE A 1 683 ? 13.125 -3.056 -20.039 1.00 97.62 683 PHE A O 1
ATOM 5239 N N . ARG A 1 684 ? 11.943 -2.940 -21.950 1.00 95.56 684 ARG A N 1
ATOM 5240 C CA . ARG A 1 684 ? 12.521 -1.678 -22.419 1.00 95.56 684 ARG A CA 1
ATOM 5241 C C . ARG A 1 684 ? 12.253 -0.524 -21.450 1.00 95.56 684 ARG A C 1
ATOM 5243 O O . ARG A 1 684 ? 13.187 0.217 -21.168 1.00 95.56 684 ARG A O 1
ATOM 5250 N N . ALA A 1 685 ? 11.040 -0.431 -20.907 1.00 95.94 685 ALA A N 1
ATOM 5251 C CA . ALA A 1 685 ? 10.662 0.608 -19.953 1.00 95.94 685 ALA A CA 1
ATOM 5252 C C . ALA A 1 685 ? 11.275 0.420 -18.556 1.00 95.94 685 ALA A C 1
ATOM 5254 O O . ALA A 1 685 ? 11.497 1.398 -17.849 1.00 95.94 685 ALA A O 1
ATOM 5255 N N . ILE A 1 686 ? 11.577 -0.818 -18.151 1.00 95.75 686 ILE A N 1
ATOM 5256 C CA . ILE A 1 686 ? 12.362 -1.085 -16.937 1.00 95.75 686 ILE A CA 1
ATOM 5257 C C . ILE A 1 686 ? 13.789 -0.573 -17.120 1.00 95.75 686 ILE A C 1
ATOM 5259 O O . ILE A 1 686 ? 14.369 -0.054 -16.170 1.00 95.75 686 ILE A O 1
ATOM 5263 N N . LYS A 1 687 ? 14.362 -0.723 -18.324 1.00 92.56 687 LYS A N 1
ATOM 5264 C CA . LYS A 1 687 ? 15.779 -0.447 -18.544 1.00 92.56 687 LYS A CA 1
ATOM 5265 C C . LYS A 1 687 ? 16.143 1.018 -18.332 1.00 92.56 687 LYS A C 1
ATOM 5267 O O . LYS A 1 687 ? 15.631 1.910 -19.011 1.00 92.56 687 LYS A O 1
ATOM 5272 N N . HIS A 1 688 ? 17.113 1.261 -17.453 1.00 79.50 688 HIS A N 1
ATOM 5273 C CA . HIS A 1 688 ? 17.704 2.580 -17.308 1.00 79.50 688 HIS A CA 1
ATOM 5274 C C . HIS A 1 688 ? 18.541 2.887 -18.546 1.00 79.50 688 HIS A C 1
ATOM 5276 O O . HIS A 1 688 ? 19.622 2.343 -18.736 1.00 79.50 688 HIS A O 1
ATOM 5282 N N . ARG A 1 689 ? 18.038 3.778 -19.399 1.00 72.31 689 ARG A N 1
ATOM 5283 C CA . ARG A 1 689 ? 18.782 4.242 -20.571 1.00 72.31 689 ARG A CA 1
ATOM 5284 C C . ARG A 1 689 ? 19.477 5.559 -20.262 1.00 72.31 689 ARG A C 1
ATOM 5286 O O . ARG A 1 689 ? 18.823 6.546 -19.890 1.00 72.31 689 ARG A O 1
ATOM 5293 N N . THR A 1 690 ? 20.786 5.598 -20.467 1.00 67.69 690 THR A N 1
ATOM 5294 C CA . THR A 1 690 ? 21.547 6.849 -20.458 1.00 67.69 690 THR A CA 1
ATOM 5295 C C . THR A 1 690 ? 21.082 7.766 -21.601 1.00 67.69 690 THR A C 1
ATOM 5297 O O . THR A 1 690 ? 20.553 7.291 -22.612 1.00 67.69 690 THR A O 1
ATOM 5300 N N . PRO A 1 691 ? 21.237 9.097 -21.479 1.00 65.44 691 PRO A N 1
ATOM 5301 C CA . PRO A 1 691 ? 20.924 10.024 -22.569 1.00 65.44 691 PRO A CA 1
ATOM 5302 C C . PRO A 1 691 ? 21.648 9.700 -23.886 1.00 65.44 691 PRO A C 1
ATOM 5304 O O . PRO A 1 691 ? 21.146 10.030 -24.959 1.00 65.44 691 PRO A O 1
ATOM 5307 N N . GLU A 1 692 ? 22.824 9.077 -23.814 1.00 60.59 692 GLU A N 1
ATOM 5308 C CA . GLU A 1 692 ? 23.624 8.645 -24.958 1.00 60.59 692 GLU A CA 1
ATOM 5309 C C . GLU A 1 692 ? 23.011 7.435 -25.670 1.00 60.59 692 GLU A C 1
ATOM 5311 O O . GLU A 1 692 ? 22.854 7.482 -26.888 1.00 60.59 692 GLU A O 1
ATOM 5316 N N . GLU A 1 693 ? 22.591 6.407 -24.928 1.00 64.81 693 GLU A N 1
ATOM 5317 C CA . GLU A 1 693 ? 21.946 5.202 -25.482 1.00 64.81 693 GLU A CA 1
ATOM 5318 C C . GLU A 1 693 ? 20.612 5.516 -26.170 1.00 64.81 693 GLU A C 1
ATOM 5320 O O . GLU A 1 693 ? 20.201 4.811 -27.085 1.00 64.81 693 GLU A O 1
ATOM 5325 N N . LYS A 1 694 ? 19.944 6.609 -25.781 1.00 57.59 694 LYS A N 1
ATOM 5326 C CA . LYS A 1 694 ? 18.688 7.051 -26.410 1.00 57.59 694 LYS A CA 1
ATOM 5327 C C . LYS A 1 694 ? 18.871 7.724 -27.774 1.00 57.59 694 LYS A C 1
ATOM 5329 O O . LYS A 1 694 ? 17.884 7.905 -28.471 1.00 57.59 694 LYS A O 1
ATOM 5334 N N . LYS A 1 695 ? 20.087 8.132 -28.161 1.00 57.31 695 LYS A N 1
ATOM 5335 C CA . LYS A 1 695 ? 20.337 8.777 -29.470 1.00 57.31 695 LYS A CA 1
ATOM 5336 C C . LYS A 1 695 ? 20.487 7.781 -30.622 1.00 57.31 695 LYS A C 1
ATOM 5338 O O . LYS A 1 695 ? 20.612 8.218 -31.765 1.00 57.31 695 LYS A O 1
ATOM 5343 N N . GLU A 1 696 ? 20.562 6.489 -30.316 1.00 50.78 696 GLU A N 1
ATOM 5344 C CA . GLU A 1 696 ? 20.801 5.423 -31.295 1.00 50.78 696 GLU A CA 1
ATOM 5345 C C . GLU A 1 696 ? 19.515 4.723 -31.776 1.00 50.78 696 GLU A C 1
ATOM 5347 O O . GLU A 1 696 ? 19.583 3.989 -32.764 1.00 50.78 696 GLU A O 1
ATOM 5352 N N . ASP A 1 697 ? 18.372 5.000 -31.137 1.00 52.50 697 ASP A N 1
ATOM 5353 C CA . ASP A 1 697 ? 17.017 4.614 -31.573 1.00 52.50 697 ASP A CA 1
ATOM 5354 C C . ASP A 1 697 ? 16.379 5.731 -32.423 1.00 52.50 697 ASP A C 1
ATOM 5356 O O . ASP A 1 697 ? 15.680 5.398 -33.413 1.00 52.50 697 ASP A O 1
#

Mean predicted aligned error: 19.7 Å

Radius of gyration: 35.2 Å; Cα contacts (8 Å, |Δi|>4): 1035; chains: 1; bounding box: 85×115×103 Å

Secondary structure (DSSP, 8-state):
-------------------------------------------PPPP---------------------------------------------------PPPPP-----B-TTS-BSS--HHHHHHHHHHHH-TTS-HHHHHHHHHHHHHTT-SEEEETTEEEEEEEEEETTEEEEEEEEE-SSTT-EEEEEEEEEE-------------------------------PPPPPPPHHHHHH-TTS-HHHHHHHHHHHHHTT--EEE-TTS-EEEEEEEEETTEEEEEEEEE-TTS-EEEEEEEEE-TTS-EEPEE-TTS-EE-SB-HHHHHH-TT-TTT---PPP-----S--S---SSPP-HHHHHHHHHHHHHHH--SHHHHHHHHHHHHHHHHHHHHTT--HHHHHHHHHHHHHHHH-SS-SS-HHHHHHHHHHHHHHHH-GGG---TTSS-HHHHHHHHHHHHH-HHHHHHHHHHHHHHSEEE-TTS-EEEPPGGGGS--TGGG-SSPPTTPPPHHHHHHHHHHHHHHHTTSSS-EEEEE----STT--SEEEEETT--GGGSEE-----HHHHHHHHHHHH---S-EEE-TTS---TTEEE--SHHHHHHHHHHHHHTT-PPEEEEEETTSGGGTS---SGGGEEEEEEEEEETTTTEEEEE-SS-GGG-EEEEHHHHHHHHS---TTGGG--